Protein AF-0000000081052676 (afdb_homodimer)

Sequence (754 aa):
MADSGKRLADGNATREQKRRKWEAKQSRKREEEEREKVRQQWVDSHSDFASFVSEDDIKKVKSSQSERESDLSLCLLPFVDIQETGSKNAKFNDGQRYFIAESTETIRILIQQSTQTNANHYGLSPIQLKSIFLKPCSLFDEPVRLINDVEEAMRIRRERDSQNSNHPGFKVLIGSEFVLSMVAGFPIARGALACGIVPMGRDEAWLDSFLQNKRMSQKSEPLRMLALDGICDNANLGSMIRTASAFGVDVVVLSQDTCDCWYRRTIRVSMGHIFRIPIVRVNNLAATISKWSSPRFNVTSYAAVLETNCLLSDIKRGNLPKSWCCIMGNEGNGISLAVREAATHKLRIQIESEVDSLSVPVATGILLNGLREREARMADSGKRLADGNATREQKRRKWEAKQSRKREEEEREKVRQQWVDSHSDFASFVSEDDIKKVKSSQSERESDLSLCLLPFVDIQETGSKNAKFNDGQRYFIAESTETIRILIQQSTQTNANHYGLSPIQLKSIFLKPCSLFDEPVRLINDVEEAMRIRRERDSQNSNHPGFKVLIGSEFVLSMVAGFPIARGALACGIVPMGRDEAWLDSFLQNKRMSQKSEPLRMLALDGICDNANLGSMIRTASAFGVDVVVLSQDTCDCWYRRTIRVSMGHIFRIPIVRVNNLAATISKWSSPRFNVTSYAAVLETNCLLSDIKRGNLPKSWCCIMGNEGNGISLAVREAATHKLRIQIESEVDSLSVPVATGILLNGLREREAR

Organism: NCBI:txid2856

Nearest PDB structures (foldseek):
  2i6d-assembly1_A  TM=7.658E-01  e=3.076E-17  Porphyromonas gingivalis W83
  1x7p-assembly1_A  TM=8.026E-01  e=9.662E-15  Streptomyces viridochromogenes
  1x7o-assembly1_B  TM=8.090E-01  e=1.369E-14  Streptomyces viridochromogenes
  5l0z-assembly1_B  TM=7.599E-01  e=8.427E-16  Sinorhizobium meliloti 1021
  1x7p-assembly1_B  TM=7.454E-01  e=2.056E-14  Streptomyces viridochromogenes

InterPro domains:
  IPR001537 tRNA/rRNA methyltransferase, SpoU type [PF00588] (226-368)
  IPR029026 tRNA (guanine-N1-)-methyltransferase, N-terminal [G3DSA:3.40.1280.10] (210-374)
  IPR029028 Alpha/beta knot methyltransferases [SSF75217] (219-369)
  IPR051259 Ribosomal RNA Methyltransferase [PTHR43191] (83-372)

Solvent-accessible surface area (backbone atoms only — not comparable to full-atom values): 39328 Å² total; per-residue (Å²): 119,72,70,60,51,54,53,49,50,50,48,50,49,50,50,48,51,49,48,50,52,49,50,52,49,51,49,52,50,50,52,50,51,53,50,49,49,53,53,49,51,53,34,63,76,36,53,90,41,27,44,78,52,52,64,65,56,46,52,46,54,72,70,42,83,79,62,51,70,41,72,66,34,54,67,46,51,79,44,47,37,40,77,84,46,47,82,57,77,57,54,43,98,82,72,46,46,64,30,48,41,44,36,57,66,24,48,52,45,47,53,54,37,40,59,40,73,64,61,38,101,62,64,45,74,50,46,51,48,51,33,36,42,26,28,62,58,49,33,71,27,84,88,64,27,44,48,60,57,46,52,49,30,14,51,53,42,23,67,69,64,72,37,95,50,89,47,54,72,43,34,41,37,32,27,50,56,66,42,50,13,61,36,26,65,46,87,45,80,80,43,25,37,33,34,30,46,59,86,75,79,52,36,62,70,44,50,54,52,52,53,50,48,48,50,66,75,34,69,86,52,67,44,34,34,38,37,38,37,40,36,67,52,40,55,47,52,9,39,37,44,30,45,36,52,25,68,58,37,54,38,39,36,30,22,62,72,28,51,61,71,62,30,40,60,9,34,38,52,13,56,32,36,65,76,71,37,47,67,31,54,30,86,53,50,34,62,54,50,43,53,31,55,35,84,87,62,54,32,48,29,35,28,56,41,87,87,55,90,41,43,57,86,72,55,52,72,41,71,33,68,48,29,33,30,45,34,44,34,15,87,86,76,36,50,50,68,66,43,53,67,36,32,75,39,64,31,18,78,87,56,35,86,91,42,90,74,71,59,60,39,29,47,48,35,33,48,54,53,51,52,60,65,14,27,43,128,119,71,68,62,51,52,54,50,49,52,48,49,50,50,50,49,50,50,48,50,52,48,50,52,49,51,49,54,49,52,52,49,52,52,50,50,51,52,54,51,51,53,34,64,76,35,54,90,41,28,45,78,51,49,63,66,58,46,52,50,54,71,68,44,86,77,69,64,69,45,72,65,38,55,68,46,51,80,44,48,36,40,76,83,46,48,82,58,74,54,55,42,98,82,73,45,45,64,29,48,40,44,36,55,66,24,48,51,46,47,54,55,38,40,60,43,72,64,59,40,98,65,63,47,74,50,47,48,48,52,33,36,42,28,28,60,58,48,34,70,28,84,89,66,27,45,47,59,58,46,52,47,30,15,52,54,42,23,67,68,64,73,38,95,49,88,47,55,73,43,35,40,37,32,26,50,56,65,41,53,14,61,36,26,65,46,87,46,80,80,44,26,38,32,35,30,47,57,87,76,81,52,36,61,68,46,50,52,52,50,52,51,48,48,50,67,75,35,67,85,53,65,44,34,34,38,35,36,37,40,37,68,52,42,55,47,51,9,39,38,44,29,45,35,52,25,66,58,36,55,36,37,37,31,22,63,72,27,52,62,70,62,28,40,60,10,33,38,52,13,56,31,36,66,75,72,38,50,67,29,54,30,84,50,50,30,62,54,49,42,53,31,54,35,84,89,61,53,31,48,28,36,27,56,41,87,87,58,88,39,42,56,87,71,56,54,70,42,71,34,70,49,31,32,31,44,34,43,33,15,85,85,74,35,50,50,68,64,42,52,67,36,31,77,38,63,30,19,78,88,57,36,85,90,43,91,73,71,59,63,38,29,47,49,35,33,48,52,52,51,51,61,64,14,27,43,130

Foldseek 3Di:
DVVVVVVVVVVVVVVVVVVVVVVVVVVVVVVVVVLVVVLVVVCVVVVVFEDEDDPVNLVVLPPDPPPCPDPVSVQLNCQAQCVVCFQDQPCDPVSFGKFKADALLLVLLLLVQQLDPPCPVQNDDRWQWAEKEKEPCCCCHPPNNCVVSQQVLQVSCCVVVVDPDSGSNYHYYYYDQVSSCNRNVHRDPDIMMTMTTDDDDQEPVVVLVSLLCCCVPCVPAFAEEEEEAQAEDLLLLLLLLLLCVVLPHSEYEYEPNHGDCRGHNSSHNVSNSPSVHHYYYYDDLLVSLLVCCDPSNVEAEEFEDADDPAELVPQAAQRAERHYYYYWYYQPPIHDPSNVVSHNYYYYYDDDPVDDDDGRSVVSNVNSVSNSRRHHD/DVVVVVVVVVVVVVVVVVVVVVVVVVVVVVVVVVLVVVLVVVCVVVVVFEDEDDPVNLVCLVPDPPCCPDPVSVLLNCQAQCVVCFPPQPCDPVSFGKFKADALLLVLLLLVQQLDPPCPVQRDDRWQWAEKEKEPCCCCHPPNNCVVSQQVLQVSCCVVVVDPDSGSNYHYYYYDQVSSCNRNVHRRPDIMMTMTTDDDDQEPVVVLVSLLCCCVPCVPAFAEEEEEAQAEDLLLLLLLLLLCVVLPHSEYEYEPNHDDCRGHNSSHNVSNSPSVHHYYYYDDLLVSLLVCCDPSNVEAEEFEDADDPAELVPQAAQRAERHYYYYWYYQPPIHDPSNVVSHNYYYYYDDDPVDDDDGRSVVSNVNSVSNSRRHHD

pLDDT: mean 87.0, std 13.1, range [36.59, 98.88]

Structure (mmCIF, N/CA/C/O backbone):
data_AF-0000000081052676-model_v1
#
loop_
_entity.id
_entity.type
_entity.pdbx_description
1 polymer 'tRNA/rRNA methyltransferase SpoU type domain-containing protein'
#
loop_
_atom_site.group_PDB
_atom_site.id
_atom_site.type_symbol
_atom_site.label_atom_id
_atom_site.label_alt_id
_atom_site.label_comp_id
_atom_site.label_asym_id
_atom_site.label_entity_id
_atom_site.label_seq_id
_atom_site.pdbx_PDB_ins_code
_atom_site.Cartn_x
_atom_site.Cartn_y
_atom_site.Cartn_z
_atom_site.occupancy
_atom_site.B_iso_or_equiv
_atom_site.auth_seq_id
_atom_site.auth_comp_id
_atom_site.auth_asym_id
_atom_site.auth_atom_id
_atom_site.pdbx_PDB_model_num
ATOM 1 N N . MET A 1 1 ? 40.312 -2.135 60.094 1 37.03 1 MET A N 1
ATOM 2 C CA . MET A 1 1 ? 40.281 -3.498 59.562 1 37.03 1 MET A CA 1
ATOM 3 C C . MET A 1 1 ? 38.938 -3.791 58.906 1 37.03 1 MET A C 1
ATOM 5 O O . MET A 1 1 ? 38.812 -4.77 58.156 1 37.03 1 MET A O 1
ATOM 9 N N . ALA A 1 2 ? 37.875 -3.111 59.344 1 60.62 2 ALA A N 1
ATOM 10 C CA . ALA A 1 2 ? 36.562 -3.367 58.781 1 60.62 2 ALA A CA 1
ATOM 11 C C . ALA A 1 2 ? 36.406 -2.795 57.375 1 60.62 2 ALA A C 1
ATOM 13 O O . ALA A 1 2 ? 35.75 -3.381 56.531 1 60.62 2 ALA A O 1
ATOM 14 N N . ASP A 1 3 ? 37.188 -1.719 57 1 58.66 3 ASP A N 1
ATOM 15 C CA . ASP A 1 3 ? 37.062 -1.083 55.719 1 58.66 3 ASP A CA 1
ATOM 16 C C . ASP A 1 3 ? 37.75 -1.904 54.625 1 58.66 3 ASP A C 1
ATOM 18 O O . ASP A 1 3 ? 37.312 -1.934 53.469 1 58.66 3 ASP A O 1
ATOM 22 N N . SER A 1 4 ? 38.75 -2.703 55.062 1 58.44 4 SER A N 1
ATOM 23 C CA . SER A 1 4 ? 39.469 -3.512 54.094 1 58.44 4 SER A CA 1
ATOM 24 C C . SER A 1 4 ? 38.625 -4.691 53.625 1 58.44 4 SER A C 1
ATOM 26 O O . SER A 1 4 ? 38.781 -5.152 52.469 1 58.44 4 SER A O 1
ATOM 28 N N . GLY A 1 5 ? 37.719 -5.129 54.406 1 50.47 5 GLY A N 1
ATOM 29 C CA . GLY A 1 5 ? 36.906 -6.277 54.062 1 50.47 5 GLY A CA 1
ATOM 30 C C . GLY A 1 5 ? 35.812 -5.953 53.062 1 50.47 5 GLY A C 1
ATOM 31 O O . GLY A 1 5 ? 35.5 -6.777 52.188 1 50.47 5 GLY A O 1
ATOM 32 N N . LYS A 1 6 ? 35.281 -4.793 53.219 1 57.47 6 LYS A N 1
ATOM 33 C CA . LYS A 1 6 ? 34.25 -4.406 52.281 1 57.47 6 LYS A CA 1
ATOM 34 C C . LYS A 1 6 ? 34.812 -4.184 50.875 1 57.47 6 LYS A C 1
ATOM 36 O O . LYS A 1 6 ? 34.219 -4.582 49.875 1 57.47 6 LYS A O 1
ATOM 41 N N . ARG A 1 7 ? 36 -3.686 50.844 1 58.66 7 ARG A N 1
ATOM 42 C CA . ARG A 1 7 ? 36.594 -3.459 49.531 1 58.66 7 ARG A CA 1
ATOM 43 C C . ARG A 1 7 ? 36.969 -4.781 48.875 1 58.66 7 ARG A C 1
ATOM 45 O O . ARG A 1 7 ? 36.812 -4.934 47.656 1 58.66 7 ARG A O 1
ATOM 52 N N . LEU A 1 8 ? 37.375 -5.676 49.719 1 57.59 8 LEU A N 1
ATOM 53 C CA . LEU A 1 8 ? 37.688 -6.992 49.188 1 57.59 8 LEU A CA 1
ATOM 54 C C . LEU A 1 8 ? 36.438 -7.719 48.719 1 57.59 8 LEU A C 1
ATOM 56 O O . LEU A 1 8 ? 36.438 -8.406 47.688 1 57.59 8 LEU A O 1
ATOM 60 N N . ALA A 1 9 ? 35.406 -7.457 49.375 1 66.5 9 ALA A N 1
ATOM 61 C CA . ALA A 1 9 ? 34.125 -8.07 49 1 66.5 9 ALA A CA 1
ATOM 62 C C . ALA A 1 9 ? 33.562 -7.492 47.719 1 66.5 9 ALA A C 1
ATOM 64 O O . ALA A 1 9 ? 33.062 -8.227 46.875 1 66.5 9 ALA A O 1
ATOM 65 N N . ASP A 1 10 ? 33.875 -6.207 47.562 1 71.31 10 ASP A N 1
ATOM 66 C CA . ASP A 1 10 ? 33.438 -5.547 46.344 1 71.31 10 ASP A CA 1
ATOM 67 C C . ASP A 1 10 ? 34.281 -5.98 45.156 1 71.31 10 ASP A C 1
ATOM 69 O O . ASP A 1 10 ? 33.75 -6.195 44.062 1 71.31 10 ASP A O 1
ATOM 73 N N . GLY A 1 11 ? 35.5 -6.25 45.469 1 69.25 11 GLY A N 1
ATOM 74 C CA . GLY A 1 11 ? 36.406 -6.73 44.438 1 69.25 11 GLY A CA 1
ATOM 75 C C . GLY A 1 11 ? 36.094 -8.148 43.969 1 69.25 11 GLY A C 1
ATOM 76 O O . GLY A 1 11 ? 36.156 -8.445 42.781 1 69.25 11 GLY A O 1
ATOM 77 N N . ASN A 1 12 ? 35.781 -8.883 45 1 70.5 12 ASN A N 1
ATOM 78 C CA . ASN A 1 12 ? 35.438 -10.273 44.719 1 70.5 12 ASN A CA 1
ATOM 79 C C . ASN A 1 12 ? 34.125 -10.367 43.938 1 70.5 12 ASN A C 1
ATOM 81 O O . ASN A 1 12 ? 33.969 -11.203 43.062 1 70.5 12 ASN A O 1
ATOM 85 N N . ALA A 1 13 ? 33.25 -9.484 44.25 1 78.31 13 ALA A N 1
ATOM 86 C CA . ALA A 1 13 ? 31.953 -9.461 43.562 1 78.31 13 ALA A CA 1
ATOM 87 C C . ALA A 1 13 ? 32.125 -9.008 42.094 1 78.31 13 ALA A C 1
ATOM 89 O O . ALA A 1 13 ? 31.5 -9.586 41.188 1 78.31 13 ALA A O 1
ATOM 90 N N . THR A 1 14 ? 32.969 -8.07 42 1 80.69 14 THR A N 1
ATOM 91 C CA . THR A 1 14 ? 33.25 -7.586 40.656 1 80.69 14 THR A CA 1
ATOM 92 C C . THR A 1 14 ? 33.938 -8.648 39.812 1 80.69 14 THR A C 1
ATOM 94 O O . THR A 1 14 ? 33.625 -8.844 38.656 1 80.69 14 THR A O 1
ATOM 97 N N . ARG A 1 15 ? 34.875 -9.305 40.469 1 76.75 15 ARG A N 1
ATOM 98 C CA . ARG A 1 15 ? 35.594 -10.383 39.781 1 76.75 15 ARG A CA 1
ATOM 99 C C . ARG A 1 15 ? 34.656 -11.531 39.438 1 76.75 15 ARG A C 1
ATOM 101 O O . ARG A 1 15 ? 34.75 -12.125 38.344 1 76.75 15 ARG A O 1
ATOM 108 N N . GLU A 1 16 ? 33.781 -11.75 40.375 1 81.19 16 GLU A N 1
ATOM 109 C CA . GLU A 1 16 ? 32.812 -12.812 40.156 1 81.19 16 GLU A CA 1
ATOM 110 C C . GLU A 1 16 ? 31.859 -12.453 39.031 1 81.19 16 GLU A C 1
ATOM 112 O O . GLU A 1 16 ? 31.5 -13.312 38.219 1 81.19 16 GLU A O 1
ATOM 117 N N . GLN A 1 17 ? 31.469 -11.219 38.938 1 82.88 17 GLN A N 1
ATOM 118 C CA . GLN A 1 17 ? 30.594 -10.758 37.875 1 82.88 17 GLN A CA 1
ATOM 119 C C . GLN A 1 17 ? 31.281 -10.852 36.5 1 82.88 17 GLN A C 1
ATOM 121 O O . GLN A 1 17 ? 30.656 -11.25 35.531 1 82.88 17 GLN A O 1
ATOM 126 N N . LYS A 1 18 ? 32.469 -10.531 36.5 1 81 18 LYS A N 1
ATOM 127 C CA . LYS A 1 18 ? 33.25 -10.641 35.281 1 81 18 LYS A CA 1
ATOM 128 C C . LYS A 1 18 ? 33.406 -12.094 34.844 1 81 18 LYS A C 1
ATOM 130 O O . LYS A 1 18 ? 33.344 -12.406 33.656 1 81 18 LYS A O 1
ATOM 135 N N . ARG A 1 19 ? 33.75 -12.812 35.875 1 77.69 19 ARG A N 1
ATOM 136 C CA . ARG A 1 19 ? 33.875 -14.242 35.594 1 77.69 19 ARG A CA 1
ATOM 137 C C . ARG A 1 19 ? 32.562 -14.812 35.062 1 77.69 19 ARG A C 1
ATOM 139 O O . ARG A 1 19 ? 32.594 -15.57 34.094 1 77.69 19 ARG A O 1
ATOM 146 N N . ARG A 1 20 ? 31.438 -14.461 35.562 1 81.38 20 ARG A N 1
ATOM 147 C CA . ARG A 1 20 ? 30.141 -14.938 35.094 1 81.38 20 ARG A CA 1
ATOM 148 C C . ARG A 1 20 ? 29.844 -14.461 33.688 1 81.38 20 ARG A C 1
ATOM 150 O O . ARG A 1 20 ? 29.344 -15.227 32.875 1 81.38 20 ARG A O 1
ATOM 157 N N . LYS A 1 21 ? 30.156 -13.273 33.438 1 83 21 LYS A N 1
ATOM 158 C CA . LYS A 1 21 ? 29.969 -12.734 32.094 1 83 21 LYS A CA 1
ATOM 159 C C . LYS A 1 21 ? 30.859 -13.469 31.078 1 83 21 LYS A C 1
ATOM 161 O O . LYS A 1 21 ? 30.422 -13.758 29.953 1 83 21 LYS A O 1
ATOM 166 N N . TRP A 1 22 ? 32.062 -13.656 31.625 1 80.19 22 TRP A N 1
ATOM 167 C CA . TRP A 1 22 ? 33 -14.391 30.766 1 80.19 22 TRP A CA 1
ATOM 168 C C . TRP A 1 22 ? 32.531 -15.805 30.516 1 80.19 22 TRP A C 1
ATOM 170 O O . TRP A 1 22 ? 32.531 -16.281 29.375 1 80.19 22 TRP A O 1
ATOM 180 N N . GLU A 1 23 ? 32.094 -16.438 31.5 1 78.88 23 GLU A N 1
ATOM 181 C CA . GLU A 1 23 ? 31.562 -17.797 31.375 1 78.88 23 GLU A CA 1
ATOM 182 C C . GLU A 1 23 ? 30.312 -17.812 30.484 1 78.88 23 GLU A C 1
ATOM 184 O O . GLU A 1 23 ? 30.141 -18.719 29.672 1 78.88 23 GLU A O 1
ATOM 189 N N . ALA A 1 24 ? 29.422 -16.891 30.641 1 80.06 24 ALA A N 1
ATOM 190 C CA . ALA A 1 24 ? 28.234 -16.766 29.797 1 80.06 24 ALA A CA 1
ATOM 191 C C . ALA A 1 24 ? 28.625 -16.562 28.328 1 80.06 24 ALA A C 1
ATOM 193 O O . ALA A 1 24 ? 28 -17.141 27.438 1 80.06 24 ALA A O 1
ATOM 194 N N . LYS A 1 25 ? 29.562 -15.812 28.141 1 79.5 25 LYS A N 1
ATOM 195 C CA . LYS A 1 25 ? 30.047 -15.57 26.797 1 79.5 25 LYS A CA 1
ATOM 196 C C . LYS A 1 25 ? 30.641 -16.844 26.188 1 79.5 25 LYS A C 1
ATOM 198 O O . LYS A 1 25 ? 30.391 -17.156 25.016 1 79.5 25 LYS A O 1
ATOM 203 N N . GLN A 1 26 ? 31.484 -17.484 27.031 1 75.94 26 GLN A N 1
ATOM 204 C CA . GLN A 1 26 ? 32.062 -18.734 26.562 1 75.94 26 GLN A CA 1
ATOM 205 C C . GLN A 1 26 ? 30.984 -19.766 26.25 1 75.94 26 GLN A C 1
ATOM 207 O O . GLN A 1 26 ? 31.094 -20.516 25.281 1 75.94 26 GLN A O 1
ATOM 212 N N . SER A 1 27 ? 30.016 -19.828 27.047 1 78.19 27 SER A N 1
ATOM 213 C CA . SER A 1 27 ? 28.906 -20.75 26.828 1 78.19 27 SER A CA 1
ATOM 214 C C . SER A 1 27 ? 28.156 -20.422 25.547 1 78.19 27 SER A C 1
ATOM 216 O O . SER A 1 27 ? 27.828 -21.312 24.766 1 78.19 27 SER A O 1
ATOM 218 N N . ARG A 1 28 ? 27.891 -19.203 25.344 1 78.12 28 ARG A N 1
ATOM 219 C CA . ARG A 1 28 ? 27.234 -18.781 24.109 1 78.12 28 ARG A CA 1
ATOM 220 C C . ARG A 1 28 ? 28.078 -19.156 22.891 1 78.12 28 ARG A C 1
ATOM 222 O O . ARG A 1 28 ? 27.531 -19.578 21.859 1 78.12 28 ARG A O 1
ATOM 229 N N . LYS A 1 29 ? 29.359 -19 23.047 1 77.94 29 LYS A N 1
ATOM 230 C CA . LYS A 1 29 ? 30.266 -19.359 21.969 1 77.94 29 LYS A CA 1
ATOM 231 C C . LYS A 1 29 ? 30.234 -20.859 21.688 1 77.94 29 LYS A C 1
ATOM 233 O O . LYS A 1 29 ? 30.234 -21.281 20.531 1 77.94 29 LYS A O 1
ATOM 238 N N . ARG A 1 30 ? 30.312 -21.594 22.719 1 77.25 30 ARG A N 1
ATOM 239 C CA . ARG A 1 30 ? 30.25 -23.047 22.562 1 77.25 30 ARG A CA 1
ATOM 240 C C . ARG A 1 30 ? 28.938 -23.469 21.922 1 77.25 30 ARG A C 1
ATOM 242 O O . ARG A 1 30 ? 28.922 -24.359 21.062 1 77.25 30 ARG A O 1
ATOM 249 N N . GLU A 1 31 ? 27.891 -22.922 22.375 1 81.5 31 GLU A N 1
ATOM 250 C CA . GLU A 1 31 ? 26.594 -23.203 21.797 1 81.5 31 GLU A CA 1
ATOM 251 C C . GLU A 1 31 ? 26.547 -22.844 20.312 1 81.5 31 GLU A C 1
ATOM 253 O O . GLU A 1 31 ? 25.969 -23.578 19.516 1 81.5 31 GLU A O 1
ATOM 258 N N . GLU A 1 32 ? 27.125 -21.797 19.953 1 83.06 32 GLU A N 1
ATOM 259 C CA . GLU A 1 32 ? 27.188 -21.375 18.562 1 83.06 32 GLU A CA 1
ATOM 260 C C . GLU A 1 32 ? 28.016 -22.344 17.719 1 83.06 32 GLU A C 1
ATOM 262 O O . GLU A 1 32 ? 27.656 -22.641 16.578 1 83.06 32 GLU A O 1
ATOM 267 N N . GLU A 1 33 ? 29.109 -22.75 18.312 1 84.62 33 GLU A N 1
ATOM 268 C CA . GLU A 1 33 ? 29.953 -23.719 17.609 1 84.62 33 GLU A CA 1
ATOM 269 C C . GLU A 1 33 ? 29.219 -25.031 17.375 1 84.62 33 GLU A C 1
ATOM 271 O O . GLU A 1 33 ? 29.344 -25.641 16.312 1 84.62 33 GLU A O 1
ATOM 276 N N . GLU A 1 34 ? 28.578 -25.469 18.359 1 86.12 34 GLU A N 1
ATOM 277 C CA . GLU A 1 34 ? 27.797 -26.688 18.234 1 86.12 34 GLU A CA 1
ATOM 278 C C . GLU A 1 34 ? 26.703 -26.531 17.172 1 86.12 34 GLU A C 1
ATOM 280 O O . GLU A 1 34 ? 26.453 -27.453 16.391 1 86.12 34 GLU A O 1
ATOM 285 N N . ARG A 1 35 ? 26.062 -25.469 17.141 1 86.94 35 ARG A N 1
ATOM 286 C CA . ARG A 1 35 ? 25.047 -25.203 16.141 1 86.94 35 ARG A CA 1
ATOM 287 C C . ARG A 1 35 ? 25.641 -25.25 14.734 1 86.94 35 ARG A C 1
ATOM 289 O O . ARG A 1 35 ? 25.031 -25.812 13.812 1 86.94 35 ARG A O 1
ATOM 296 N N . GLU A 1 36 ? 26.734 -24.719 14.625 1 88.56 36 GLU A N 1
ATOM 297 C CA . GLU A 1 36 ? 27.391 -24.688 13.328 1 88.56 36 GLU A CA 1
ATOM 298 C C . GLU A 1 36 ? 27.766 -26.094 12.867 1 88.56 36 GLU A C 1
ATOM 300 O O . GLU A 1 36 ? 27.688 -26.406 11.672 1 88.56 36 GLU A O 1
ATOM 305 N N . LYS A 1 37 ? 28.172 -26.844 13.773 1 90.44 37 LYS A N 1
ATOM 306 C CA . LYS A 1 37 ? 28.516 -28.234 13.445 1 90.44 37 LYS A CA 1
ATOM 307 C C . LYS A 1 37 ? 27.281 -28.984 12.953 1 90.44 37 LYS A C 1
ATOM 309 O O . LYS A 1 37 ? 27.359 -29.734 11.969 1 90.44 37 LYS A O 1
ATOM 314 N N . VAL A 1 38 ? 26.266 -28.797 13.602 1 90.94 38 VAL A N 1
ATOM 315 C CA . VAL A 1 38 ? 25.016 -29.469 13.227 1 90.94 38 VAL A CA 1
ATOM 316 C C . VAL A 1 38 ? 24.578 -29 11.844 1 90.94 38 VAL A C 1
ATOM 318 O O . VAL A 1 38 ? 24.141 -29.797 11.016 1 90.94 38 VAL A O 1
ATOM 321 N N . ARG A 1 39 ? 24.641 -27.766 11.609 1 93.12 39 ARG A N 1
ATOM 322 C CA . ARG A 1 39 ? 24.281 -27.203 10.312 1 93.12 39 ARG A CA 1
ATOM 323 C C . ARG A 1 39 ? 25.141 -27.781 9.195 1 93.12 39 ARG A C 1
ATOM 325 O O . ARG A 1 39 ? 24.641 -28.156 8.141 1 93.12 39 ARG A O 1
ATOM 332 N N . GLN A 1 40 ? 26.422 -27.859 9.5 1 93.38 40 GLN A N 1
ATOM 333 C CA . GLN A 1 40 ? 27.344 -28.406 8.516 1 93.38 40 GLN A CA 1
ATOM 334 C C . GLN A 1 40 ? 27.047 -29.875 8.234 1 93.38 40 GLN A C 1
ATOM 336 O O . GLN A 1 40 ? 27.094 -30.312 7.082 1 93.38 40 GLN A O 1
ATOM 341 N N . GLN A 1 41 ? 26.781 -30.562 9.203 1 94.5 41 GLN A N 1
ATOM 342 C CA . GLN A 1 41 ? 26.453 -31.969 9.047 1 94.5 41 GLN A CA 1
ATOM 343 C C . GLN A 1 41 ? 25.219 -32.156 8.172 1 94.5 41 GLN A C 1
ATOM 345 O O . GLN A 1 41 ? 25.172 -33.062 7.336 1 94.5 41 GLN A O 1
ATOM 350 N N . TRP A 1 42 ? 24.219 -31.328 8.445 1 94.94 42 TRP A N 1
ATOM 351 C CA . TRP A 1 42 ? 23 -31.422 7.633 1 94.94 42 TRP A CA 1
ATOM 352 C C . TRP A 1 42 ? 23.312 -31.156 6.164 1 94.94 42 TRP A C 1
ATOM 354 O O . TRP A 1 42 ? 22.859 -31.875 5.281 1 94.94 42 TRP A O 1
ATOM 364 N N . VAL A 1 43 ? 24.062 -30.203 5.859 1 95.44 43 VAL A N 1
ATOM 365 C CA . VAL A 1 43 ? 24.406 -29.828 4.488 1 95.44 43 VAL A CA 1
ATOM 366 C C . VAL A 1 43 ? 25.219 -30.938 3.836 1 95.44 43 VAL A C 1
ATOM 368 O O . VAL A 1 43 ? 25 -31.281 2.672 1 95.44 43 VAL A O 1
ATOM 371 N N . ASP A 1 44 ? 26.125 -31.516 4.633 1 94.88 44 ASP A N 1
ATOM 372 C CA . ASP A 1 44 ? 26.938 -32.625 4.117 1 94.88 44 ASP A CA 1
ATOM 373 C C . ASP A 1 44 ? 26.078 -33.812 3.742 1 94.88 44 ASP A C 1
ATOM 375 O O . ASP A 1 44 ? 26.312 -34.469 2.723 1 94.88 44 ASP A O 1
ATOM 379 N N . SER A 1 45 ? 25.125 -34.031 4.539 1 94.5 45 SER A N 1
ATOM 380 C CA . SER A 1 45 ? 24.234 -35.156 4.301 1 94.5 45 SER A CA 1
ATOM 381 C C . SER A 1 45 ? 23.312 -34.875 3.123 1 94.5 45 SER A C 1
ATOM 383 O O . SER A 1 45 ? 22.688 -35.812 2.59 1 94.5 45 SER A O 1
ATOM 385 N N . HIS A 1 46 ? 23.188 -33.656 2.752 1 95.19 46 HIS A N 1
ATOM 386 C CA . HIS A 1 46 ? 22.297 -33.25 1.66 1 95.19 46 HIS A CA 1
ATOM 387 C C . HIS A 1 46 ? 23.062 -32.469 0.586 1 95.19 46 HIS A C 1
ATOM 389 O O . HIS A 1 46 ? 22.531 -31.531 0.002 1 95.19 46 HIS A O 1
ATOM 395 N N . SER A 1 47 ? 24.219 -32.875 0.292 1 92.88 47 SER A N 1
ATOM 396 C CA . SER A 1 47 ? 25.125 -32.156 -0.584 1 92.88 47 SER A CA 1
ATOM 397 C C . SER A 1 47 ? 24.641 -32.156 -2.029 1 92.88 47 SER A C 1
ATOM 399 O O . SER A 1 47 ? 25.109 -31.375 -2.855 1 92.88 47 SER A O 1
ATOM 401 N N . ASP A 1 48 ? 23.766 -33.062 -2.307 1 91.75 48 ASP A N 1
ATOM 402 C CA . ASP A 1 48 ? 23.234 -33.125 -3.668 1 91.75 48 ASP A CA 1
ATOM 403 C C . ASP A 1 48 ? 22.375 -31.922 -4 1 91.75 48 ASP A C 1
ATOM 405 O O . ASP A 1 48 ? 22.219 -31.562 -5.168 1 91.75 48 ASP A O 1
ATOM 409 N N . PHE A 1 49 ? 21.781 -31.297 -2.938 1 95.06 49 PHE A N 1
ATOM 410 C CA . PHE A 1 49 ? 20.922 -30.172 -3.26 1 95.06 49 PHE A CA 1
ATOM 411 C C . PHE A 1 49 ? 21.203 -29 -2.336 1 95.06 49 PHE A C 1
ATOM 413 O O . PHE A 1 49 ? 20.703 -27.891 -2.562 1 95.06 49 PHE A O 1
ATOM 420 N N . ALA A 1 50 ? 21.953 -29.172 -1.349 1 96.5 50 ALA A N 1
ATOM 421 C CA . ALA A 1 50 ? 22.234 -28.109 -0.396 1 96.5 50 ALA A CA 1
ATOM 422 C C . ALA A 1 50 ? 23.719 -27.75 -0.407 1 96.5 50 ALA A C 1
ATOM 424 O O . ALA A 1 50 ? 24.578 -28.625 -0.484 1 96.5 50 ALA A O 1
ATOM 425 N N . SER A 1 51 ? 24 -26.438 -0.378 1 96.19 51 SER A N 1
ATOM 426 C CA . SER A 1 51 ? 25.391 -26 -0.366 1 96.19 51 SER A CA 1
ATOM 427 C C . SER A 1 51 ? 25.547 -24.672 0.373 1 96.19 51 SER A C 1
ATOM 429 O O . SER A 1 51 ? 24.656 -23.812 0.311 1 96.19 51 SER A O 1
ATOM 431 N N . PHE A 1 52 ? 26.641 -24.516 1.026 1 96.12 52 PHE A N 1
ATOM 432 C CA . PHE A 1 52 ? 27.031 -23.219 1.55 1 96.12 52 PHE A CA 1
ATOM 433 C C . PHE A 1 52 ? 27.641 -22.344 0.453 1 96.12 52 PHE A C 1
ATOM 435 O O . PHE A 1 52 ? 28.344 -22.859 -0.422 1 96.12 52 PHE A O 1
ATOM 442 N N . VAL A 1 53 ? 27.344 -21.125 0.475 1 95.94 53 VAL A N 1
ATOM 443 C CA . VAL A 1 53 ? 27.859 -20.188 -0.508 1 95.94 53 VAL A CA 1
ATOM 444 C C . VAL A 1 53 ? 28.797 -19.188 0.175 1 95.94 53 VAL A C 1
ATOM 446 O O . VAL A 1 53 ? 28.422 -18.578 1.185 1 95.94 53 VAL A O 1
ATOM 449 N N . SER A 1 54 ? 29.938 -19.016 -0.366 1 94.56 54 SER A N 1
ATOM 450 C CA . SER A 1 54 ? 30.922 -18.109 0.194 1 94.56 54 SER A CA 1
ATOM 451 C C . SER A 1 54 ? 31.047 -16.828 -0.635 1 94.56 54 SER A C 1
ATOM 453 O O . SER A 1 54 ? 30.438 -16.719 -1.706 1 94.56 54 SER A O 1
ATOM 455 N N . GLU A 1 55 ? 31.812 -15.891 -0.075 1 94.12 55 GLU A N 1
ATOM 456 C CA . GLU A 1 55 ? 32.094 -14.648 -0.792 1 94.12 55 GLU A CA 1
ATOM 457 C C . GLU A 1 55 ? 32.812 -14.914 -2.109 1 94.12 55 GLU A C 1
ATOM 459 O O . GLU A 1 55 ? 32.531 -14.258 -3.117 1 94.12 55 GLU A O 1
ATOM 464 N N . ASP A 1 56 ? 33.656 -15.844 -2.064 1 91.75 56 ASP A N 1
ATOM 465 C CA . ASP A 1 56 ? 34.438 -16.188 -3.252 1 91.75 56 ASP A CA 1
ATOM 466 C C . ASP A 1 56 ? 33.531 -16.75 -4.352 1 91.75 56 ASP A C 1
ATOM 468 O O . ASP A 1 56 ? 33.781 -16.5 -5.539 1 91.75 56 ASP A O 1
ATOM 472 N N . ASP A 1 57 ? 32.625 -17.5 -3.934 1 92.69 57 ASP A N 1
ATOM 473 C CA . ASP A 1 57 ? 31.656 -18.031 -4.906 1 92.69 57 ASP A CA 1
ATOM 474 C C . ASP A 1 57 ? 30.938 -16.891 -5.629 1 92.69 57 ASP A C 1
ATOM 476 O O . ASP A 1 57 ? 30.703 -16.969 -6.84 1 92.69 57 ASP A O 1
ATOM 480 N N . ILE A 1 58 ? 30.562 -15.82 -4.941 1 91.94 58 ILE A N 1
ATOM 481 C CA . ILE A 1 58 ? 29.844 -14.688 -5.516 1 91.94 58 ILE A CA 1
ATOM 482 C C . ILE A 1 58 ? 30.766 -13.922 -6.465 1 91.94 58 ILE A C 1
ATOM 484 O O . ILE A 1 58 ? 30.344 -13.516 -7.551 1 91.94 58 ILE A O 1
ATOM 488 N N . LYS A 1 59 ? 32 -13.727 -6.059 1 89.94 59 LYS A N 1
ATOM 489 C CA . LYS A 1 59 ? 32.969 -13.031 -6.914 1 89.94 59 LYS A CA 1
ATOM 490 C C . LYS A 1 59 ? 33.125 -13.766 -8.242 1 89.94 59 LYS A C 1
ATOM 492 O O . LYS A 1 59 ? 33.219 -13.133 -9.297 1 89.94 59 LYS A O 1
ATOM 497 N N . LYS A 1 60 ? 33.125 -15.062 -8.133 1 87.94 60 LYS A N 1
ATOM 498 C CA . LYS A 1 60 ? 33.281 -15.867 -9.336 1 87.94 60 LYS A CA 1
ATOM 499 C C . LYS A 1 60 ? 32.094 -15.695 -10.273 1 87.94 60 LYS A C 1
ATOM 501 O O . LYS A 1 60 ? 32.25 -15.578 -11.492 1 87.94 60 LYS A O 1
ATOM 506 N N . VAL A 1 61 ? 30.969 -15.688 -9.734 1 87.44 61 VAL A N 1
ATOM 507 C CA . VAL A 1 61 ? 29.766 -15.602 -10.547 1 87.44 61 VAL A CA 1
ATOM 508 C C . VAL A 1 61 ? 29.641 -14.203 -11.148 1 87.44 61 VAL A C 1
ATOM 510 O O . VAL A 1 61 ? 29.203 -14.047 -12.289 1 87.44 61 VAL A O 1
ATOM 513 N N . LYS A 1 62 ? 30.031 -13.125 -10.477 1 85.81 62 LYS A N 1
ATOM 514 C CA . LYS A 1 62 ? 29.906 -11.75 -10.945 1 85.81 62 LYS A CA 1
ATOM 515 C C . LYS A 1 62 ? 31.016 -11.414 -11.953 1 85.81 62 LYS A C 1
ATOM 517 O O . LYS A 1 62 ? 30.828 -10.539 -12.805 1 85.81 62 LYS A O 1
ATOM 522 N N . SER A 1 63 ? 32.219 -11.719 -11.711 1 76.75 63 SER A N 1
ATOM 523 C CA . SER A 1 63 ? 33.344 -11.406 -12.625 1 76.75 63 SER A CA 1
ATOM 524 C C . SER A 1 63 ? 33.156 -12.125 -13.961 1 76.75 63 SER A C 1
ATOM 526 O O . SER A 1 63 ? 33.469 -11.57 -15.016 1 76.75 63 SER A O 1
ATOM 528 N N . SER A 1 64 ? 33.375 -13.508 -14.047 1 58.72 64 SER A N 1
ATOM 529 C CA . SER A 1 64 ? 33.844 -14.203 -15.242 1 58.72 64 SER A CA 1
ATOM 530 C C . SER A 1 64 ? 32.688 -14.859 -15.992 1 58.72 64 SER A C 1
ATOM 532 O O . SER A 1 64 ? 31.844 -15.508 -15.383 1 58.72 64 SER A O 1
ATOM 534 N N . GLN A 1 65 ? 32.344 -14.43 -17.234 1 53.06 65 GLN A N 1
ATOM 535 C CA . GLN A 1 65 ? 31.547 -15.078 -18.266 1 53.06 65 GLN A CA 1
ATOM 536 C C . GLN A 1 65 ? 31.766 -16.594 -18.25 1 53.06 65 GLN A C 1
ATOM 538 O O . GLN A 1 65 ? 30.812 -17.359 -18.422 1 53.06 65 GLN A O 1
ATOM 543 N N . SER A 1 66 ? 33.031 -16.969 -18.266 1 50.75 66 SER A N 1
ATOM 544 C CA . SER A 1 66 ? 33.469 -18.312 -18.641 1 50.75 66 SER A CA 1
ATOM 545 C C . SER A 1 66 ? 33.125 -19.312 -17.547 1 50.75 66 SER A C 1
ATOM 547 O O . SER A 1 66 ? 32.781 -20.469 -17.828 1 50.75 66 SER A O 1
ATOM 549 N N . GLU A 1 67 ? 33.188 -18.969 -16.234 1 52.94 67 GLU A N 1
ATOM 550 C CA . GLU A 1 67 ? 33.125 -19.969 -15.164 1 52.94 67 GLU A CA 1
ATOM 551 C C . GLU A 1 67 ? 31.672 -20.172 -14.688 1 52.94 67 GLU A C 1
ATOM 553 O O . GLU A 1 67 ? 31.438 -20.922 -13.742 1 52.94 67 GLU A O 1
ATOM 558 N N . ARG A 1 68 ? 30.797 -19.688 -15.344 1 58.62 68 ARG A N 1
ATOM 559 C CA . ARG A 1 68 ? 29.359 -19.859 -15.148 1 58.62 68 ARG A CA 1
ATOM 560 C C . ARG A 1 68 ? 28.922 -21.281 -15.484 1 58.62 68 ARG A C 1
ATOM 562 O O . ARG A 1 68 ? 27.734 -21.516 -15.766 1 58.62 68 ARG A O 1
ATOM 569 N N . GLU A 1 69 ? 29.969 -22.062 -15.391 1 64.75 69 GLU A N 1
ATOM 570 C CA . GLU A 1 69 ? 29.656 -23.406 -15.852 1 64.75 69 GLU A CA 1
ATOM 571 C C . GLU A 1 69 ? 29.391 -24.344 -14.68 1 64.75 69 GLU A C 1
ATOM 573 O O . GLU A 1 69 ? 28.859 -25.453 -14.859 1 64.75 69 GLU A O 1
ATOM 578 N N . SER A 1 70 ? 29.75 -23.891 -13.375 1 78.19 70 SER A N 1
ATOM 579 C CA . SER A 1 70 ? 29.469 -24.812 -12.281 1 78.19 70 SER A CA 1
ATOM 580 C C . SER A 1 70 ? 27.984 -24.812 -11.914 1 78.19 70 SER A C 1
ATOM 582 O O . SER A 1 70 ? 27.281 -23.828 -12.18 1 78.19 70 SER A O 1
ATOM 584 N N . ASP A 1 71 ? 27.625 -25.891 -11.406 1 83.5 71 ASP A N 1
ATOM 585 C CA . ASP A 1 71 ? 26.25 -26.047 -10.977 1 83.5 71 ASP A CA 1
ATOM 586 C C . ASP A 1 71 ? 25.859 -24.938 -9.984 1 83.5 71 ASP A C 1
ATOM 588 O O . ASP A 1 71 ? 24.766 -24.359 -10.094 1 83.5 71 ASP A O 1
ATOM 592 N N . LEU A 1 72 ? 26.797 -24.625 -9.148 1 87.75 72 LEU A N 1
ATOM 593 C CA . LEU A 1 72 ? 26.516 -23.594 -8.141 1 87.75 72 LEU A CA 1
ATOM 594 C C . LEU A 1 72 ? 26.391 -22.219 -8.789 1 87.75 72 LEU A C 1
ATOM 596 O O . LEU A 1 72 ? 25.5 -21.453 -8.445 1 87.75 72 LEU A O 1
ATOM 600 N N . SER A 1 73 ? 27.25 -21.984 -9.688 1 85.88 73 SER A N 1
ATOM 601 C CA . SER A 1 73 ? 27.203 -20.703 -10.375 1 85.88 73 SER A CA 1
ATOM 602 C C . SER A 1 73 ? 25.891 -20.516 -11.125 1 85.88 73 SER A C 1
ATOM 604 O O . SER A 1 73 ? 25.328 -19.406 -11.133 1 85.88 73 SER A O 1
ATOM 606 N N . LEU A 1 74 ? 25.5 -21.625 -11.688 1 85.12 74 LEU A N 1
ATOM 607 C CA . LEU A 1 74 ? 24.234 -21.562 -12.43 1 85.12 74 LEU A CA 1
ATOM 608 C C . LEU A 1 74 ? 23.062 -21.266 -11.5 1 85.12 74 LEU A C 1
ATOM 610 O O . LEU A 1 74 ? 22.125 -20.562 -11.883 1 85.12 74 LEU A O 1
ATOM 614 N N . CYS A 1 75 ? 23.172 -21.734 -10.289 1 89.62 75 CYS A N 1
ATOM 615 C CA . CYS A 1 75 ? 22.109 -21.531 -9.312 1 89.62 75 CYS A CA 1
ATOM 616 C C . CYS A 1 75 ? 22.141 -20.094 -8.781 1 89.62 75 CYS A C 1
ATOM 618 O O . CYS A 1 75 ? 21.109 -19.562 -8.359 1 89.62 75 CYS A O 1
ATOM 620 N N . LEU A 1 76 ? 23.266 -19.5 -8.844 1 90.88 76 LEU A N 1
ATOM 621 C CA . LEU A 1 76 ? 23.438 -18.188 -8.234 1 90.88 76 LEU A CA 1
ATOM 622 C C . LEU A 1 76 ? 23.141 -17.078 -9.234 1 90.88 76 LEU A C 1
ATOM 624 O O . LEU A 1 76 ? 22.781 -15.969 -8.844 1 90.88 76 LEU A O 1
ATOM 628 N N . LEU A 1 77 ? 23.188 -17.406 -10.453 1 87.94 77 LEU A N 1
ATOM 629 C CA . LEU A 1 77 ? 23.109 -16.422 -11.531 1 87.94 77 LEU A CA 1
ATOM 630 C C . LEU A 1 77 ? 21.812 -15.625 -11.453 1 87.94 77 LEU A C 1
ATOM 632 O O . LEU A 1 77 ? 21.828 -14.398 -11.578 1 87.94 77 LEU A O 1
ATOM 636 N N . PRO A 1 78 ? 20.734 -16.297 -11.195 1 89 78 PRO A N 1
ATOM 637 C CA . PRO A 1 78 ? 19.469 -15.539 -11.18 1 89 78 PRO A CA 1
ATOM 638 C C . PRO A 1 78 ? 19.422 -14.5 -10.062 1 89 78 PRO A C 1
ATOM 640 O O . PRO A 1 78 ? 18.594 -13.586 -10.109 1 89 78 PRO A O 1
ATOM 643 N N . PHE A 1 79 ? 20.266 -14.586 -9.07 1 91 79 PHE A N 1
ATOM 644 C CA . PHE A 1 79 ? 20.203 -13.711 -7.906 1 91 79 PHE A CA 1
ATOM 645 C C . PHE A 1 79 ? 21.141 -12.523 -8.07 1 91 79 PHE A C 1
ATOM 647 O O . PHE A 1 79 ? 21.172 -11.625 -7.227 1 91 79 PHE A O 1
ATOM 654 N N . VAL A 1 80 ? 21.844 -12.492 -9.156 1 87.75 80 VAL A N 1
ATOM 655 C CA . VAL A 1 80 ? 22.875 -11.477 -9.305 1 87.75 80 VAL A CA 1
ATOM 656 C C . VAL A 1 80 ? 22.234 -10.148 -9.695 1 87.75 80 VAL A C 1
ATOM 658 O O . VAL A 1 80 ? 21.484 -10.07 -10.672 1 87.75 80 VAL A O 1
ATOM 661 N N . ASP A 1 81 ? 22.438 -9.148 -8.938 1 81.25 81 ASP A N 1
ATOM 662 C CA . ASP A 1 81 ? 22.047 -7.758 -9.172 1 81.25 81 ASP A CA 1
ATOM 663 C C . ASP A 1 81 ? 20.578 -7.645 -9.547 1 81.25 81 ASP A C 1
ATOM 665 O O . ASP A 1 81 ? 20.234 -7.059 -10.578 1 81.25 81 ASP A O 1
ATOM 669 N N . ILE A 1 82 ? 19.781 -8.125 -8.742 1 79.31 82 ILE A N 1
ATOM 670 C CA . ILE A 1 82 ? 18.344 -8.297 -9.016 1 79.31 82 ILE A CA 1
ATOM 671 C C . ILE A 1 82 ? 17.672 -6.93 -9.062 1 79.31 82 ILE A C 1
ATOM 673 O O . ILE A 1 82 ? 16.578 -6.797 -9.625 1 79.31 82 ILE A O 1
ATOM 677 N N . GLN A 1 83 ? 18.141 -5.832 -8.32 1 65.94 83 GLN A N 1
ATOM 678 C CA . GLN A 1 83 ? 17.516 -4.516 -8.422 1 65.94 83 GLN A CA 1
ATOM 679 C C . GLN A 1 83 ? 17.562 -3.998 -9.859 1 65.94 83 GLN A C 1
ATOM 681 O O . GLN A 1 83 ? 16.625 -3.326 -10.312 1 65.94 83 GLN A O 1
ATOM 686 N N . GLU A 1 84 ? 18.766 -4.102 -10.352 1 53.75 84 GLU A N 1
ATOM 687 C CA . GLU A 1 84 ? 19.016 -3.568 -11.688 1 53.75 84 GLU A CA 1
ATOM 688 C C . GLU A 1 84 ? 18.281 -4.387 -12.75 1 53.75 84 GLU A C 1
ATOM 690 O O . GLU A 1 84 ? 17.875 -3.85 -13.789 1 53.75 84 GLU A O 1
ATOM 695 N N . THR A 1 85 ? 18.188 -5.629 -12.508 1 48 85 THR A N 1
ATOM 696 C CA . THR A 1 85 ? 17.641 -6.566 -13.484 1 48 85 THR A CA 1
ATOM 697 C C . THR A 1 85 ? 16.141 -6.691 -13.328 1 48 85 THR A C 1
ATOM 699 O O . THR A 1 85 ? 15.523 -7.613 -13.875 1 48 85 THR A O 1
ATOM 702 N N . GLY A 1 86 ? 15.656 -5.945 -12.398 1 45.62 86 GLY A N 1
ATOM 703 C CA . GLY A 1 86 ? 14.25 -6.125 -12.062 1 45.62 86 GLY A CA 1
ATOM 704 C C . GLY A 1 86 ? 13.43 -6.672 -13.211 1 45.62 86 GLY A C 1
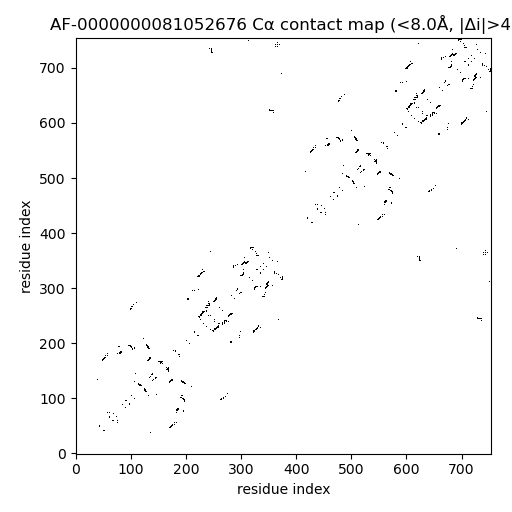ATOM 705 O O . GLY A 1 86 ? 12.648 -7.613 -13.031 1 45.62 86 GLY A O 1
ATOM 706 N N . SER A 1 87 ? 12.773 -5.66 -13.992 1 44.03 87 SER A N 1
ATOM 707 C CA . SER A 1 87 ? 11.742 -5.973 -14.977 1 44.03 87 SER A CA 1
ATOM 708 C C . SER A 1 87 ? 12.305 -6.836 -16.109 1 44.03 87 SER A C 1
ATOM 710 O O . SER A 1 87 ? 11.57 -7.254 -17 1 44.03 87 SER A O 1
ATOM 712 N N . LYS A 1 88 ? 13.656 -6.727 -16.312 1 41.19 88 LYS A N 1
ATOM 713 C CA . LYS A 1 88 ? 13.992 -7.188 -17.656 1 41.19 88 LYS A CA 1
ATOM 714 C C . LYS A 1 88 ? 13.859 -8.703 -17.766 1 41.19 88 LYS A C 1
ATOM 716 O O . LYS A 1 88 ? 14.156 -9.43 -16.828 1 41.19 88 LYS A O 1
ATOM 721 N N . ASN A 1 89 ? 12.93 -9.094 -18.578 1 45.34 89 ASN A N 1
ATOM 722 C CA . ASN A 1 89 ? 12.766 -10.391 -19.234 1 45.34 89 ASN A CA 1
ATOM 723 C C . ASN A 1 89 ? 14.078 -11.172 -19.266 1 45.34 89 ASN A C 1
ATOM 725 O O . ASN A 1 89 ? 14.789 -11.172 -20.266 1 45.34 89 ASN A O 1
ATOM 729 N N . ALA A 1 90 ? 14.75 -11.117 -18.156 1 48.22 90 ALA A N 1
ATOM 730 C CA . ALA A 1 90 ? 15.984 -11.875 -18.391 1 48.22 90 ALA A CA 1
ATOM 731 C C . ALA A 1 90 ? 15.672 -13.312 -18.797 1 48.22 90 ALA A C 1
ATOM 733 O O . ALA A 1 90 ? 15.305 -14.133 -17.953 1 48.22 90 ALA A O 1
ATOM 734 N N . LYS A 1 91 ? 15.141 -13.422 -19.953 1 50.88 91 LYS A N 1
ATOM 735 C CA . LYS A 1 91 ? 15.164 -14.789 -20.484 1 50.88 91 LYS A CA 1
ATOM 736 C C . LYS A 1 91 ? 16.547 -15.414 -20.328 1 50.88 91 LYS A C 1
ATOM 738 O O . LYS A 1 91 ? 17.562 -14.789 -20.672 1 50.88 91 LYS A O 1
ATOM 743 N N . PHE A 1 92 ? 16.516 -16.25 -19.375 1 59.28 92 PHE A N 1
ATOM 744 C CA . PHE A 1 92 ? 17.75 -17.016 -19.266 1 59.28 92 PHE A CA 1
ATOM 745 C C . PHE A 1 92 ? 17.969 -17.875 -20.5 1 59.28 92 PHE A C 1
ATOM 747 O O . PHE A 1 92 ? 17.094 -17.969 -21.359 1 59.28 92 PHE A O 1
ATOM 754 N N . ASN A 1 93 ? 19.141 -18.359 -20.734 1 54.62 93 ASN A N 1
ATOM 755 C CA . ASN A 1 93 ? 19.609 -19.125 -21.875 1 54.62 93 ASN A CA 1
ATOM 756 C C . ASN A 1 93 ? 18.641 -20.25 -22.234 1 54.62 93 ASN A C 1
ATOM 758 O O . ASN A 1 93 ? 18.547 -20.656 -23.391 1 54.62 93 ASN A O 1
ATOM 762 N N . ASP A 1 94 ? 17.719 -20.625 -21.25 1 62.88 94 ASP A N 1
ATOM 763 C CA . ASP A 1 94 ? 16.859 -21.766 -21.484 1 62.88 94 ASP A CA 1
ATOM 764 C C . ASP A 1 94 ? 15.492 -21.344 -22.016 1 62.88 94 ASP A C 1
ATOM 766 O O . ASP A 1 94 ? 14.609 -22.172 -22.219 1 62.88 94 ASP A O 1
ATOM 770 N N . GLY A 1 95 ? 15.328 -20.047 -22.281 1 71.62 95 GLY A N 1
ATOM 771 C CA . GLY A 1 95 ? 14.078 -19.531 -22.828 1 71.62 95 GLY A CA 1
ATOM 772 C C . GLY A 1 95 ? 12.992 -19.359 -21.781 1 71.62 95 GLY A C 1
ATOM 773 O O . GLY A 1 95 ? 11.898 -18.891 -22.094 1 71.62 95 GLY A O 1
ATOM 774 N N . GLN A 1 96 ? 13.375 -19.766 -20.562 1 82 96 GLN A N 1
ATOM 775 C CA . GLN A 1 96 ? 12.414 -19.641 -19.469 1 82 96 GLN A CA 1
ATOM 776 C C . GLN A 1 96 ? 12.547 -18.297 -18.766 1 82 96 GLN A C 1
ATOM 778 O O . GLN A 1 96 ? 13.633 -17.719 -18.719 1 82 96 GLN A O 1
ATOM 783 N N . ARG A 1 97 ? 11.375 -17.844 -18.359 1 87.44 97 ARG A N 1
ATOM 784 C CA . ARG A 1 97 ? 11.383 -16.625 -17.547 1 87.44 97 ARG A CA 1
ATOM 785 C C . ARG A 1 97 ? 11.367 -16.953 -16.062 1 87.44 97 ARG A C 1
ATOM 787 O O . ARG A 1 97 ? 10.57 -17.781 -15.617 1 87.44 97 ARG A O 1
ATOM 794 N N . TYR A 1 98 ? 12.312 -16.297 -15.383 1 91.44 98 TYR A N 1
ATOM 795 C CA . TYR A 1 98 ? 12.422 -16.562 -13.953 1 91.44 98 TYR A CA 1
ATOM 796 C C . TYR A 1 98 ? 11.82 -15.414 -13.141 1 91.44 98 TYR A C 1
ATOM 798 O O . TYR A 1 98 ? 11.734 -14.281 -13.625 1 91.44 98 TYR A O 1
ATOM 806 N N . PHE A 1 99 ? 11.336 -15.766 -11.984 1 93.19 99 PHE A N 1
ATOM 807 C CA . PHE A 1 99 ? 10.977 -14.75 -11 1 93.19 99 PHE A CA 1
ATOM 808 C C . PHE A 1 99 ? 11.805 -14.906 -9.727 1 93.19 99 PHE A C 1
ATOM 810 O O . PHE A 1 99 ? 12.328 -15.992 -9.453 1 93.19 99 PHE A O 1
ATOM 817 N N . ILE A 1 100 ? 11.961 -13.797 -9.016 1 93.62 100 ILE A N 1
ATOM 818 C CA . ILE A 1 100 ? 12.656 -13.789 -7.73 1 93.62 100 ILE A CA 1
ATOM 819 C C . ILE A 1 100 ? 11.672 -13.445 -6.617 1 93.62 100 ILE A C 1
ATOM 821 O O . ILE A 1 100 ? 10.922 -12.469 -6.719 1 93.62 100 ILE A O 1
ATOM 825 N N . ALA A 1 101 ? 11.633 -14.297 -5.656 1 93.94 101 ALA A N 1
ATOM 826 C CA . ALA A 1 101 ? 10.828 -14.047 -4.461 1 93.94 101 ALA A CA 1
ATOM 827 C C . ALA A 1 101 ? 11.711 -13.719 -3.264 1 93.94 101 ALA A C 1
ATOM 829 O O . ALA A 1 101 ? 12.828 -14.242 -3.139 1 93.94 101 ALA A O 1
ATOM 830 N N . GLU A 1 102 ? 11.156 -12.859 -2.473 1 91.69 102 GLU A N 1
ATOM 831 C CA . GLU A 1 102 ? 11.867 -12.445 -1.268 1 91.69 102 GLU A CA 1
ATOM 832 C C . GLU A 1 102 ? 11 -12.641 -0.023 1 91.69 102 GLU A C 1
ATOM 834 O O . GLU A 1 102 ? 9.773 -12.609 -0.104 1 91.69 102 GLU A O 1
ATOM 839 N N . SER A 1 103 ? 11.688 -12.812 1.128 1 89.62 103 SER A N 1
ATOM 840 C CA . SER A 1 103 ? 11.102 -12.945 2.457 1 89.62 103 SER A CA 1
ATOM 841 C C . SER A 1 103 ? 10.859 -14.414 2.803 1 89.62 103 SER A C 1
ATOM 843 O O . SER A 1 103 ? 10.508 -15.211 1.933 1 89.62 103 SER A O 1
ATOM 845 N N . THR A 1 104 ? 10.938 -14.75 4.047 1 91.69 104 THR A N 1
ATOM 846 C CA . THR A 1 104 ? 10.867 -16.125 4.508 1 91.69 104 THR A CA 1
ATOM 847 C C . THR A 1 104 ? 9.445 -16.672 4.363 1 91.69 104 THR A C 1
ATOM 849 O O . THR A 1 104 ? 9.258 -17.828 3.984 1 91.69 104 THR A O 1
ATOM 852 N N . GLU A 1 105 ? 8.453 -15.844 4.609 1 88.38 105 GLU A N 1
ATOM 853 C CA . GLU A 1 105 ? 7.07 -16.312 4.52 1 88.38 105 GLU A CA 1
ATOM 854 C C . GLU A 1 105 ? 6.676 -16.594 3.07 1 88.38 105 GLU A C 1
ATOM 856 O O . GLU A 1 105 ? 5.992 -17.578 2.783 1 88.38 105 GLU A O 1
ATOM 861 N N . THR A 1 106 ? 7.078 -15.727 2.215 1 92.56 106 THR A N 1
ATOM 862 C CA . THR A 1 106 ? 6.809 -15.922 0.794 1 92.56 106 THR A CA 1
ATOM 863 C C . THR A 1 106 ? 7.453 -17.203 0.29 1 92.56 106 THR A C 1
ATOM 865 O O . THR A 1 106 ? 6.84 -17.969 -0.469 1 92.56 106 THR A O 1
ATOM 868 N N . ILE A 1 107 ? 8.633 -17.453 0.734 1 94.88 107 ILE A N 1
ATOM 869 C CA . ILE A 1 107 ? 9.367 -18.625 0.298 1 94.88 107 ILE A CA 1
ATOM 870 C C . ILE A 1 107 ? 8.719 -19.891 0.874 1 94.88 107 ILE A C 1
ATOM 872 O O . ILE A 1 107 ? 8.656 -20.922 0.206 1 94.88 107 ILE A O 1
ATOM 876 N N . ARG A 1 108 ? 8.266 -19.766 2.07 1 93.19 108 ARG A N 1
ATOM 877 C CA . ARG A 1 108 ? 7.531 -20.891 2.66 1 93.19 108 ARG A CA 1
ATOM 878 C C . ARG A 1 108 ? 6.344 -21.281 1.791 1 93.19 108 ARG A C 1
ATOM 880 O O . ARG A 1 108 ? 6.164 -22.453 1.47 1 93.19 108 ARG A O 1
ATOM 887 N N . ILE A 1 109 ? 5.617 -20.312 1.397 1 90.88 109 ILE A N 1
ATOM 888 C CA . ILE A 1 109 ? 4.453 -20.547 0.552 1 90.88 109 ILE A CA 1
ATOM 889 C C . ILE A 1 109 ? 4.898 -21.109 -0.792 1 90.88 109 ILE A C 1
ATOM 891 O O . ILE A 1 109 ? 4.266 -22.031 -1.329 1 90.88 109 ILE A O 1
ATOM 895 N N . LEU A 1 110 ? 5.941 -20.594 -1.27 1 94.12 110 LEU A N 1
ATOM 896 C CA . LEU A 1 110 ? 6.473 -21.047 -2.551 1 94.12 110 LEU A CA 1
ATOM 897 C C . LEU A 1 110 ? 6.879 -22.516 -2.482 1 94.12 110 LEU A C 1
ATOM 899 O O . LEU A 1 110 ? 6.574 -23.281 -3.391 1 94.12 110 LEU A O 1
ATOM 903 N N . ILE A 1 111 ? 7.531 -22.906 -1.415 1 94.31 111 ILE A N 1
ATOM 904 C CA . ILE A 1 111 ? 7.918 -24.297 -1.233 1 94.31 111 ILE A CA 1
ATOM 905 C C . ILE A 1 111 ? 6.672 -25.172 -1.193 1 94.31 111 ILE A C 1
ATOM 907 O O . ILE A 1 111 ? 6.613 -26.203 -1.868 1 94.31 111 ILE A O 1
ATOM 911 N N . GLN A 1 112 ? 5.715 -24.719 -0.497 1 89.81 112 GLN A N 1
ATOM 912 C CA . GLN A 1 112 ? 4.473 -25.469 -0.379 1 89.81 112 GLN A CA 1
ATOM 913 C C . GLN A 1 112 ? 3.789 -25.625 -1.734 1 89.81 112 GLN A C 1
ATOM 915 O O . GLN A 1 112 ? 3.291 -26.703 -2.066 1 89.81 112 GLN A O 1
ATOM 920 N N . GLN A 1 113 ? 3.824 -24.594 -2.463 1 88.94 113 GLN A N 1
ATOM 921 C CA . GLN A 1 113 ? 3.139 -24.594 -3.752 1 88.94 113 GLN A CA 1
ATOM 922 C C . GLN A 1 113 ? 3.928 -25.375 -4.793 1 88.94 113 GLN A C 1
ATOM 924 O O . GLN A 1 113 ? 3.373 -25.797 -5.809 1 88.94 113 GLN A O 1
ATOM 929 N N . SER A 1 114 ? 5.172 -25.547 -4.555 1 90.56 114 SER A N 1
ATOM 930 C CA . SER A 1 114 ? 6.008 -26.297 -5.484 1 90.56 114 SER A CA 1
ATOM 931 C C . SER A 1 114 ? 5.75 -27.797 -5.363 1 90.56 114 SER A C 1
ATOM 933 O O . SER A 1 114 ? 6.113 -28.578 -6.254 1 90.56 114 SER A O 1
ATOM 935 N N . THR A 1 115 ? 5.16 -28.219 -4.281 1 87 115 THR A N 1
ATOM 936 C CA . THR A 1 115 ? 4.926 -29.641 -4.055 1 87 115 THR A CA 1
ATOM 937 C C . THR A 1 115 ? 3.463 -30 -4.301 1 87 115 THR A C 1
ATOM 939 O O . THR A 1 115 ? 3.072 -31.156 -4.184 1 87 115 THR A O 1
ATOM 942 N N . GLN A 1 116 ? 2.762 -28.984 -4.465 1 76.94 116 GLN A N 1
ATOM 943 C CA . GLN A 1 116 ? 1.333 -29.234 -4.617 1 76.94 116 GLN A CA 1
ATOM 944 C C . GLN A 1 116 ? 1.041 -29.984 -5.914 1 76.94 116 GLN A C 1
ATOM 946 O O . GLN A 1 116 ? 1.695 -29.75 -6.934 1 76.94 116 GLN A O 1
ATOM 951 N N . THR A 1 117 ? 0.883 -31.312 -5.906 1 59.66 117 THR A N 1
ATOM 952 C CA . THR A 1 117 ? 0.541 -32.094 -7.09 1 59.66 117 THR A CA 1
ATOM 953 C C . THR A 1 117 ? -0.842 -31.719 -7.609 1 59.66 117 THR A C 1
ATOM 955 O O . THR A 1 117 ? -1.078 -31.719 -8.82 1 59.66 117 THR A O 1
ATOM 958 N N . ASN A 1 118 ? -1.784 -32.062 -6.676 1 50.09 118 ASN A N 1
ATOM 959 C CA . ASN A 1 118 ? -3.152 -32.062 -7.184 1 50.09 118 ASN A CA 1
ATOM 960 C C . ASN A 1 118 ? -3.564 -30.672 -7.66 1 50.09 118 ASN A C 1
ATOM 962 O O . ASN A 1 118 ? -3.07 -29.656 -7.152 1 50.09 118 ASN A O 1
ATOM 966 N N . ALA A 1 119 ? -4.031 -30.578 -8.953 1 48.78 119 ALA A N 1
ATOM 967 C CA . ALA A 1 119 ? -4.809 -29.438 -9.469 1 48.78 119 ALA A CA 1
ATOM 968 C C . ALA A 1 119 ? -5.434 -28.641 -8.328 1 48.78 119 ALA A C 1
ATOM 970 O O . ALA A 1 119 ? -6.328 -29.141 -7.633 1 48.78 119 ALA A O 1
ATOM 971 N N . ASN A 1 120 ? -4.566 -28.078 -7.57 1 51.03 120 ASN A N 1
ATOM 972 C CA . ASN A 1 120 ? -5.238 -27.312 -6.523 1 51.03 120 ASN A CA 1
ATOM 973 C C . ASN A 1 120 ? -6.629 -26.859 -6.965 1 51.03 120 ASN A C 1
ATOM 975 O O . ASN A 1 120 ? -6.973 -26.969 -8.141 1 51.03 120 ASN A O 1
ATOM 979 N N . HIS A 1 121 ? -7.43 -26.656 -6.004 1 50.06 121 HIS A N 1
ATOM 980 C CA . HIS A 1 121 ? -8.797 -26.188 -6.203 1 50.06 121 HIS A CA 1
ATOM 981 C C . HIS A 1 121 ? -8.875 -25.188 -7.344 1 50.06 121 HIS A C 1
ATOM 983 O O . HIS A 1 121 ? -9.938 -25 -7.941 1 50.06 121 HIS A O 1
ATOM 989 N N . TYR A 1 122 ? -7.652 -24.719 -7.684 1 56.62 122 TYR A N 1
ATOM 990 C CA . TYR A 1 122 ? -7.785 -23.625 -8.648 1 56.62 122 TYR A CA 1
ATOM 991 C C . TYR A 1 122 ? -7.168 -24.016 -9.992 1 56.62 122 TYR A C 1
ATOM 993 O O . TYR A 1 122 ? -6.992 -23.156 -10.867 1 56.62 122 TYR A O 1
ATOM 1001 N N . GLY A 1 123 ? -6.863 -25.406 -10.117 1 57.94 123 GLY A N 1
ATOM 1002 C CA . GLY A 1 123 ? -6.305 -25.844 -11.383 1 57.94 123 GLY A CA 1
ATOM 1003 C C . GLY A 1 123 ? -4.902 -25.328 -11.633 1 57.94 123 GLY A C 1
ATOM 1004 O O . GLY A 1 123 ? -4.488 -25.172 -12.781 1 57.94 123 GLY A O 1
ATOM 1005 N N . LEU A 1 124 ? -4.223 -24.953 -10.523 1 66.38 124 LEU A N 1
ATOM 1006 C CA . LEU A 1 124 ? -2.895 -24.375 -10.727 1 66.38 124 LEU A CA 1
ATOM 1007 C C . LEU A 1 124 ? -1.833 -25.469 -10.773 1 66.38 124 LEU A C 1
ATOM 1009 O O . LEU A 1 124 ? -1.879 -26.422 -9.984 1 66.38 124 LEU A O 1
ATOM 1013 N N . SER A 1 125 ? -1.121 -25.469 -11.867 1 70.12 125 SER A N 1
ATOM 1014 C CA . SER A 1 125 ? 0.068 -26.312 -11.906 1 70.12 125 SER A CA 1
ATOM 1015 C C . SER A 1 125 ? 1.088 -25.875 -10.859 1 70.12 125 SER A C 1
ATOM 1017 O O . SER A 1 125 ? 1.14 -24.703 -10.484 1 70.12 125 SER A O 1
ATOM 1019 N N . PRO A 1 126 ? 1.734 -26.891 -10.344 1 79.25 126 PRO A N 1
ATOM 1020 C CA . PRO A 1 126 ? 2.773 -26.547 -9.375 1 79.25 126 PRO A CA 1
ATOM 1021 C C . PRO A 1 126 ? 3.764 -25.516 -9.906 1 79.25 126 PRO A C 1
ATOM 1023 O O . PRO A 1 126 ? 4.117 -25.547 -11.094 1 79.25 126 PRO A O 1
ATOM 1026 N N . ILE A 1 127 ? 4.09 -24.641 -9.023 1 88.62 127 ILE A N 1
ATOM 1027 C CA . ILE A 1 127 ? 5.121 -23.672 -9.375 1 88.62 127 ILE A CA 1
ATOM 1028 C C . ILE A 1 127 ? 6.488 -24.344 -9.375 1 88.62 127 ILE A C 1
ATOM 1030 O O . ILE A 1 127 ? 6.82 -25.109 -8.461 1 88.62 127 ILE A O 1
ATOM 1034 N N . GLN A 1 128 ? 7.211 -24.156 -10.383 1 90.88 128 GLN A N 1
ATOM 1035 C CA . GLN A 1 128 ? 8.547 -24.734 -10.453 1 90.88 128 GLN A CA 1
ATOM 1036 C C . GLN A 1 128 ? 9.555 -23.891 -9.688 1 90.88 128 GLN A C 1
ATOM 1038 O O . GLN A 1 128 ? 9.891 -22.781 -10.109 1 90.88 128 GLN A O 1
ATOM 1043 N N . LEU A 1 129 ? 9.969 -24.391 -8.602 1 94.69 129 LEU A N 1
ATOM 1044 C CA . LEU A 1 129 ? 10.984 -23.766 -7.758 1 94.69 129 LEU A CA 1
ATOM 1045 C C . LEU A 1 129 ? 12.375 -24.281 -8.102 1 94.69 129 LEU A C 1
ATOM 1047 O O . LEU A 1 129 ? 12.602 -25.484 -8.148 1 94.69 129 LEU A O 1
ATOM 1051 N N . LYS A 1 130 ? 13.266 -23.359 -8.43 1 94.44 130 LYS A N 1
ATOM 1052 C CA . LYS A 1 130 ? 14.609 -23.766 -8.844 1 94.44 130 LYS A CA 1
ATOM 1053 C C . LYS A 1 130 ? 15.57 -23.781 -7.656 1 94.44 130 LYS A C 1
ATOM 1055 O O . LYS A 1 130 ? 16.328 -24.734 -7.473 1 94.44 130 LYS A O 1
ATOM 1060 N N . SER A 1 131 ? 15.547 -22.719 -6.898 1 96.38 131 SER A N 1
ATOM 1061 C CA . SER A 1 131 ? 16.484 -22.641 -5.785 1 96.38 131 SER A CA 1
ATOM 1062 C C . SER A 1 131 ? 16 -21.656 -4.73 1 96.38 131 SER A C 1
ATOM 1064 O O . SER A 1 131 ? 15.211 -20.75 -5.027 1 96.38 131 SER A O 1
ATOM 1066 N N . ILE A 1 132 ? 16.375 -21.906 -3.512 1 96.62 132 ILE A N 1
ATOM 1067 C CA . ILE A 1 132 ? 16.219 -20.953 -2.422 1 96.62 132 ILE A CA 1
ATOM 1068 C C . ILE A 1 132 ? 17.594 -20.562 -1.879 1 96.62 132 ILE A C 1
ATOM 1070 O O . ILE A 1 132 ? 18.531 -21.359 -1.906 1 96.62 132 ILE A O 1
ATOM 1074 N N . PHE A 1 133 ? 17.781 -19.328 -1.551 1 96.62 133 PHE A N 1
ATOM 1075 C CA . PHE A 1 133 ? 19.016 -18.766 -1.013 1 96.62 133 PHE A CA 1
ATOM 1076 C C . PHE A 1 133 ? 18.75 -18.031 0.295 1 96.62 133 PHE A C 1
ATOM 1078 O O . PHE A 1 133 ? 18.141 -16.953 0.298 1 96.62 133 PHE A O 1
ATOM 1085 N N . LEU A 1 134 ? 19.219 -18.625 1.402 1 96 134 LEU A N 1
ATOM 1086 C CA . LEU A 1 134 ? 18.797 -18.047 2.678 1 96 134 LEU A CA 1
ATOM 1087 C C . LEU A 1 134 ? 19.938 -18.109 3.699 1 96 134 LEU A C 1
ATOM 1089 O O . LEU A 1 134 ? 20.922 -18.812 3.5 1 96 134 LEU A O 1
ATOM 1093 N N . LYS A 1 135 ? 19.734 -17.344 4.738 1 94.75 135 LYS A N 1
ATOM 1094 C CA . LYS A 1 135 ? 20.641 -17.359 5.891 1 94.75 135 LYS A CA 1
ATOM 1095 C C . LYS A 1 135 ? 20.484 -18.656 6.695 1 94.75 135 LYS A C 1
ATOM 1097 O O . LYS A 1 135 ? 19.391 -19.234 6.727 1 94.75 135 LYS A O 1
ATOM 1102 N N . PRO A 1 136 ? 21.578 -18.984 7.367 1 93.69 136 PRO A N 1
ATOM 1103 C CA . PRO A 1 136 ? 21.469 -20.188 8.203 1 93.69 136 PRO A CA 1
ATOM 1104 C C . PRO A 1 136 ? 20.344 -20.094 9.234 1 93.69 136 PRO A C 1
ATOM 1106 O O . PRO A 1 136 ? 19.609 -21.047 9.445 1 93.69 136 PRO A O 1
ATOM 1109 N N . CYS A 1 137 ? 20.141 -18.953 9.836 1 91.5 137 CYS A N 1
ATOM 1110 C CA . CYS A 1 137 ? 19.141 -18.812 10.883 1 91.5 137 CYS A CA 1
ATOM 1111 C C . CYS A 1 137 ? 17.734 -18.984 10.312 1 91.5 137 CYS A C 1
ATOM 1113 O O . CYS A 1 137 ? 16.844 -19.484 10.992 1 91.5 137 CYS A O 1
ATOM 1115 N N . SER A 1 138 ? 17.5 -18.562 9.078 1 93.94 138 SER A N 1
ATOM 1116 C CA . SER A 1 138 ? 16.203 -18.672 8.445 1 93.94 138 SER A CA 1
ATOM 1117 C C . SER A 1 138 ? 15.867 -20.141 8.148 1 93.94 138 SER A C 1
ATOM 1119 O O . SER A 1 138 ? 14.695 -20.531 8.18 1 93.94 138 SER A O 1
ATOM 1121 N N . LEU A 1 139 ? 16.891 -20.828 7.863 1 95.44 139 LEU A N 1
ATOM 1122 C CA . LEU A 1 139 ? 16.672 -22.234 7.527 1 95.44 139 LEU A CA 1
ATOM 1123 C C . LEU A 1 139 ? 16.531 -23.078 8.789 1 95.44 139 LEU A C 1
ATOM 1125 O O . LEU A 1 139 ? 15.602 -23.891 8.898 1 95.44 139 LEU A O 1
ATOM 1129 N N . PHE A 1 140 ? 17.391 -22.812 9.797 1 94.88 140 PHE A N 1
ATOM 1130 C CA . PHE A 1 140 ? 17.562 -23.812 10.844 1 94.88 140 PHE A CA 1
ATOM 1131 C C . PHE A 1 140 ? 16.906 -23.359 12.141 1 94.88 140 PHE A C 1
ATOM 1133 O O . PHE A 1 140 ? 16.578 -24.188 13 1 94.88 140 PHE A O 1
ATOM 1140 N N . ASP A 1 141 ? 16.766 -22.078 12.266 1 92.19 141 ASP A N 1
ATOM 1141 C CA . ASP A 1 141 ? 16.438 -21.609 13.602 1 92.19 141 ASP A CA 1
ATOM 1142 C C . ASP A 1 141 ? 14.961 -21.188 13.68 1 92.19 141 ASP A C 1
ATOM 1144 O O . ASP A 1 141 ? 14.383 -20.75 12.68 1 92.19 141 ASP A O 1
ATOM 1148 N N . GLU A 1 142 ? 14.5 -21.328 14.93 1 89.94 142 GLU A N 1
ATOM 1149 C CA . GLU A 1 142 ? 13.195 -20.75 15.242 1 89.94 142 GLU A CA 1
ATOM 1150 C C . GLU A 1 142 ? 13.281 -19.234 15.352 1 89.94 142 GLU A C 1
ATOM 1152 O O . GLU A 1 142 ? 14.312 -18.688 15.734 1 89.94 142 GLU A O 1
ATOM 1157 N N . PRO A 1 143 ? 12.234 -18.547 14.898 1 88.88 143 PRO A N 1
ATOM 1158 C CA . PRO A 1 143 ? 10.898 -19.062 14.625 1 88.88 143 PRO A CA 1
ATOM 1159 C C . PRO A 1 143 ? 10.672 -19.375 13.148 1 88.88 143 PRO A C 1
ATOM 1161 O O . PRO A 1 143 ? 9.641 -19.938 12.773 1 88.88 143 PRO A O 1
ATOM 1164 N N . VAL A 1 144 ? 11.484 -19.094 12.273 1 90.12 144 VAL A N 1
ATOM 1165 C CA . VAL A 1 144 ? 11.289 -19.25 10.836 1 90.12 144 VAL A CA 1
ATOM 1166 C C . VAL A 1 144 ? 11.453 -20.719 10.445 1 90.12 144 VAL A C 1
ATOM 1168 O O . VAL A 1 144 ? 10.469 -21.391 10.102 1 90.12 144 VAL A O 1
ATOM 1171 N N . ARG A 1 145 ? 12.609 -21.312 10.609 1 94.12 145 ARG A N 1
ATOM 1172 C CA . ARG A 1 145 ? 12.969 -22.719 10.461 1 94.12 145 ARG A CA 1
ATOM 1173 C C . ARG A 1 145 ? 12.383 -23.297 9.18 1 94.12 145 ARG A C 1
ATOM 1175 O O . ARG A 1 145 ? 11.562 -24.219 9.227 1 94.12 145 ARG A O 1
ATOM 1182 N N . LEU A 1 146 ? 12.797 -22.875 8.047 1 96 146 LEU A N 1
ATOM 1183 C CA . LEU A 1 146 ? 12.289 -23.297 6.742 1 96 146 LEU A CA 1
ATOM 1184 C C . LEU A 1 146 ? 12.695 -24.719 6.426 1 96 146 LEU A C 1
ATOM 1186 O O . LEU A 1 146 ? 12.188 -25.328 5.477 1 96 146 LEU A O 1
ATOM 1190 N N . ILE A 1 147 ? 13.586 -25.25 7.234 1 96.06 147 ILE A N 1
ATOM 1191 C CA . ILE A 1 147 ? 14.039 -26.625 7.039 1 96.06 147 ILE A CA 1
ATOM 1192 C C . ILE A 1 147 ? 12.852 -27.578 7.141 1 96.06 147 ILE A C 1
ATOM 1194 O O . ILE A 1 147 ? 12.812 -28.609 6.465 1 96.06 147 ILE A O 1
ATOM 1198 N N . ASN A 1 148 ? 11.93 -27.25 7.957 1 96.25 148 ASN A N 1
ATOM 1199 C CA . ASN A 1 148 ? 10.727 -28.062 8.062 1 96.25 148 ASN A CA 1
ATOM 1200 C C . ASN A 1 148 ? 9.977 -28.141 6.738 1 96.25 148 ASN A C 1
ATOM 1202 O O . ASN A 1 148 ? 9.484 -29.203 6.355 1 96.25 148 ASN A O 1
ATOM 1206 N N . ASP A 1 149 ? 9.883 -27.016 6.07 1 95.56 149 ASP A N 1
ATOM 1207 C CA . ASP A 1 149 ? 9.219 -26.969 4.77 1 95.56 149 ASP A CA 1
ATOM 1208 C C . ASP A 1 149 ? 10.016 -27.734 3.715 1 95.56 149 ASP A C 1
ATOM 1210 O O . ASP A 1 149 ? 9.43 -28.406 2.867 1 95.56 149 ASP A O 1
ATOM 1214 N N . VAL A 1 150 ? 11.289 -27.656 3.773 1 96.44 150 VAL A N 1
ATOM 1215 C CA . VAL A 1 150 ? 12.164 -28.375 2.846 1 96.44 150 VAL A CA 1
ATOM 1216 C C . VAL A 1 150 ? 12.008 -29.875 3.043 1 96.44 150 VAL A C 1
ATOM 1218 O O . VAL A 1 150 ? 11.828 -30.625 2.074 1 96.44 150 VAL A O 1
ATOM 1221 N N . GLU A 1 151 ? 12.07 -30.25 4.242 1 94.88 151 GLU A N 1
ATOM 1222 C CA . GLU A 1 151 ? 11.961 -31.688 4.551 1 94.88 151 GLU A CA 1
ATOM 1223 C C . GLU A 1 151 ? 10.578 -32.219 4.188 1 94.88 151 GLU A C 1
ATOM 1225 O O . GLU A 1 151 ? 10.445 -33.344 3.748 1 94.88 151 GLU A O 1
ATOM 1230 N N . GLU A 1 152 ? 9.633 -31.391 4.414 1 94.06 152 GLU A N 1
ATOM 1231 C CA . GLU A 1 152 ? 8.281 -31.797 4.004 1 94.06 152 GLU A CA 1
ATOM 1232 C C . GLU A 1 152 ? 8.195 -31.953 2.486 1 94.06 152 GLU A C 1
ATOM 1234 O O . GLU A 1 152 ? 7.551 -32.875 1.99 1 94.06 152 GLU A O 1
ATOM 1239 N N . ALA A 1 153 ? 8.812 -31.078 1.818 1 93.44 153 ALA A N 1
ATOM 1240 C CA . ALA A 1 153 ? 8.859 -31.172 0.362 1 93.44 153 ALA A CA 1
ATOM 1241 C C . ALA A 1 153 ? 9.547 -32.469 -0.079 1 93.44 153 ALA A C 1
ATOM 1243 O O . ALA A 1 153 ? 9.102 -33.125 -1.024 1 93.44 153 ALA A O 1
ATOM 1244 N N . MET A 1 154 ? 10.562 -32.812 0.595 1 93.12 154 MET A N 1
ATOM 1245 C CA . MET A 1 154 ? 11.266 -34.062 0.312 1 93.12 154 MET A CA 1
ATOM 1246 C C . MET A 1 154 ? 10.352 -35.25 0.517 1 93.12 154 MET A C 1
ATOM 1248 O O . MET A 1 154 ? 10.312 -36.156 -0.319 1 93.12 154 MET A O 1
ATOM 1252 N N . ARG A 1 155 ? 9.688 -35.25 1.576 1 91.75 155 ARG A N 1
ATOM 1253 C CA . ARG A 1 155 ? 8.781 -36.344 1.904 1 91.75 155 ARG A CA 1
ATOM 1254 C C . ARG A 1 155 ? 7.703 -36.5 0.838 1 91.75 155 ARG A C 1
ATOM 1256 O O . ARG A 1 155 ? 7.449 -37.594 0.364 1 91.75 155 ARG A O 1
ATOM 1263 N N . ILE A 1 156 ? 7.09 -35.406 0.467 1 90 156 ILE A N 1
ATOM 1264 C CA . ILE A 1 156 ? 6.008 -35.438 -0.511 1 90 156 ILE A CA 1
ATOM 1265 C C . ILE A 1 156 ? 6.523 -35.969 -1.846 1 90 156 ILE A C 1
ATOM 1267 O O . ILE A 1 156 ? 5.867 -36.781 -2.494 1 90 156 ILE A O 1
ATOM 1271 N N . ARG A 1 157 ? 7.668 -35.531 -2.209 1 87.69 157 ARG A N 1
ATOM 1272 C CA . ARG A 1 157 ? 8.25 -35.969 -3.479 1 87.69 157 ARG A CA 1
ATOM 1273 C C . ARG A 1 157 ? 8.609 -37.438 -3.445 1 87.69 157 ARG A C 1
ATOM 1275 O O . ARG A 1 157 ? 8.438 -38.156 -4.441 1 87.69 157 ARG A O 1
ATOM 1282 N N . ARG A 1 158 ? 9.086 -37.844 -2.365 1 88 158 ARG A N 1
ATOM 1283 C CA . ARG A 1 158 ? 9.414 -39.25 -2.213 1 88 158 ARG A CA 1
ATOM 1284 C C . ARG A 1 158 ? 8.172 -40.125 -2.361 1 88 158 ARG A C 1
ATOM 1286 O O . ARG A 1 158 ? 8.219 -41.188 -2.984 1 88 158 ARG A O 1
ATOM 1293 N N . GLU A 1 159 ? 7.18 -39.688 -1.786 1 86.19 159 GLU A N 1
ATOM 1294 C CA . GLU A 1 159 ? 5.926 -40.438 -1.849 1 86.19 159 GLU A CA 1
ATOM 1295 C C . GLU A 1 159 ? 5.352 -40.438 -3.262 1 86.19 159 GLU A C 1
ATOM 1297 O O . GLU A 1 159 ? 4.77 -41.406 -3.703 1 86.19 159 GLU A O 1
ATOM 1302 N N . ARG A 1 160 ? 5.547 -39.406 -3.908 1 81.94 160 ARG A N 1
ATOM 1303 C CA . ARG A 1 160 ? 4.996 -39.25 -5.25 1 81.94 160 ARG A CA 1
ATOM 1304 C C . ARG A 1 160 ? 5.816 -40.031 -6.273 1 81.94 160 ARG A C 1
ATOM 1306 O O . ARG A 1 160 ? 5.258 -40.688 -7.145 1 81.94 160 ARG A O 1
ATOM 1313 N N . ASP A 1 161 ? 7.105 -39.75 -6.285 1 75.06 161 ASP A N 1
ATOM 1314 C CA . ASP A 1 161 ? 7.969 -40.281 -7.328 1 75.06 161 ASP A CA 1
ATOM 1315 C C . ASP A 1 161 ? 8.383 -41.719 -7.004 1 75.06 161 ASP A C 1
ATOM 1317 O O . ASP A 1 161 ? 9.047 -42.375 -7.809 1 75.06 161 ASP A O 1
ATOM 1321 N N . SER A 1 162 ? 7.734 -42.344 -6.039 1 66.75 162 SER A N 1
ATOM 1322 C CA . SER A 1 162 ? 8.109 -43.719 -5.633 1 66.75 162 SER A CA 1
ATOM 1323 C C . SER A 1 162 ? 9.617 -43.875 -5.637 1 66.75 162 SER A C 1
ATOM 1325 O O . SER A 1 162 ? 10.117 -45 -5.754 1 66.75 162 SER A O 1
ATOM 1327 N N . GLN A 1 163 ? 10.25 -42.844 -5.93 1 61.69 163 GLN A N 1
ATOM 1328 C CA . GLN A 1 163 ? 11.703 -42.969 -5.988 1 61.69 163 GLN A CA 1
ATOM 1329 C C . GLN A 1 163 ? 12.344 -42.594 -4.66 1 61.69 163 GLN A C 1
ATOM 1331 O O . GLN A 1 163 ? 11.773 -41.812 -3.893 1 61.69 163 GLN A O 1
ATOM 1336 N N . ASN A 1 164 ? 13.336 -43.375 -4.238 1 61.25 164 ASN A N 1
ATOM 1337 C CA . ASN A 1 164 ? 14.164 -43.188 -3.059 1 61.25 164 ASN A CA 1
ATOM 1338 C C . ASN A 1 164 ? 14.914 -41.844 -3.107 1 61.25 164 ASN A C 1
ATOM 1340 O O . ASN A 1 164 ? 15.992 -41.719 -2.535 1 61.25 164 ASN A O 1
ATOM 1344 N N . SER A 1 165 ? 14.312 -40.812 -3.881 1 66.94 165 SER A N 1
ATOM 1345 C CA . SER A 1 165 ? 15.109 -39.594 -3.939 1 66.94 165 SER A CA 1
ATOM 1346 C C . SER A 1 165 ? 14.805 -38.688 -2.758 1 66.94 165 SER A C 1
ATOM 1348 O O . SER A 1 165 ? 13.641 -38.438 -2.426 1 66.94 165 SER A O 1
ATOM 1350 N N . ASN A 1 166 ? 15.75 -38.469 -1.917 1 83.75 166 ASN A N 1
ATOM 1351 C CA . ASN A 1 166 ? 15.727 -37.562 -0.769 1 83.75 166 ASN A CA 1
ATOM 1352 C C . ASN A 1 166 ? 16.047 -36.125 -1.174 1 83.75 166 ASN A C 1
ATOM 1354 O O . ASN A 1 166 ? 16.969 -35.531 -0.641 1 83.75 166 ASN A O 1
ATOM 1358 N N . HIS A 1 167 ? 15.266 -35.781 -2.268 1 91.56 167 HIS A N 1
ATOM 1359 C CA . HIS A 1 167 ? 15.492 -34.438 -2.818 1 91.56 167 HIS A CA 1
ATOM 1360 C C . HIS A 1 167 ? 14.203 -33.625 -2.857 1 91.56 167 HIS A C 1
ATOM 1362 O O . HIS A 1 167 ? 13.156 -34.125 -3.271 1 91.56 167 HIS A O 1
ATOM 1368 N N . PRO A 1 168 ? 14.219 -32.406 -2.453 1 94.12 168 PRO A N 1
ATOM 1369 C CA . PRO A 1 168 ? 12.992 -31.594 -2.412 1 94.12 168 PRO A CA 1
ATOM 1370 C C . PRO A 1 168 ? 12.578 -31.078 -3.787 1 94.12 168 PRO A C 1
ATOM 1372 O O . PRO A 1 168 ? 11.484 -30.531 -3.943 1 94.12 168 PRO A O 1
ATOM 1375 N N . GLY A 1 169 ? 13.438 -31.172 -4.797 1 92 169 GLY A N 1
ATOM 1376 C CA . GLY A 1 169 ? 13.117 -30.719 -6.148 1 92 169 GLY A CA 1
ATOM 1377 C C . GLY A 1 169 ? 13.703 -29.359 -6.48 1 92 169 GLY A C 1
ATOM 1378 O O . GLY A 1 169 ? 13.43 -28.812 -7.547 1 92 169 GLY A O 1
ATOM 1379 N N . PHE A 1 170 ? 14.383 -28.734 -5.566 1 94.88 170 PHE A N 1
ATOM 1380 C CA . PHE A 1 170 ? 15.055 -27.453 -5.762 1 94.88 170 PHE A CA 1
ATOM 1381 C C . PHE A 1 170 ? 16.359 -27.391 -4.988 1 94.88 170 PHE A C 1
ATOM 1383 O O . PHE A 1 170 ? 16.594 -28.219 -4.098 1 94.88 170 PHE A O 1
ATOM 1390 N N . LYS A 1 171 ? 17.234 -26.484 -5.348 1 96.56 171 LYS A N 1
ATOM 1391 C CA . LYS A 1 171 ? 18.516 -26.312 -4.668 1 96.56 171 LYS A CA 1
ATOM 1392 C C . LYS A 1 171 ? 18.375 -25.422 -3.439 1 96.56 171 LYS A C 1
ATOM 1394 O O . LYS A 1 171 ? 17.594 -24.469 -3.447 1 96.56 171 LYS A O 1
ATOM 1399 N N . VAL A 1 172 ? 19.109 -25.766 -2.396 1 97.5 172 VAL A N 1
ATOM 1400 C CA . VAL A 1 172 ? 19.125 -24.984 -1.167 1 97.5 172 VAL A CA 1
ATOM 1401 C C . VAL A 1 172 ? 20.516 -24.344 -0.979 1 97.5 172 VAL A C 1
ATOM 1403 O O . VAL A 1 172 ? 21.484 -25.047 -0.696 1 97.5 172 VAL A O 1
ATOM 1406 N N . LEU A 1 173 ? 20.562 -23.062 -1.144 1 97.38 173 LEU A N 1
ATOM 1407 C CA . LEU A 1 173 ? 21.797 -22.312 -0.963 1 97.38 173 LEU A CA 1
ATOM 1408 C C . LEU A 1 173 ? 21.797 -21.578 0.377 1 97.38 173 LEU A C 1
ATOM 1410 O O . LEU A 1 173 ? 20.812 -20.938 0.734 1 97.38 173 LEU A O 1
ATOM 1414 N N . ILE A 1 174 ? 22.891 -21.719 1.107 1 96.81 174 ILE A N 1
ATOM 1415 C CA . ILE A 1 174 ? 22.984 -21.141 2.443 1 96.81 174 ILE A CA 1
ATOM 1416 C C . ILE A 1 174 ? 24.172 -20.188 2.512 1 96.81 174 ILE A C 1
ATOM 1418 O O . ILE A 1 174 ? 25.297 -20.578 2.188 1 96.81 174 ILE A O 1
ATOM 1422 N N . GLY A 1 175 ? 23.906 -18.922 2.855 1 95.19 175 GLY A N 1
ATOM 1423 C CA . GLY A 1 175 ? 24.969 -17.922 2.965 1 95.19 175 GLY A CA 1
ATOM 1424 C C . GLY A 1 175 ? 24.688 -16.859 4.004 1 95.19 175 GLY A C 1
ATOM 1425 O O . GLY A 1 175 ? 23.547 -16.719 4.457 1 95.19 175 GLY A O 1
ATOM 1426 N N . SER A 1 176 ? 25.688 -16.141 4.344 1 92.69 176 SER A N 1
ATOM 1427 C CA . SER A 1 176 ? 25.547 -15.055 5.305 1 92.69 176 SER A CA 1
ATOM 1428 C C . SER A 1 176 ? 24.734 -13.906 4.715 1 92.69 176 SER A C 1
ATOM 1430 O O . SER A 1 176 ? 24.5 -13.867 3.506 1 92.69 176 SER A O 1
ATOM 1432 N N . GLU A 1 177 ? 24.312 -13.008 5.594 1 91.94 177 GLU A N 1
ATOM 1433 C CA . GLU A 1 177 ? 23.609 -11.805 5.152 1 91.94 177 GLU A CA 1
ATOM 1434 C C . GLU A 1 177 ? 24.453 -11.016 4.156 1 91.94 177 GLU A C 1
ATOM 1436 O O . GLU A 1 177 ? 23.938 -10.461 3.189 1 91.94 177 GLU A O 1
ATOM 1441 N N . PHE A 1 178 ? 25.75 -11 4.445 1 92.56 178 PHE A N 1
ATOM 1442 C CA . PHE A 1 178 ? 26.672 -10.289 3.574 1 92.56 178 PHE A CA 1
ATOM 1443 C C . PHE A 1 178 ? 26.703 -10.922 2.188 1 92.56 178 PHE A C 1
ATOM 1445 O O . PHE A 1 178 ? 26.609 -10.219 1.178 1 92.56 178 PHE A O 1
ATOM 1452 N N . VAL A 1 179 ? 26.766 -12.188 2.168 1 93.81 179 VAL A N 1
ATOM 1453 C CA . VAL A 1 179 ? 26.828 -12.922 0.91 1 93.81 179 VAL A CA 1
ATOM 1454 C C . VAL A 1 179 ? 25.547 -12.719 0.12 1 93.81 179 VAL A C 1
ATOM 1456 O O . VAL A 1 179 ? 25.578 -12.477 -1.088 1 93.81 179 VAL A O 1
ATOM 1459 N N . LEU A 1 180 ? 24.422 -12.82 0.752 1 93.31 180 LEU A N 1
ATOM 1460 C CA . LEU A 1 180 ? 23.125 -12.594 0.115 1 93.31 180 LEU A CA 1
ATOM 1461 C C . LEU A 1 180 ? 23.047 -11.18 -0.459 1 93.31 180 LEU A C 1
ATOM 1463 O O . LEU A 1 180 ? 22.609 -10.992 -1.597 1 93.31 180 LEU A O 1
ATOM 1467 N N . SER A 1 181 ? 23.484 -10.234 0.339 1 91.75 181 SER A N 1
ATOM 1468 C CA . SER A 1 181 ? 23.438 -8.836 -0.081 1 91.75 181 SER A CA 1
ATOM 1469 C C . SER A 1 181 ? 24.391 -8.578 -1.249 1 91.75 181 SER A C 1
ATOM 1471 O O . SER A 1 181 ? 24.047 -7.832 -2.172 1 91.75 181 SER A O 1
ATOM 1473 N N . MET A 1 182 ? 25.484 -9.227 -1.198 1 90.81 182 MET A N 1
ATOM 1474 C CA . MET A 1 182 ? 26.5 -9.078 -2.242 1 90.81 182 MET A CA 1
ATOM 1475 C C . MET A 1 182 ? 25.969 -9.578 -3.584 1 90.81 182 MET A C 1
ATOM 1477 O O . MET A 1 182 ? 26.156 -8.922 -4.609 1 90.81 182 MET A O 1
ATOM 1481 N N . VAL A 1 183 ? 25.344 -10.688 -3.562 1 90.56 183 VAL A N 1
ATOM 1482 C CA . VAL A 1 183 ? 24.859 -11.25 -4.82 1 90.56 183 VAL A CA 1
ATOM 1483 C C . VAL A 1 183 ? 23.703 -10.406 -5.348 1 90.56 183 VAL A C 1
ATOM 1485 O O . VAL A 1 183 ? 23.609 -10.133 -6.547 1 90.56 183 VAL A O 1
ATOM 1488 N N . ALA A 1 184 ? 22.812 -9.969 -4.512 1 88.81 184 ALA A N 1
ATOM 1489 C CA . ALA A 1 184 ? 21.625 -9.211 -4.891 1 88.81 184 ALA A CA 1
ATOM 1490 C C . ALA A 1 184 ? 22 -7.801 -5.348 1 88.81 184 ALA A C 1
ATOM 1492 O O . ALA A 1 184 ? 21.312 -7.219 -6.195 1 88.81 184 ALA A O 1
ATOM 1493 N N . GLY A 1 185 ? 22.984 -7.234 -4.711 1 85.75 185 GLY A N 1
ATOM 1494 C CA . GLY A 1 185 ? 23.406 -5.879 -5.02 1 85.75 185 GLY A CA 1
ATOM 1495 C C . GLY A 1 185 ? 22.75 -4.836 -4.125 1 85.75 185 GLY A C 1
ATOM 1496 O O . GLY A 1 185 ? 22.828 -3.639 -4.41 1 85.75 185 GLY A O 1
ATOM 1497 N N . PHE A 1 186 ? 22.016 -5.266 -3.17 1 82.94 186 PHE A N 1
ATOM 1498 C CA . PHE A 1 186 ? 21.438 -4.402 -2.15 1 82.94 186 PHE A CA 1
ATOM 1499 C C . PHE A 1 186 ? 21.234 -5.16 -0.844 1 82.94 186 PHE A C 1
ATOM 1501 O O . PHE A 1 186 ? 21.281 -6.395 -0.823 1 82.94 186 PHE A O 1
ATOM 1508 N N . PRO A 1 187 ? 21.078 -4.402 0.155 1 82.06 187 PRO A N 1
ATOM 1509 C CA . PRO A 1 187 ? 20.969 -5.074 1.452 1 82.06 187 PRO A CA 1
ATOM 1510 C C . PRO A 1 187 ? 19.734 -5.973 1.549 1 82.06 187 PRO A C 1
ATOM 1512 O O . PRO A 1 187 ? 18.625 -5.531 1.28 1 82.06 187 PRO A O 1
ATOM 1515 N N . ILE A 1 188 ? 20 -7.133 1.783 1 79.94 188 ILE A N 1
ATOM 1516 C CA . ILE A 1 188 ? 18.969 -8.117 2.064 1 79.94 188 ILE A CA 1
ATOM 1517 C C . ILE A 1 188 ? 18.953 -8.438 3.557 1 79.94 188 ILE A C 1
ATOM 1519 O O . ILE A 1 188 ? 19.812 -9.172 4.055 1 79.94 188 ILE A O 1
ATOM 1523 N N . ALA A 1 189 ? 18.188 -7.695 4.328 1 61.94 189 ALA A N 1
ATOM 1524 C CA . ALA A 1 189 ? 18.203 -7.816 5.781 1 61.94 189 ALA A CA 1
ATOM 1525 C C . ALA A 1 189 ? 17.547 -9.117 6.23 1 61.94 189 ALA A C 1
ATOM 1527 O O . ALA A 1 189 ? 18.141 -9.898 6.973 1 61.94 189 ALA A O 1
ATOM 1528 N N . ARG A 1 190 ? 16.297 -9 6.117 1 58.34 190 ARG A N 1
ATOM 1529 C CA . ARG A 1 190 ? 15.562 -10.07 6.781 1 58.34 190 ARG A CA 1
ATOM 1530 C C . ARG A 1 190 ? 15.461 -11.305 5.883 1 58.34 190 ARG A C 1
ATOM 1532 O O . ARG A 1 190 ? 14.656 -12.203 6.145 1 58.34 190 ARG A O 1
ATOM 1539 N N . GLY A 1 191 ? 16.391 -11.539 4.902 1 67.56 191 GLY A N 1
ATOM 1540 C CA . GLY A 1 191 ? 15.547 -12.727 4.863 1 67.56 191 GLY A CA 1
ATOM 1541 C C . GLY A 1 191 ? 15.93 -13.68 3.75 1 67.56 191 GLY A C 1
ATOM 1542 O O . GLY A 1 191 ? 16.844 -14.5 3.908 1 67.56 191 GLY A O 1
ATOM 1543 N N . ALA A 1 192 ? 15.594 -14.273 3.059 1 90.31 192 ALA A N 1
ATOM 1544 C CA . ALA A 1 192 ? 15.578 -15.43 2.162 1 90.31 192 ALA A CA 1
ATOM 1545 C C . ALA A 1 192 ? 15.148 -15.023 0.755 1 90.31 192 ALA A C 1
ATOM 1547 O O . ALA A 1 192 ? 14.297 -14.148 0.588 1 90.31 192 ALA A O 1
ATOM 1548 N N . LEU A 1 193 ? 15.836 -15.523 -0.228 1 94.19 193 LEU A N 1
ATOM 1549 C CA . LEU A 1 193 ? 15.5 -15.359 -1.637 1 94.19 193 LEU A CA 1
ATOM 1550 C C . LEU A 1 193 ? 15.156 -16.703 -2.271 1 94.19 193 LEU A C 1
ATOM 1552 O O . LEU A 1 193 ? 15.586 -17.75 -1.778 1 94.19 193 LEU A O 1
ATOM 1556 N N . ALA A 1 194 ? 14.422 -16.609 -3.314 1 95.75 194 ALA A N 1
ATOM 1557 C CA . ALA A 1 194 ? 14.125 -17.812 -4.09 1 95.75 194 ALA A CA 1
ATOM 1558 C C . ALA A 1 194 ? 13.977 -17.484 -5.574 1 95.75 194 ALA A C 1
ATOM 1560 O O . ALA A 1 194 ? 13.617 -16.359 -5.934 1 95.75 194 ALA A O 1
ATOM 1561 N N . CYS A 1 195 ? 14.305 -18.453 -6.324 1 94.94 195 CYS A N 1
ATOM 1562 C CA . CYS A 1 195 ? 14.164 -18.344 -7.77 1 94.94 195 CYS A CA 1
ATOM 1563 C C . CYS A 1 195 ? 13.242 -19.438 -8.305 1 94.94 195 CYS A C 1
ATOM 1565 O O . CYS A 1 195 ? 13.422 -20.625 -7.98 1 94.94 195 CYS A O 1
ATOM 1567 N N . GLY A 1 196 ? 12.266 -19.031 -9.07 1 94.44 196 GLY A N 1
ATOM 1568 C CA . GLY A 1 196 ? 11.367 -19.969 -9.719 1 94.44 196 GLY A CA 1
ATOM 1569 C C . GLY A 1 196 ? 11.086 -19.625 -11.172 1 94.44 196 GLY A C 1
ATOM 1570 O O . GLY A 1 196 ? 11.617 -18.641 -11.688 1 94.44 196 GLY A O 1
ATOM 1571 N N . ILE A 1 197 ? 10.32 -20.484 -11.82 1 91.88 197 ILE A N 1
ATOM 1572 C CA . ILE A 1 197 ? 9.984 -20.281 -13.227 1 91.88 197 ILE A CA 1
ATOM 1573 C C . ILE A 1 197 ? 8.57 -19.719 -13.344 1 91.88 197 ILE A C 1
ATOM 1575 O O . ILE A 1 197 ? 7.637 -20.234 -12.719 1 91.88 197 ILE A O 1
ATOM 1579 N N . VAL A 1 198 ? 8.414 -18.641 -14.117 1 91.5 198 VAL A N 1
ATOM 1580 C CA . VAL A 1 198 ? 7.105 -18.047 -14.359 1 91.5 198 VAL A CA 1
ATOM 1581 C C . VAL A 1 198 ? 6.211 -19.047 -15.094 1 91.5 198 VAL A C 1
ATOM 1583 O O . VAL A 1 198 ? 6.605 -19.594 -16.125 1 91.5 198 VAL A O 1
ATOM 1586 N N . PRO A 1 199 ? 5.055 -19.312 -14.508 1 87.56 199 PRO A N 1
ATOM 1587 C CA . PRO A 1 199 ? 4.152 -20.234 -15.203 1 87.56 199 PRO A CA 1
ATOM 1588 C C . PRO A 1 199 ? 3.771 -19.75 -16.594 1 87.56 199 PRO A C 1
ATOM 1590 O O . PRO A 1 199 ? 3.578 -18.547 -16.812 1 87.56 199 PRO A O 1
ATOM 1593 N N . MET A 1 200 ? 3.744 -20.719 -17.516 1 83.12 200 MET A N 1
ATOM 1594 C CA . MET A 1 200 ? 3.367 -20.438 -18.891 1 83.12 200 MET A CA 1
ATOM 1595 C C . MET A 1 200 ? 2.018 -21.062 -19.234 1 83.12 200 MET A C 1
ATOM 1597 O O . MET A 1 200 ? 1.507 -21.891 -18.484 1 83.12 200 MET A O 1
ATOM 1601 N N . GLY A 1 201 ? 1.352 -20.594 -20.25 1 78.56 201 GLY A N 1
ATOM 1602 C CA . GLY A 1 201 ? 0.167 -21.234 -20.781 1 78.56 201 GLY A CA 1
ATOM 1603 C C . GLY A 1 201 ? -1.126 -20.688 -20.203 1 78.56 201 GLY A C 1
ATOM 1604 O O . GLY A 1 201 ? -2.193 -21.281 -20.406 1 78.56 201 GLY A O 1
ATOM 1605 N N . ARG A 1 202 ? -1.043 -19.688 -19.391 1 84.69 202 ARG A N 1
ATOM 1606 C CA . ARG A 1 202 ? -2.262 -19.078 -18.875 1 84.69 202 ARG A CA 1
ATOM 1607 C C . ARG A 1 202 ? -2.705 -17.906 -19.75 1 84.69 202 ARG A C 1
ATOM 1609 O O . ARG A 1 202 ? -2.512 -16.75 -19.375 1 84.69 202 ARG A O 1
ATOM 1616 N N . ASP A 1 203 ? -3.287 -18.328 -20.812 1 89.81 203 ASP A N 1
ATOM 1617 C CA . ASP A 1 203 ? -3.787 -17.328 -21.766 1 89.81 203 ASP A CA 1
ATOM 1618 C C . ASP A 1 203 ? -5.312 -17.312 -21.797 1 89.81 203 ASP A C 1
ATOM 1620 O O . ASP A 1 203 ? -5.961 -17.875 -20.906 1 89.81 203 ASP A O 1
ATOM 1624 N N . GLU A 1 204 ? -5.848 -16.672 -22.75 1 93 204 GLU A N 1
ATOM 1625 C CA . GLU A 1 204 ? -7.297 -16.5 -22.828 1 93 204 GLU A CA 1
ATOM 1626 C C . GLU A 1 204 ? -8.008 -17.828 -23.016 1 93 204 GLU A C 1
ATOM 1628 O O . GLU A 1 204 ? -9.078 -18.062 -22.453 1 93 204 GLU A O 1
ATOM 1633 N N . ALA A 1 205 ? -7.422 -18.672 -23.797 1 91.81 205 ALA A N 1
ATOM 1634 C CA . ALA A 1 205 ? -8 -20 -24.031 1 91.81 205 ALA A CA 1
ATOM 1635 C C . ALA A 1 205 ? -8.062 -20.797 -22.719 1 91.81 205 ALA A C 1
ATOM 1637 O O . ALA A 1 205 ? -9.062 -21.453 -22.438 1 91.81 205 ALA A O 1
ATOM 1638 N N . TRP A 1 206 ? -7.012 -20.734 -22.016 1 92.19 206 TRP A N 1
ATOM 1639 C CA . TRP A 1 206 ? -6.992 -21.391 -20.703 1 92.19 206 TRP A CA 1
ATOM 1640 C C . TRP A 1 206 ? -8.094 -20.844 -19.797 1 92.19 206 TRP A C 1
ATOM 1642 O O . TRP A 1 206 ? -8.789 -21.609 -19.125 1 92.19 206 TRP A O 1
ATOM 1652 N N . LEU A 1 207 ? -8.219 -19.531 -19.797 1 93.81 207 LEU A N 1
ATOM 1653 C CA . LEU A 1 207 ? -9.227 -18.859 -18.984 1 93.81 207 LEU A CA 1
ATOM 1654 C C . LEU A 1 207 ? -10.625 -19.359 -19.328 1 93.81 207 LEU A C 1
ATOM 1656 O O . LEU A 1 207 ? -11.406 -19.688 -18.438 1 93.81 207 LEU A O 1
ATOM 1660 N N . ASP A 1 208 ? -10.906 -19.484 -20.594 1 91.38 208 ASP A N 1
ATOM 1661 C CA . ASP A 1 208 ? -12.211 -19.953 -21.047 1 91.38 208 ASP A CA 1
ATOM 1662 C C . ASP A 1 208 ? -12.484 -21.375 -20.547 1 91.38 208 ASP A C 1
ATOM 1664 O O . ASP A 1 208 ? -13.578 -21.656 -20.047 1 91.38 208 ASP A O 1
ATOM 1668 N N . SER A 1 209 ? -11.516 -22.156 -20.688 1 90 209 SER A N 1
ATOM 1669 C CA . SER A 1 209 ? -11.648 -23.547 -20.266 1 90 209 SER A CA 1
ATOM 1670 C C . SER A 1 209 ? -11.828 -23.641 -18.75 1 90 209 SER A C 1
ATOM 1672 O O . SER A 1 209 ? -12.641 -24.422 -18.266 1 90 209 SER A O 1
ATOM 1674 N N . PHE A 1 210 ? -11.117 -22.875 -18.047 1 89.75 210 PHE A N 1
ATOM 1675 C CA . PHE A 1 210 ? -11.18 -22.859 -16.594 1 89.75 210 PHE A CA 1
ATOM 1676 C C . PHE A 1 210 ? -12.578 -22.469 -16.125 1 89.75 210 PHE A C 1
ATOM 1678 O O . PHE A 1 210 ? -13.156 -23.125 -15.258 1 89.75 210 PHE A O 1
ATOM 1685 N N . LEU A 1 211 ? -13.055 -21.391 -16.734 1 89.69 211 LEU A N 1
ATOM 1686 C CA . LEU A 1 211 ? -14.375 -20.875 -16.359 1 89.69 211 LEU A CA 1
ATOM 1687 C C . LEU A 1 211 ? -15.461 -21.891 -16.703 1 89.69 211 LEU A C 1
ATOM 1689 O O . LEU A 1 211 ? -16.406 -22.078 -15.938 1 89.69 211 LEU A O 1
ATOM 1693 N N . GLN A 1 212 ? -15.352 -22.531 -17.844 1 86.12 212 GLN A N 1
ATOM 1694 C CA . GLN A 1 212 ? -16.312 -23.531 -18.25 1 86.12 212 GLN A CA 1
ATOM 1695 C C . GLN A 1 212 ? -16.328 -24.719 -17.297 1 86.12 212 GLN A C 1
ATOM 1697 O O . GLN A 1 212 ? -17.391 -25.219 -16.922 1 86.12 212 GLN A O 1
ATOM 1702 N N . ASN A 1 213 ? -15.188 -25.125 -16.922 1 85.88 213 ASN A N 1
ATOM 1703 C CA . ASN A 1 213 ? -15.062 -26.25 -16 1 85.88 213 ASN A CA 1
ATOM 1704 C C . ASN A 1 213 ? -15.648 -25.922 -14.633 1 85.88 213 ASN A C 1
ATOM 1706 O O . ASN A 1 213 ? -16.312 -26.75 -14.016 1 85.88 213 ASN A O 1
ATOM 1710 N N . LYS A 1 214 ? -15.352 -24.734 -14.195 1 84.56 214 LYS A N 1
ATOM 1711 C CA . LYS A 1 214 ? -15.883 -24.297 -12.906 1 84.56 214 LYS A CA 1
ATOM 1712 C C . LYS A 1 214 ? -17.406 -24.234 -12.945 1 84.56 214 LYS A C 1
ATOM 1714 O O . LYS A 1 214 ? -18.078 -24.594 -11.969 1 84.56 214 LYS A O 1
ATOM 1719 N N . ARG A 1 215 ? -17.906 -23.797 -13.992 1 81.12 215 ARG A N 1
ATOM 1720 C CA . ARG A 1 215 ? -19.359 -23.672 -14.133 1 81.12 215 ARG A CA 1
ATOM 1721 C C . ARG A 1 215 ? -20.016 -25.047 -14.227 1 81.12 215 ARG A C 1
ATOM 1723 O O . ARG A 1 215 ? -21.109 -25.25 -13.711 1 81.12 215 ARG A O 1
ATOM 1730 N N . MET A 1 216 ? -19.406 -25.953 -14.852 1 75.06 216 MET A N 1
ATOM 1731 C CA . MET A 1 216 ? -19.953 -27.281 -15.07 1 75.06 216 MET A CA 1
ATOM 1732 C C . MET A 1 216 ? -19.859 -28.125 -13.805 1 75.06 216 MET A C 1
ATOM 1734 O O . MET A 1 216 ? -20.781 -28.859 -13.469 1 75.06 216 MET A O 1
ATOM 1738 N N . SER A 1 217 ? -18.766 -28.078 -13.234 1 70.31 217 SER A N 1
ATOM 1739 C CA . SER A 1 217 ? -18.5 -28.969 -12.109 1 70.31 217 SER A CA 1
ATOM 1740 C C . SER A 1 217 ? -19.188 -28.484 -10.844 1 70.31 217 SER A C 1
ATOM 1742 O O . SER A 1 217 ? -19.625 -29.297 -10.016 1 70.31 217 SER A O 1
ATOM 1744 N N . GLN A 1 218 ? -19.219 -27.234 -10.648 1 63.91 218 GLN A N 1
ATOM 1745 C CA . GLN A 1 218 ? -19.75 -26.672 -9.398 1 63.91 218 GLN A CA 1
ATOM 1746 C C . GLN A 1 218 ? -20.781 -25.594 -9.664 1 63.91 218 GLN A C 1
ATOM 1748 O O . GLN A 1 218 ? -20.609 -24.438 -9.273 1 63.91 218 GLN A O 1
ATOM 1753 N N . LYS A 1 219 ? -21.859 -26.109 -10.25 1 61.41 219 LYS A N 1
ATOM 1754 C CA . LYS A 1 219 ? -22.891 -25.172 -10.719 1 61.41 219 LYS A CA 1
ATOM 1755 C C . LYS A 1 219 ? -23.375 -24.281 -9.586 1 61.41 219 LYS A C 1
ATOM 1757 O O . LYS A 1 219 ? -23.688 -23.109 -9.805 1 61.41 219 LYS A O 1
ATOM 1762 N N . SER A 1 220 ? -23.234 -24.812 -8.422 1 67.5 220 SER A N 1
ATOM 1763 C CA . SER A 1 220 ? -23.812 -24.078 -7.305 1 67.5 220 SER A CA 1
ATOM 1764 C C . SER A 1 220 ? -22.75 -23.25 -6.586 1 67.5 220 SER A C 1
ATOM 1766 O O . SER A 1 220 ? -23.078 -22.375 -5.781 1 67.5 220 SER A O 1
ATOM 1768 N N . GLU A 1 221 ? -21.531 -23.391 -7.035 1 79.31 221 GLU A N 1
ATOM 1769 C CA . GLU A 1 221 ? -20.484 -22.656 -6.324 1 79.31 221 GLU A CA 1
ATOM 1770 C C . GLU A 1 221 ? -20.25 -21.281 -6.941 1 79.31 221 GLU A C 1
ATOM 1772 O O . GLU A 1 221 ? -20.391 -21.109 -8.156 1 79.31 221 GLU A O 1
ATOM 1777 N N . PRO A 1 222 ? -19.969 -20.344 -6.086 1 86.88 222 PRO A N 1
ATOM 1778 C CA . PRO A 1 222 ? -19.734 -18.984 -6.59 1 86.88 222 PRO A CA 1
ATOM 1779 C C . PRO A 1 222 ? -18.5 -18.906 -7.48 1 86.88 222 PRO A C 1
ATOM 1781 O O . PRO A 1 222 ? -17.531 -19.641 -7.27 1 86.88 222 PRO A O 1
ATOM 1784 N N . LEU A 1 223 ? -18.625 -18.172 -8.547 1 92.25 223 LEU A N 1
ATOM 1785 C CA . LEU A 1 223 ? -17.484 -17.812 -9.391 1 92.25 223 LEU A CA 1
ATOM 1786 C C . LEU A 1 223 ? -17.141 -16.328 -9.227 1 92.25 223 LEU A C 1
ATOM 1788 O O . LEU A 1 223 ? -17.891 -15.461 -9.68 1 92.25 223 LEU A O 1
ATOM 1792 N N . ARG A 1 224 ? -16.016 -16.078 -8.539 1 95.88 224 ARG A N 1
ATOM 1793 C CA . ARG A 1 224 ? -15.594 -14.719 -8.234 1 95.88 224 ARG A CA 1
ATOM 1794 C C . ARG A 1 224 ? -14.328 -14.359 -9.008 1 95.88 224 ARG A C 1
ATOM 1796 O O . ARG A 1 224 ? -13.328 -15.07 -8.945 1 95.88 224 ARG A O 1
ATOM 1803 N N . MET A 1 225 ? -14.414 -13.281 -9.719 1 97.56 225 MET A N 1
ATOM 1804 C CA . MET A 1 225 ? -13.266 -12.859 -10.531 1 97.56 225 MET A CA 1
ATOM 1805 C C . MET A 1 225 ? -12.883 -11.414 -10.227 1 97.56 225 MET A C 1
ATOM 1807 O O . MET A 1 225 ? -13.734 -10.609 -9.844 1 97.56 225 MET A O 1
ATOM 1811 N N . LEU A 1 226 ? -11.625 -11.062 -10.367 1 98.75 226 LEU A N 1
ATOM 1812 C CA . LEU A 1 226 ? -11.102 -9.703 -10.297 1 98.75 226 LEU A CA 1
ATOM 1813 C C . LEU A 1 226 ? -10.375 -9.336 -11.586 1 98.75 226 LEU A C 1
ATOM 1815 O O . LEU A 1 226 ? -9.43 -10.008 -11.992 1 98.75 226 LEU A O 1
ATOM 1819 N N . ALA A 1 227 ? -10.883 -8.367 -12.258 1 98.88 227 ALA A N 1
ATOM 1820 C CA . ALA A 1 227 ? -10.242 -7.859 -13.469 1 98.88 227 ALA A CA 1
ATOM 1821 C C . ALA A 1 227 ? -9.539 -6.531 -13.195 1 98.88 227 ALA A C 1
ATOM 1823 O O . ALA A 1 227 ? -10.133 -5.617 -12.609 1 98.88 227 ALA A O 1
ATOM 1824 N N . LEU A 1 228 ? -8.297 -6.422 -13.617 1 98.81 228 LEU A N 1
ATOM 1825 C CA . LEU A 1 228 ? -7.469 -5.242 -13.367 1 98.81 228 LEU A CA 1
ATOM 1826 C C . LEU A 1 228 ? -7.074 -4.566 -14.68 1 98.81 228 LEU A C 1
ATOM 1828 O O . LEU A 1 228 ? -6.344 -5.145 -15.484 1 98.81 228 LEU A O 1
ATOM 1832 N N . ASP A 1 229 ? -7.531 -3.363 -14.852 1 98.75 229 ASP A N 1
ATOM 1833 C CA . ASP A 1 229 ? -7.371 -2.619 -16.094 1 98.75 229 ASP A CA 1
ATOM 1834 C C . ASP A 1 229 ? -6.254 -1.586 -15.984 1 98.75 229 ASP A C 1
ATOM 1836 O O . ASP A 1 229 ? -6.488 -0.453 -15.555 1 98.75 229 ASP A O 1
ATOM 1840 N N . GLY A 1 230 ? -5.09 -1.956 -16.422 1 98.19 230 GLY A N 1
ATOM 1841 C CA . GLY A 1 230 ? -3.99 -1.016 -16.578 1 98.19 230 GLY A CA 1
ATOM 1842 C C . GLY A 1 230 ? -3.369 -0.601 -15.25 1 98.19 230 GLY A C 1
ATOM 1843 O O . GLY A 1 230 ? -3.02 0.566 -15.062 1 98.19 230 GLY A O 1
ATOM 1844 N N . ILE A 1 231 ? -3.266 -1.507 -14.273 1 98.06 231 ILE A N 1
ATOM 1845 C CA . ILE A 1 231 ? -2.588 -1.209 -13.016 1 98.06 231 ILE A CA 1
ATOM 1846 C C . ILE A 1 231 ? -1.101 -0.979 -13.273 1 98.06 231 ILE A C 1
ATOM 1848 O O . ILE A 1 231 ? -0.448 -1.784 -13.945 1 98.06 231 ILE A O 1
ATOM 1852 N N . CYS A 1 232 ? -0.545 0.076 -12.695 1 95.38 232 CYS A N 1
ATOM 1853 C CA . CYS A 1 232 ? 0.818 0.452 -13.055 1 95.38 232 CYS A CA 1
ATOM 1854 C C . CYS A 1 232 ? 1.771 0.222 -11.891 1 95.38 232 CYS A C 1
ATOM 1856 O O . CYS A 1 232 ? 2.975 0.049 -12.086 1 95.38 232 CYS A O 1
ATOM 1858 N N . ASP A 1 233 ? 1.306 0.235 -10.742 1 95.06 233 ASP A N 1
ATOM 1859 C CA . ASP A 1 233 ? 2.162 0.137 -9.562 1 95.06 233 ASP A CA 1
ATOM 1860 C C . ASP A 1 233 ? 2.264 -1.307 -9.07 1 95.06 233 ASP A C 1
ATOM 1862 O O . ASP A 1 233 ? 1.249 -1.935 -8.766 1 95.06 233 ASP A O 1
ATOM 1866 N N . ASN A 1 234 ? 3.482 -1.786 -8.906 1 95.38 234 ASN A N 1
ATOM 1867 C CA . ASN A 1 234 ? 3.732 -3.178 -8.547 1 95.38 234 ASN A CA 1
ATOM 1868 C C . ASN A 1 234 ? 3.256 -3.488 -7.133 1 95.38 234 ASN A C 1
ATOM 1870 O O . ASN A 1 234 ? 2.736 -4.578 -6.875 1 95.38 234 ASN A O 1
ATOM 1874 N N . ALA A 1 235 ? 3.467 -2.576 -6.246 1 94.38 235 ALA A N 1
ATOM 1875 C CA . ALA A 1 235 ? 3.031 -2.801 -4.871 1 94.38 235 ALA A CA 1
ATOM 1876 C C . ALA A 1 235 ? 1.511 -2.879 -4.781 1 94.38 235 ALA A C 1
ATOM 1878 O O . ALA A 1 235 ? 0.966 -3.725 -4.07 1 94.38 235 ALA A O 1
ATOM 1879 N N . ASN A 1 236 ? 0.855 -2.004 -5.516 1 96.69 236 ASN A N 1
ATOM 1880 C CA . ASN A 1 236 ? -0.603 -2.053 -5.566 1 96.69 236 ASN A CA 1
ATOM 1881 C C . ASN A 1 236 ? -1.1 -3.383 -6.129 1 96.69 236 ASN A C 1
ATOM 1883 O O . ASN A 1 236 ? -2.018 -3.99 -5.574 1 96.69 236 ASN A O 1
ATOM 1887 N N . LEU A 1 237 ? -0.472 -3.795 -7.172 1 98 237 LEU A N 1
ATOM 1888 C CA . LEU A 1 237 ? -0.858 -5.059 -7.789 1 98 237 LEU A CA 1
ATOM 1889 C C . LEU A 1 237 ? -0.712 -6.211 -6.805 1 98 237 LEU A C 1
ATOM 1891 O O . LEU A 1 237 ? -1.624 -7.031 -6.656 1 98 237 LEU A O 1
ATOM 1895 N N . GLY A 1 238 ? 0.419 -6.273 -6.129 1 97.5 238 GLY A N 1
ATOM 1896 C CA . GLY A 1 238 ? 0.627 -7.305 -5.129 1 97.5 238 GLY A CA 1
ATOM 1897 C C . GLY A 1 238 ? -0.423 -7.297 -4.031 1 97.5 238 GLY A C 1
ATOM 1898 O O . GLY A 1 238 ? -0.955 -8.352 -3.668 1 97.5 238 GLY A O 1
ATOM 1899 N N . SER A 1 239 ? -0.701 -6.133 -3.549 1 97.31 239 SER A N 1
ATOM 1900 C CA . SER A 1 239 ? -1.703 -5.98 -2.5 1 97.31 239 SER A CA 1
ATOM 1901 C C . SER A 1 239 ? -3.074 -6.449 -2.975 1 97.31 239 SER A C 1
ATOM 1903 O O . SER A 1 239 ? -3.799 -7.117 -2.232 1 97.31 239 SER A O 1
ATOM 1905 N N . MET A 1 240 ? -3.42 -6.148 -4.164 1 98.5 240 MET A N 1
ATOM 1906 C CA . MET A 1 240 ? -4.715 -6.531 -4.719 1 98.5 240 MET A CA 1
ATOM 1907 C C . MET A 1 240 ? -4.805 -8.047 -4.898 1 98.5 240 MET A C 1
ATOM 1909 O O . MET A 1 240 ? -5.859 -8.641 -4.676 1 98.5 240 MET A O 1
ATOM 1913 N N . ILE A 1 241 ? -3.729 -8.656 -5.297 1 97.62 241 ILE A N 1
ATOM 1914 C CA . ILE A 1 241 ? -3.688 -10.109 -5.441 1 97.62 241 ILE A CA 1
ATOM 1915 C C . ILE A 1 241 ? -3.883 -10.766 -4.078 1 97.62 241 ILE A C 1
ATOM 1917 O O . ILE A 1 241 ? -4.652 -11.719 -3.945 1 97.62 241 ILE A O 1
ATOM 1921 N N . ARG A 1 242 ? -3.176 -10.242 -3.109 1 96.88 242 ARG A N 1
ATOM 1922 C CA . ARG A 1 242 ? -3.355 -10.742 -1.75 1 96.88 242 ARG A CA 1
ATOM 1923 C C . ARG A 1 242 ? -4.809 -10.609 -1.306 1 96.88 242 ARG A C 1
ATOM 1925 O O . ARG A 1 242 ? -5.375 -11.539 -0.735 1 96.88 242 ARG A O 1
ATOM 1932 N N . THR A 1 243 ? -5.375 -9.492 -1.559 1 98.19 243 THR A N 1
ATOM 1933 C CA . THR A 1 243 ? -6.766 -9.219 -1.211 1 98.19 243 THR A CA 1
ATOM 1934 C C . THR A 1 243 ? -7.707 -10.164 -1.952 1 98.19 243 THR A C 1
ATOM 1936 O O . THR A 1 243 ? -8.672 -10.664 -1.375 1 98.19 243 THR A O 1
ATOM 1939 N N . ALA A 1 244 ? -7.434 -10.398 -3.207 1 97.94 244 ALA A N 1
ATOM 1940 C CA . ALA A 1 244 ? -8.234 -11.32 -4.004 1 97.94 244 ALA A CA 1
ATOM 1941 C C . ALA A 1 244 ? -8.273 -12.703 -3.363 1 97.94 244 ALA A C 1
ATOM 1943 O O . ALA A 1 244 ? -9.344 -13.305 -3.23 1 97.94 244 ALA A O 1
ATOM 1944 N N . SER A 1 245 ? -7.141 -13.188 -2.953 1 95.56 245 SER A N 1
ATOM 1945 C CA . SER A 1 245 ? -7.07 -14.484 -2.281 1 95.56 245 SER A CA 1
ATOM 1946 C C . SER A 1 245 ? -7.875 -14.477 -0.985 1 95.56 245 SER A C 1
ATOM 1948 O O . SER A 1 245 ? -8.578 -15.438 -0.682 1 95.56 245 SER A O 1
ATOM 1950 N N . ALA A 1 246 ? -7.812 -13.422 -0.283 1 96.5 246 ALA A N 1
ATOM 1951 C CA . ALA A 1 246 ? -8.492 -13.305 1.004 1 96.5 246 ALA A CA 1
ATOM 1952 C C . ALA A 1 246 ? -10.008 -13.422 0.837 1 96.5 246 ALA A C 1
ATOM 1954 O O . ALA A 1 246 ? -10.695 -13.922 1.727 1 96.5 246 ALA A O 1
ATOM 1955 N N . PHE A 1 247 ? -10.508 -13.008 -0.244 1 97 247 PHE A N 1
ATOM 1956 C CA . PHE A 1 247 ? -11.953 -12.961 -0.398 1 97 247 PHE A CA 1
ATOM 1957 C C . PHE A 1 247 ? -12.43 -14.047 -1.357 1 97 247 PHE A C 1
ATOM 1959 O O . PHE A 1 247 ? -13.539 -13.977 -1.888 1 97 247 PHE A O 1
ATOM 1966 N N . GLY A 1 248 ? -11.586 -14.969 -1.655 1 94.81 248 GLY A N 1
ATOM 1967 C CA . GLY A 1 248 ? -11.977 -16.172 -2.373 1 94.81 248 GLY A CA 1
ATOM 1968 C C . GLY A 1 248 ? -12.156 -15.945 -3.863 1 94.81 248 GLY A C 1
ATOM 1969 O O . GLY A 1 248 ? -13.008 -16.562 -4.496 1 94.81 248 GLY A O 1
ATOM 1970 N N . VAL A 1 249 ? -11.469 -15.008 -4.414 1 96.25 249 VAL A N 1
ATOM 1971 C CA . VAL A 1 249 ? -11.453 -14.805 -5.859 1 96.25 249 VAL A CA 1
ATOM 1972 C C . VAL A 1 249 ? -10.836 -16.031 -6.547 1 96.25 249 VAL A C 1
ATOM 1974 O O . VAL A 1 249 ? -9.797 -16.531 -6.113 1 96.25 249 VAL A O 1
ATOM 1977 N N . ASP A 1 250 ? -11.484 -16.453 -7.582 1 93.81 250 ASP A N 1
ATOM 1978 C CA . ASP A 1 250 ? -11.062 -17.688 -8.25 1 93.81 250 ASP A CA 1
ATOM 1979 C C . ASP A 1 250 ? -9.961 -17.406 -9.258 1 93.81 250 ASP A C 1
ATOM 1981 O O . ASP A 1 250 ? -9.117 -18.281 -9.523 1 93.81 250 ASP A O 1
ATOM 1985 N N . VAL A 1 251 ? -10.023 -16.234 -9.859 1 95.44 251 VAL A N 1
ATOM 1986 C CA . VAL A 1 251 ? -9.047 -15.914 -10.891 1 95.44 251 VAL A CA 1
ATOM 1987 C C . VAL A 1 251 ? -8.891 -14.406 -11 1 95.44 251 VAL A C 1
ATOM 1989 O O . VAL A 1 251 ? -9.875 -13.664 -10.898 1 95.44 251 VAL A O 1
ATOM 1992 N N . VAL A 1 252 ? -7.652 -13.938 -11.203 1 97.62 252 VAL A N 1
ATOM 1993 C CA . VAL A 1 252 ? -7.348 -12.539 -11.461 1 97.62 252 VAL A CA 1
ATOM 1994 C C . VAL A 1 252 ? -6.984 -12.359 -12.938 1 97.62 252 VAL A C 1
ATOM 1996 O O . VAL A 1 252 ? -6.141 -13.078 -13.469 1 97.62 252 VAL A O 1
ATOM 1999 N N . VAL A 1 253 ? -7.648 -11.422 -13.57 1 98.38 253 VAL A N 1
ATOM 2000 C CA . VAL A 1 253 ? -7.434 -11.18 -14.992 1 98.38 253 VAL A CA 1
ATOM 2001 C C . VAL A 1 253 ? -6.805 -9.797 -15.188 1 98.38 253 VAL A C 1
ATOM 2003 O O . VAL A 1 253 ? -7.312 -8.797 -14.672 1 98.38 253 VAL A O 1
ATOM 2006 N N . LEU A 1 254 ? -5.707 -9.75 -15.93 1 98.25 254 LEU A N 1
ATOM 2007 C CA . LEU A 1 254 ? -4.961 -8.523 -16.156 1 98.25 254 LEU A CA 1
ATOM 2008 C C . LEU A 1 254 ? -5.086 -8.062 -17.609 1 98.25 254 LEU A C 1
ATOM 2010 O O . LEU A 1 254 ? -5 -8.883 -18.531 1 98.25 254 LEU A O 1
ATOM 2014 N N . SER A 1 255 ? -5.309 -6.766 -17.75 1 98.25 255 SER A N 1
ATOM 2015 C CA . SER A 1 255 ? -5.168 -6.223 -19.094 1 98.25 255 SER A CA 1
ATOM 2016 C C . SER A 1 255 ? -3.713 -6.258 -19.562 1 98.25 255 SER A C 1
ATOM 2018 O O . SER A 1 255 ? -2.803 -6.445 -18.75 1 98.25 255 SER A O 1
ATOM 2020 N N . GLN A 1 256 ? -3.494 -6.078 -20.781 1 96.06 256 GLN A N 1
ATOM 2021 C CA . GLN A 1 256 ? -2.18 -6.211 -21.406 1 96.06 256 GLN A CA 1
ATOM 2022 C C . GLN A 1 256 ? -1.198 -5.188 -20.844 1 96.06 256 GLN A C 1
ATOM 2024 O O . GLN A 1 256 ? -0.011 -5.48 -20.688 1 96.06 256 GLN A O 1
ATOM 2029 N N . ASP A 1 257 ? -1.627 -4.074 -20.484 1 95.94 257 ASP A N 1
ATOM 2030 C CA . ASP A 1 257 ? -0.763 -2.963 -20.094 1 95.94 257 ASP A CA 1
ATOM 2031 C C . ASP A 1 257 ? -0.568 -2.916 -18.578 1 95.94 257 ASP A C 1
ATOM 2033 O O . ASP A 1 257 ? 0.029 -1.975 -18.047 1 95.94 257 ASP A O 1
ATOM 2037 N N . THR A 1 258 ? -1.064 -3.91 -17.859 1 97.06 258 THR A N 1
ATOM 2038 C CA . THR A 1 258 ? -0.842 -3.992 -16.422 1 97.06 258 THR A CA 1
ATOM 2039 C C . THR A 1 258 ? 0.606 -4.367 -16.125 1 97.06 258 THR A C 1
ATOM 2041 O O . THR A 1 258 ? 1.22 -5.141 -16.859 1 97.06 258 THR A O 1
ATOM 2044 N N . CYS A 1 259 ? 1.146 -3.832 -15.094 1 96.19 259 CYS A N 1
ATOM 2045 C CA . CYS A 1 259 ? 2.527 -4.113 -14.727 1 96.19 259 CYS A CA 1
ATOM 2046 C C . CYS A 1 259 ? 2.729 -5.602 -14.461 1 96.19 259 CYS A C 1
ATOM 2048 O O . CYS A 1 259 ? 1.758 -6.355 -14.359 1 96.19 259 CYS A O 1
ATOM 2050 N N . ASP A 1 260 ? 3.93 -6.043 -14.359 1 93.81 260 ASP A N 1
ATOM 2051 C CA . ASP A 1 260 ? 4.297 -7.453 -14.289 1 93.81 260 ASP A CA 1
ATOM 2052 C C . ASP A 1 260 ? 4.008 -8.031 -12.906 1 93.81 260 ASP A C 1
ATOM 2054 O O . ASP A 1 260 ? 4.598 -7.602 -11.914 1 93.81 260 ASP A O 1
ATOM 2058 N N . CYS A 1 261 ? 3.172 -9.023 -12.859 1 94.56 261 CYS A N 1
ATOM 2059 C CA . CYS A 1 261 ? 2.791 -9.594 -11.578 1 94.56 261 CYS A CA 1
ATOM 2060 C C . CYS A 1 261 ? 3.896 -10.492 -11.023 1 94.56 261 CYS A C 1
ATOM 2062 O O . CYS A 1 261 ? 3.883 -10.844 -9.852 1 94.56 261 CYS A O 1
ATOM 2064 N N . TRP A 1 262 ? 4.895 -10.773 -11.797 1 93.69 262 TRP A N 1
ATOM 2065 C CA . TRP A 1 262 ? 5.977 -11.648 -11.352 1 93.69 262 TRP A CA 1
ATOM 2066 C C . TRP A 1 262 ? 7.215 -10.836 -10.992 1 93.69 262 TRP A C 1
ATOM 2068 O O . TRP A 1 262 ? 8.289 -11.406 -10.75 1 93.69 262 TRP A O 1
ATOM 2078 N N . TYR A 1 263 ? 7.02 -9.555 -11.008 1 92.88 263 TYR A N 1
ATOM 2079 C CA . TYR A 1 263 ? 8.07 -8.688 -10.492 1 92.88 263 TYR A CA 1
ATOM 2080 C C . TYR A 1 263 ? 8.289 -8.93 -9 1 92.88 263 TYR A C 1
ATOM 2082 O O . TYR A 1 263 ? 7.332 -9.148 -8.258 1 92.88 263 TYR A O 1
ATOM 2090 N N . ARG A 1 264 ? 9.477 -8.852 -8.57 1 91.06 264 ARG A N 1
ATOM 2091 C CA . ARG A 1 264 ? 9.906 -9.195 -7.223 1 91.06 264 ARG A CA 1
ATOM 2092 C C . ARG A 1 264 ? 9.07 -8.461 -6.18 1 91.06 264 ARG A C 1
ATOM 2094 O O . ARG A 1 264 ? 8.633 -9.055 -5.195 1 91.06 264 ARG A O 1
ATOM 2101 N N . ARG A 1 265 ? 8.891 -7.199 -6.395 1 90.81 265 ARG A N 1
ATOM 2102 C CA . ARG A 1 265 ? 8.148 -6.395 -5.43 1 90.81 265 ARG A CA 1
ATOM 2103 C C . ARG A 1 265 ? 6.688 -6.832 -5.363 1 90.81 265 ARG A C 1
ATOM 2105 O O . ARG A 1 265 ? 6.086 -6.848 -4.289 1 90.81 265 ARG A O 1
ATOM 2112 N N . THR A 1 266 ? 6.105 -7.145 -6.547 1 95.69 266 THR A N 1
ATOM 2113 C CA . THR A 1 266 ? 4.73 -7.629 -6.574 1 95.69 266 THR A CA 1
ATOM 2114 C C . THR A 1 266 ? 4.594 -8.93 -5.789 1 95.69 266 THR A C 1
ATOM 2116 O O . THR A 1 266 ? 3.686 -9.078 -4.969 1 95.69 266 THR A O 1
ATOM 2119 N N . ILE A 1 267 ? 5.512 -9.805 -6.004 1 94.94 267 ILE A N 1
ATOM 2120 C CA . ILE A 1 267 ? 5.512 -11.078 -5.305 1 94.94 267 ILE A CA 1
ATOM 2121 C C . ILE A 1 267 ? 5.613 -10.852 -3.801 1 94.94 267 ILE A C 1
ATOM 2123 O O . ILE A 1 267 ? 4.848 -11.422 -3.023 1 94.94 267 ILE A O 1
ATOM 2127 N N . ARG A 1 268 ? 6.461 -10.016 -3.441 1 91.56 268 ARG A N 1
ATOM 2128 C CA . ARG A 1 268 ? 6.688 -9.742 -2.025 1 91.56 268 ARG A CA 1
ATOM 2129 C C . ARG A 1 268 ? 5.434 -9.172 -1.369 1 91.56 268 ARG A C 1
ATOM 2131 O O . ARG A 1 268 ? 5.012 -9.641 -0.311 1 91.56 268 ARG A O 1
ATOM 2138 N N . VAL A 1 269 ? 4.852 -8.203 -1.983 1 93.31 269 VAL A N 1
ATOM 2139 C CA . VAL A 1 269 ? 3.705 -7.508 -1.407 1 93.31 269 VAL A CA 1
ATOM 2140 C C . VAL A 1 269 ? 2.486 -8.43 -1.417 1 93.31 269 VAL A C 1
ATOM 2142 O O . VAL A 1 269 ? 1.639 -8.352 -0.524 1 93.31 269 VAL A O 1
ATOM 2145 N N . SER A 1 270 ? 2.416 -9.344 -2.34 1 95.75 270 SER A N 1
ATOM 2146 C CA . SER A 1 270 ? 1.325 -10.312 -2.369 1 95.75 270 SER A CA 1
ATOM 2147 C C . SER A 1 270 ? 1.458 -11.328 -1.241 1 95.75 270 SER A C 1
ATOM 2149 O O . SER A 1 270 ? 0.537 -12.109 -0.99 1 95.75 270 SER A O 1
ATOM 2151 N N . MET A 1 271 ? 2.639 -11.383 -0.624 1 92.12 271 MET A N 1
ATOM 2152 C CA . MET A 1 271 ? 2.957 -12.32 0.447 1 92.12 271 MET A CA 1
ATOM 2153 C C . MET A 1 271 ? 2.832 -13.766 -0.039 1 92.12 271 MET A C 1
ATOM 2155 O O . MET A 1 271 ? 2.367 -14.633 0.699 1 92.12 271 MET A O 1
ATOM 2159 N N . GLY A 1 272 ? 3.092 -13.961 -1.295 1 91.38 272 GLY A N 1
ATOM 2160 C CA . GLY A 1 272 ? 3.109 -15.305 -1.849 1 91.38 272 GLY A CA 1
ATOM 2161 C C . GLY A 1 272 ? 1.763 -15.742 -2.393 1 91.38 272 GLY A C 1
ATOM 2162 O O . GLY A 1 272 ? 1.649 -16.812 -3.004 1 91.38 272 GLY A O 1
ATOM 2163 N N . HIS A 1 273 ? 0.788 -14.93 -2.281 1 92.75 273 HIS A N 1
ATOM 2164 C CA . HIS A 1 273 ? -0.542 -15.305 -2.746 1 92.75 273 HIS A CA 1
ATOM 2165 C C . HIS A 1 273 ? -0.604 -15.336 -4.27 1 92.75 273 HIS A C 1
ATOM 2167 O O . HIS A 1 273 ? -1.518 -15.93 -4.848 1 92.75 273 HIS A O 1
ATOM 2173 N N . ILE A 1 274 ? 0.334 -14.766 -4.871 1 93.31 274 ILE A N 1
ATOM 2174 C CA . ILE A 1 274 ? 0.459 -14.828 -6.324 1 93.31 274 ILE A CA 1
ATOM 2175 C C . ILE A 1 274 ? 0.605 -16.281 -6.766 1 93.31 274 ILE A C 1
ATOM 2177 O O . ILE A 1 274 ? 0.285 -16.625 -7.906 1 93.31 274 ILE A O 1
ATOM 2181 N N . PHE A 1 275 ? 1.056 -17.141 -5.844 1 92.12 275 PHE A N 1
ATOM 2182 C CA . PHE A 1 275 ? 1.289 -18.531 -6.172 1 92.12 275 PHE A CA 1
ATOM 2183 C C . PHE A 1 275 ? 0.03 -19.359 -5.938 1 92.12 275 PHE A C 1
ATOM 2185 O O . PHE A 1 275 ? -0.034 -20.531 -6.328 1 92.12 275 PHE A O 1
ATOM 2192 N N . ARG A 1 276 ? -1.011 -18.766 -5.391 1 89 276 ARG A N 1
ATOM 2193 C CA . ARG A 1 276 ? -2.166 -19.547 -4.938 1 89 276 ARG A CA 1
ATOM 2194 C C . ARG A 1 276 ? -3.396 -19.219 -5.781 1 89 276 ARG A C 1
ATOM 2196 O O . ARG A 1 276 ? -4.422 -19.906 -5.676 1 89 276 ARG A O 1
ATOM 2203 N N . ILE A 1 277 ? -3.322 -18.234 -6.547 1 91.44 277 ILE A N 1
ATOM 2204 C CA . ILE A 1 277 ? -4.457 -17.828 -7.371 1 91.44 277 ILE A CA 1
ATOM 2205 C C . ILE A 1 277 ? -4.02 -17.703 -8.828 1 91.44 277 ILE A C 1
ATOM 2207 O O . ILE A 1 277 ? -2.959 -17.141 -9.117 1 91.44 277 ILE A O 1
ATOM 2211 N N . PRO A 1 278 ? -4.809 -18.281 -9.766 1 92.69 278 PRO A N 1
ATOM 2212 C CA . PRO A 1 278 ? -4.445 -18.109 -11.18 1 92.69 278 PRO A CA 1
ATOM 2213 C C . PRO A 1 278 ? -4.508 -16.656 -11.625 1 92.69 278 PRO A C 1
ATOM 2215 O O . PRO A 1 278 ? -5.453 -15.938 -11.281 1 92.69 278 PRO A O 1
ATOM 2218 N N . ILE A 1 279 ? -3.523 -16.281 -12.344 1 95.19 279 ILE A N 1
ATOM 2219 C CA . ILE A 1 279 ? -3.451 -14.945 -12.93 1 95.19 279 ILE A CA 1
ATOM 2220 C C . ILE A 1 279 ? -3.316 -15.055 -14.445 1 95.19 279 ILE A C 1
ATOM 2222 O O . ILE A 1 279 ? -2.428 -15.742 -14.945 1 95.19 279 ILE A O 1
ATOM 2226 N N . VAL A 1 280 ? -4.191 -14.367 -15.148 1 95.69 280 VAL A N 1
ATOM 2227 C CA . VAL A 1 280 ? -4.219 -14.453 -16.609 1 95.69 280 VAL A CA 1
ATOM 2228 C C . VAL A 1 280 ? -4.16 -13.055 -17.219 1 95.69 280 VAL A C 1
ATOM 2230 O O . VAL A 1 280 ? -4.914 -12.164 -16.812 1 95.69 280 VAL A O 1
ATOM 2233 N N . ARG A 1 281 ? -3.244 -12.922 -18.109 1 96.12 281 ARG A N 1
ATOM 2234 C CA . ARG A 1 281 ? -3.184 -11.68 -18.875 1 96.12 281 ARG A CA 1
ATOM 2235 C C . ARG A 1 281 ? -3.893 -11.82 -20.219 1 96.12 281 ARG A C 1
ATOM 2237 O O . ARG A 1 281 ? -3.688 -12.805 -20.922 1 96.12 281 ARG A O 1
ATOM 2244 N N . VAL A 1 282 ? -4.707 -10.867 -20.562 1 97.12 282 VAL A N 1
ATOM 2245 C CA . VAL A 1 282 ? -5.449 -10.938 -21.812 1 97.12 282 VAL A CA 1
ATOM 2246 C C . VAL A 1 282 ? -5.098 -9.734 -22.688 1 97.12 282 VAL A C 1
ATOM 2248 O O . VAL A 1 282 ? -4.703 -8.688 -22.188 1 97.12 282 VAL A O 1
ATOM 2251 N N . ASN A 1 283 ? -5.262 -9.906 -23.938 1 95.94 283 ASN A N 1
ATOM 2252 C CA . ASN A 1 283 ? -4.926 -8.852 -24.891 1 95.94 283 ASN A CA 1
ATOM 2253 C C . ASN A 1 283 ? -5.988 -7.758 -24.906 1 95.94 283 ASN A C 1
ATOM 2255 O O . ASN A 1 283 ? -5.66 -6.57 -24.969 1 95.94 283 ASN A O 1
ATOM 2259 N N . ASN A 1 284 ? -7.207 -8.164 -24.891 1 97.56 284 ASN A N 1
ATOM 2260 C CA . ASN A 1 284 ? -8.336 -7.242 -24.906 1 97.56 284 ASN A CA 1
ATOM 2261 C C . ASN A 1 284 ? -9.297 -7.516 -23.75 1 97.56 284 ASN A C 1
ATOM 2263 O O . ASN A 1 284 ? -10.219 -8.328 -23.875 1 97.56 284 ASN A O 1
ATOM 2267 N N . LEU A 1 285 ? -9.117 -6.715 -22.734 1 98.19 285 LEU A N 1
ATOM 2268 C CA . LEU A 1 285 ? -9.883 -6.949 -21.516 1 98.19 285 LEU A CA 1
ATOM 2269 C C . LEU A 1 285 ? -11.359 -6.656 -21.734 1 98.19 285 LEU A C 1
ATOM 2271 O O . LEU A 1 285 ? -12.227 -7.375 -21.234 1 98.19 285 LEU A O 1
ATOM 2275 N N . ALA A 1 286 ? -11.656 -5.613 -22.547 1 98.38 286 ALA A N 1
ATOM 2276 C CA . ALA A 1 286 ? -13.047 -5.266 -22.828 1 98.38 286 ALA A CA 1
ATOM 2277 C C . ALA A 1 286 ? -13.781 -6.418 -23.5 1 98.38 286 ALA A C 1
ATOM 2279 O O . ALA A 1 286 ? -14.898 -6.766 -23.125 1 98.38 286 ALA A O 1
ATOM 2280 N N . ALA A 1 287 ? -13.172 -6.988 -24.438 1 97.5 287 ALA A N 1
ATOM 2281 C CA . ALA A 1 287 ? -13.766 -8.109 -25.156 1 97.5 287 ALA A CA 1
ATOM 2282 C C . ALA A 1 287 ? -13.969 -9.312 -24.234 1 97.5 287 ALA A C 1
ATOM 2284 O O . ALA A 1 287 ? -14.992 -9.992 -24.312 1 97.5 287 ALA A O 1
ATOM 2285 N N . THR A 1 288 ? -13 -9.562 -23.406 1 97.12 288 THR A N 1
ATOM 2286 C CA . THR A 1 288 ? -13.062 -10.672 -22.453 1 97.12 288 THR A CA 1
ATOM 2287 C C . THR A 1 288 ? -14.234 -10.5 -21.5 1 97.12 288 THR A C 1
ATOM 2289 O O . THR A 1 288 ? -15 -11.438 -21.266 1 97.12 288 THR A O 1
ATOM 2292 N N . ILE A 1 289 ? -14.383 -9.328 -20.969 1 97.38 289 ILE A N 1
ATOM 2293 C CA . ILE A 1 289 ? -15.453 -9.023 -20.031 1 97.38 289 ILE A CA 1
ATOM 2294 C C . ILE A 1 289 ? -16.812 -9.18 -20.719 1 97.38 289 ILE A C 1
ATOM 2296 O O . ILE A 1 289 ? -17.734 -9.75 -20.141 1 97.38 289 ILE A O 1
ATOM 2300 N N . SER A 1 290 ? -16.922 -8.68 -21.938 1 96.56 290 SER A N 1
ATOM 2301 C CA . SER A 1 290 ? -18.156 -8.797 -22.703 1 96.56 290 SER A CA 1
ATOM 2302 C C . SER A 1 290 ? -18.578 -10.25 -22.875 1 96.56 290 SER A C 1
ATOM 2304 O O . SER A 1 290 ? -19.75 -10.578 -22.797 1 96.56 290 SER A O 1
ATOM 2306 N N . LYS A 1 291 ? -17.625 -11.047 -23.047 1 94.94 291 LYS A N 1
ATOM 2307 C CA . LYS A 1 291 ? -17.875 -12.477 -23.234 1 94.94 291 LYS A CA 1
ATOM 2308 C C . LYS A 1 291 ? -18.469 -13.102 -21.969 1 94.94 291 LYS A C 1
ATOM 2310 O O . LYS A 1 291 ? -19.266 -14.039 -22.047 1 94.94 291 LYS A O 1
ATOM 2315 N N . TRP A 1 292 ? -18.141 -12.609 -20.812 1 93.19 292 TRP A N 1
ATOM 2316 C CA . TRP A 1 292 ? -18.547 -13.188 -19.531 1 93.19 292 TRP A CA 1
ATOM 2317 C C . TRP A 1 292 ? -20.047 -13 -19.312 1 93.19 292 TRP A C 1
ATOM 2319 O O . TRP A 1 292 ? -20.672 -13.773 -18.578 1 93.19 292 TRP A O 1
ATOM 2329 N N . SER A 1 293 ? -20.594 -11.992 -19.969 1 90.88 293 SER A N 1
ATOM 2330 C CA . SER A 1 293 ? -22.016 -11.711 -19.812 1 90.88 293 SER A CA 1
ATOM 2331 C C . SER A 1 293 ? -22.859 -12.664 -20.641 1 90.88 293 SER A C 1
ATOM 2333 O O . SER A 1 293 ? -24.078 -12.75 -20.438 1 90.88 293 SER A O 1
ATOM 2335 N N . SER A 1 294 ? -22.281 -13.375 -21.516 1 90.25 294 SER A N 1
ATOM 2336 C CA . SER A 1 294 ? -23.016 -14.32 -22.344 1 90.25 294 SER A CA 1
ATOM 2337 C C . SER A 1 294 ? -23.609 -15.453 -21.516 1 90.25 294 SER A C 1
ATOM 2339 O O . SER A 1 294 ? -23.109 -15.75 -20.422 1 90.25 294 SER A O 1
ATOM 2341 N N . PRO A 1 295 ? -24.625 -16.141 -21.984 1 86.12 295 PRO A N 1
ATOM 2342 C CA . PRO A 1 295 ? -25.266 -17.234 -21.25 1 86.12 295 PRO A CA 1
ATOM 2343 C C . PRO A 1 295 ? -24.297 -18.375 -20.922 1 86.12 295 PRO A C 1
ATOM 2345 O O . PRO A 1 295 ? -24.516 -19.125 -19.969 1 86.12 295 PRO A O 1
ATOM 2348 N N . ARG A 1 296 ? -23.297 -18.422 -21.703 1 83.38 296 ARG A N 1
ATOM 2349 C CA . ARG A 1 296 ? -22.312 -19.469 -21.5 1 83.38 296 ARG A CA 1
ATOM 2350 C C . ARG A 1 296 ? -21.641 -19.344 -20.141 1 83.38 296 ARG A C 1
ATOM 2352 O O . ARG A 1 296 ? -21.375 -20.344 -19.469 1 83.38 296 ARG A O 1
ATOM 2359 N N . PHE A 1 297 ? -21.406 -18.156 -19.734 1 87.31 297 PHE A N 1
ATOM 2360 C CA . PHE A 1 297 ? -20.672 -17.938 -18.484 1 87.31 297 PHE A CA 1
ATOM 2361 C C . PHE A 1 297 ? -21.578 -17.328 -17.422 1 87.31 297 PHE A C 1
ATOM 2363 O O . PHE A 1 297 ? -21.5 -17.688 -16.25 1 87.31 297 PHE A O 1
ATOM 2370 N N . ASN A 1 298 ? -22.469 -16.422 -17.859 1 89.06 298 ASN A N 1
ATOM 2371 C CA . ASN A 1 298 ? -23.469 -15.797 -16.984 1 89.06 298 ASN A CA 1
ATOM 2372 C C . ASN A 1 298 ? -22.812 -15.117 -15.789 1 89.06 298 ASN A C 1
ATOM 2374 O O . ASN A 1 298 ? -23.219 -15.344 -14.648 1 89.06 298 ASN A O 1
ATOM 2378 N N . VAL A 1 299 ? -21.797 -14.344 -16.031 1 93.12 299 VAL A N 1
ATOM 2379 C CA . VAL A 1 299 ? -21.078 -13.602 -14.992 1 93.12 299 VAL A CA 1
ATOM 2380 C C . VAL A 1 299 ? -21.469 -12.125 -15.055 1 93.12 299 VAL A C 1
ATOM 2382 O O . VAL A 1 299 ? -21.469 -11.523 -16.125 1 93.12 299 VAL A O 1
ATOM 2385 N N . THR A 1 300 ? -21.875 -11.594 -13.953 1 95.5 300 THR A N 1
ATOM 2386 C CA . THR A 1 300 ? -22.188 -10.172 -13.859 1 95.5 300 THR A CA 1
ATOM 2387 C C . THR A 1 300 ? -20.938 -9.383 -13.477 1 95.5 300 THR A C 1
ATOM 2389 O O . THR A 1 300 ? -20.281 -9.695 -12.484 1 95.5 300 THR A O 1
ATOM 2392 N N . SER A 1 301 ? -20.609 -8.391 -14.266 1 97.69 301 SER A N 1
ATOM 2393 C CA . SER A 1 301 ? -19.406 -7.598 -14.008 1 97.69 301 SER A CA 1
ATOM 2394 C C . SER A 1 301 ? -19.766 -6.234 -13.422 1 97.69 301 SER A C 1
ATOM 2396 O O . SER A 1 301 ? -20.75 -5.613 -13.828 1 97.69 301 SER A O 1
ATOM 2398 N N . TYR A 1 302 ? -18.984 -5.809 -12.461 1 97.06 302 TYR A N 1
ATOM 2399 C CA . TYR A 1 302 ? -19.141 -4.523 -11.789 1 97.06 302 TYR A CA 1
ATOM 2400 C C . TYR A 1 302 ? -17.891 -3.664 -11.938 1 97.06 302 TYR A C 1
ATOM 2402 O O . TYR A 1 302 ? -16.844 -3.986 -11.383 1 97.06 302 TYR A O 1
ATOM 2410 N N . ALA A 1 303 ? -18.016 -2.566 -12.633 1 97.31 303 ALA A N 1
ATOM 2411 C CA . ALA A 1 303 ? -16.906 -1.62 -12.781 1 97.31 303 ALA A CA 1
ATOM 2412 C C . ALA A 1 303 ? -16.922 -0.581 -11.664 1 97.31 303 ALA A C 1
ATOM 2414 O O . ALA A 1 303 ? -17.922 0.113 -11.461 1 97.31 303 ALA A O 1
ATOM 2415 N N . ALA A 1 304 ? -15.789 -0.485 -10.945 1 95.06 304 ALA A N 1
ATOM 2416 C CA . ALA A 1 304 ? -15.648 0.534 -9.906 1 95.06 304 ALA A CA 1
ATOM 2417 C C . ALA A 1 304 ? -15.398 1.908 -10.516 1 95.06 304 ALA A C 1
ATOM 2419 O O . ALA A 1 304 ? -14.344 2.145 -11.109 1 95.06 304 ALA A O 1
ATOM 2420 N N . VAL A 1 305 ? -16.344 2.758 -10.383 1 91.88 305 VAL A N 1
ATOM 2421 C CA . VAL A 1 305 ? -16.203 4.094 -10.953 1 91.88 305 VAL A CA 1
ATOM 2422 C C . VAL A 1 305 ? -16.641 5.141 -9.93 1 91.88 305 VAL A C 1
ATOM 2424 O O . VAL A 1 305 ? -17.422 4.836 -9.016 1 91.88 305 VAL A O 1
ATOM 2427 N N . LEU A 1 306 ? -16.125 6.336 -10.07 1 86.12 306 LEU A N 1
ATOM 2428 C CA . LEU A 1 306 ? -16.406 7.395 -9.109 1 86.12 306 LEU A CA 1
ATOM 2429 C C . LEU A 1 306 ? -17.719 8.094 -9.445 1 86.12 306 LEU A C 1
ATOM 2431 O O . LEU A 1 306 ? -18.422 8.586 -8.555 1 86.12 306 LEU A O 1
ATOM 2435 N N . GLU A 1 307 ? -18.016 8.078 -10.734 1 85.69 307 GLU A N 1
ATOM 2436 C CA . GLU A 1 307 ? -19.172 8.859 -11.18 1 85.69 307 GLU A CA 1
ATOM 2437 C C . GLU A 1 307 ? -20.328 7.953 -11.562 1 85.69 307 GLU A C 1
ATOM 2439 O O . GLU A 1 307 ? -20.562 7.691 -12.742 1 85.69 307 GLU A O 1
ATOM 2444 N N . THR A 1 308 ? -21 7.34 -10.688 1 85.38 308 THR A N 1
ATOM 2445 C CA . THR A 1 308 ? -22.203 6.551 -10.883 1 85.38 308 THR A CA 1
ATOM 2446 C C . THR A 1 308 ? -23.172 6.742 -9.719 1 85.38 308 THR A C 1
ATOM 2448 O O . THR A 1 308 ? -22.766 7.129 -8.625 1 85.38 308 THR A O 1
ATOM 2451 N N . ASN A 1 309 ? -24.328 6.469 -9.992 1 85.56 309 ASN A N 1
ATOM 2452 C CA . ASN A 1 309 ? -25.359 6.617 -8.961 1 85.56 309 ASN A CA 1
ATOM 2453 C C . ASN A 1 309 ? -25.547 5.324 -8.172 1 85.56 309 ASN A C 1
ATOM 2455 O O . ASN A 1 309 ? -26.203 5.316 -7.133 1 85.56 309 ASN A O 1
ATOM 2459 N N . CYS A 1 310 ? -24.938 4.293 -8.633 1 91.44 310 CYS A N 1
ATOM 2460 C CA . CYS A 1 310 ? -25.094 3.014 -7.957 1 91.44 310 CYS A CA 1
ATOM 2461 C C . CYS A 1 310 ? -24.047 2.846 -6.859 1 91.44 310 CYS A C 1
ATOM 2463 O O . CYS A 1 310 ? -22.875 2.607 -7.141 1 91.44 310 CYS A O 1
ATOM 2465 N N . LEU A 1 311 ? -24.516 2.941 -5.664 1 93.81 311 LEU A N 1
ATOM 2466 C CA . LEU A 1 311 ? -23.656 2.781 -4.496 1 93.81 311 LEU A CA 1
ATOM 2467 C C . LEU A 1 311 ? -23.656 1.331 -4.027 1 93.81 311 LEU A C 1
ATOM 2469 O O . LEU A 1 311 ? -24.688 0.672 -4 1 93.81 311 LEU A O 1
ATOM 2473 N N . LEU A 1 312 ? -22.438 0.892 -3.711 1 94.12 312 LEU A N 1
ATOM 2474 C CA . LEU A 1 312 ? -22.312 -0.443 -3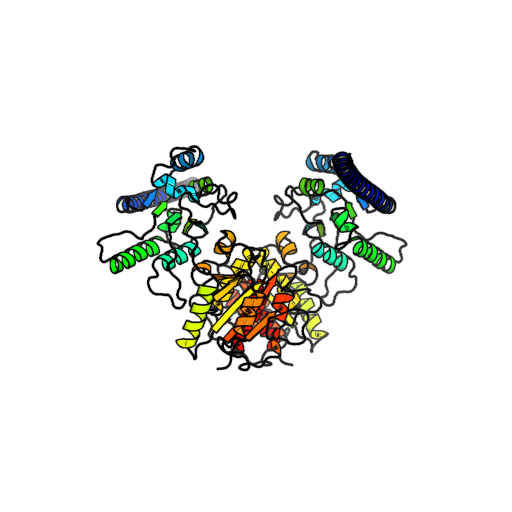.135 1 94.12 312 LEU A CA 1
ATOM 2475 C C . LEU A 1 312 ? -23.25 -0.61 -1.938 1 94.12 312 LEU A C 1
ATOM 2477 O O . LEU A 1 312 ? -23.906 -1.645 -1.797 1 94.12 312 LEU A O 1
ATOM 2481 N N . SER A 1 313 ? -23.344 0.42 -1.111 1 91.38 313 SER A N 1
ATOM 2482 C CA . SER A 1 313 ? -24.109 0.371 0.134 1 91.38 313 SER A CA 1
ATOM 2483 C C . SER A 1 313 ? -25.609 0.291 -0.135 1 91.38 313 SER A C 1
ATOM 2485 O O . SER A 1 313 ? -26.391 -0.055 0.756 1 91.38 313 SER A O 1
ATOM 2487 N N . ASP A 1 314 ? -26.031 0.579 -1.324 1 92.5 314 ASP A N 1
ATOM 2488 C CA . ASP A 1 314 ? -27.438 0.563 -1.67 1 92.5 314 ASP A CA 1
ATOM 2489 C C . ASP A 1 314 ? -27.906 -0.846 -2.039 1 92.5 314 ASP A C 1
ATOM 2491 O O . ASP A 1 314 ? -29.109 -1.124 -2.074 1 92.5 314 ASP A O 1
ATOM 2495 N N . ILE A 1 315 ? -26.984 -1.69 -2.334 1 92.62 315 ILE A N 1
ATOM 2496 C CA . ILE A 1 315 ? -27.328 -3.062 -2.695 1 92.62 315 ILE A CA 1
ATOM 2497 C C . ILE A 1 315 ? -27.609 -3.875 -1.432 1 92.62 315 ILE A C 1
ATOM 2499 O O . ILE A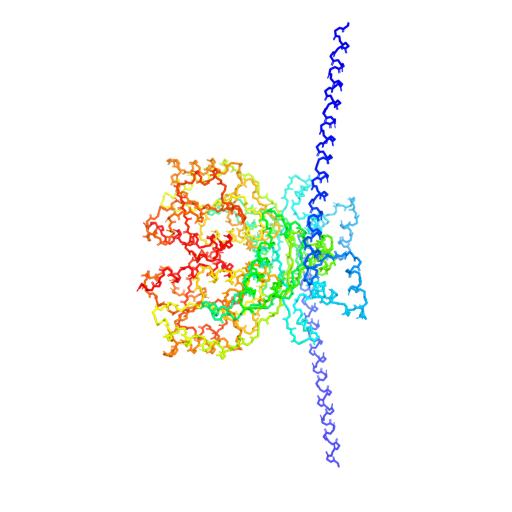 1 315 ? -26.75 -3.957 -0.54 1 92.62 315 ILE A O 1
ATOM 2503 N N . LYS A 1 316 ? -28.75 -4.441 -1.424 1 90.75 316 LYS A N 1
ATOM 2504 C CA . LYS A 1 316 ? -29.141 -5.219 -0.253 1 90.75 316 LYS A CA 1
ATOM 2505 C C . LYS A 1 316 ? -28.375 -6.539 -0.186 1 90.75 316 LYS A C 1
ATOM 2507 O O . LYS A 1 316 ? -28.031 -7.117 -1.22 1 90.75 316 LYS A O 1
ATOM 2512 N N . ARG A 1 317 ? -28.172 -6.949 1.022 1 89.56 317 ARG A N 1
ATOM 2513 C CA . ARG A 1 317 ? -27.547 -8.25 1.213 1 89.56 317 ARG A CA 1
ATOM 2514 C C . ARG A 1 317 ? -28.344 -9.352 0.528 1 89.56 317 ARG A C 1
ATOM 2516 O O . ARG A 1 317 ? -29.578 -9.359 0.592 1 89.56 317 ARG A O 1
ATOM 2523 N N . GLY A 1 318 ? -27.625 -10.227 -0.102 1 90.19 318 GLY A N 1
ATOM 2524 C CA . GLY A 1 318 ? -28.266 -11.367 -0.739 1 90.19 318 GLY A CA 1
ATOM 2525 C C . GLY A 1 318 ? -28.812 -11.047 -2.119 1 90.19 318 GLY A C 1
ATOM 2526 O O . GLY A 1 318 ? -29.375 -11.922 -2.783 1 90.19 318 GLY A O 1
ATOM 2527 N N . ASN A 1 319 ? -28.609 -9.891 -2.602 1 92 319 ASN A N 1
ATOM 2528 C CA . ASN A 1 319 ? -29.234 -9.469 -3.846 1 92 319 ASN A CA 1
ATOM 2529 C C . ASN A 1 319 ? -28.266 -9.531 -5.02 1 92 319 ASN A C 1
ATOM 2531 O O . ASN A 1 319 ? -28.594 -9.078 -6.121 1 92 319 ASN A O 1
ATOM 2535 N N . LEU A 1 320 ? -27.109 -10.062 -4.828 1 93.19 320 LEU A N 1
ATOM 2536 C CA . LEU A 1 320 ? -26.125 -10.164 -5.91 1 93.19 320 LEU A CA 1
ATOM 2537 C C . LEU A 1 320 ? -25.969 -11.609 -6.367 1 93.19 320 LEU A C 1
ATOM 2539 O O . LEU A 1 320 ? -26.062 -12.531 -5.551 1 93.19 320 LEU A O 1
ATOM 2543 N N . PRO A 1 321 ? -25.812 -11.758 -7.691 1 91.25 321 PRO A N 1
ATOM 2544 C CA . PRO A 1 321 ? -25.547 -13.117 -8.172 1 91.25 321 PRO A CA 1
ATOM 2545 C C . PRO A 1 321 ? -24.281 -13.719 -7.566 1 91.25 321 PRO A C 1
ATOM 2547 O O . PRO A 1 321 ? -23.391 -12.977 -7.137 1 91.25 321 PRO A O 1
ATOM 2550 N N . LYS A 1 322 ? -24.188 -14.992 -7.594 1 88.94 322 LYS A N 1
ATOM 2551 C CA . LYS A 1 322 ? -23.047 -15.695 -7.012 1 88.94 322 LYS A CA 1
ATOM 2552 C C . LYS A 1 322 ? -21.828 -15.617 -7.922 1 88.94 322 LYS A C 1
ATOM 2554 O O . LYS A 1 322 ? -20.688 -15.82 -7.473 1 88.94 322 LYS A O 1
ATOM 2559 N N . SER A 1 323 ? -22.078 -15.383 -9.188 1 92.69 323 SER A N 1
ATOM 2560 C CA . SER A 1 323 ? -20.969 -15.266 -10.133 1 92.69 323 SER A CA 1
ATOM 2561 C C . SER A 1 323 ? -20.781 -13.82 -10.578 1 92.69 323 SER A C 1
ATOM 2563 O O . SER A 1 323 ? -21.641 -13.258 -11.266 1 92.69 323 SER A O 1
ATOM 2565 N N . TRP A 1 324 ? -19.641 -13.25 -10.172 1 96.19 324 TRP A N 1
ATOM 2566 C CA . TRP A 1 324 ? -19.438 -11.844 -10.5 1 96.19 324 TRP A CA 1
ATOM 2567 C C . TRP A 1 324 ? -17.953 -11.547 -10.75 1 96.19 324 TRP A C 1
ATOM 2569 O O . TRP A 1 324 ? -17.094 -12.352 -10.414 1 96.19 324 TRP A O 1
ATOM 2579 N N . CYS A 1 325 ? -17.734 -10.477 -11.453 1 98.06 325 CYS A N 1
ATOM 2580 C CA . CYS A 1 325 ? -16.406 -9.945 -11.711 1 98.06 325 CYS A CA 1
ATOM 2581 C C . CYS A 1 325 ? -16.297 -8.5 -11.25 1 98.06 325 CYS A C 1
ATOM 2583 O O . CYS A 1 325 ? -17.078 -7.648 -11.672 1 98.06 325 CYS A O 1
ATOM 2585 N N . CYS A 1 326 ? -15.414 -8.281 -10.359 1 98.56 326 CYS A N 1
ATOM 2586 C CA . CYS A 1 326 ? -15.094 -6.918 -9.953 1 98.56 326 CYS A CA 1
ATOM 2587 C C . CYS A 1 326 ? -13.992 -6.332 -10.828 1 98.56 326 CYS A C 1
ATOM 2589 O O . CYS A 1 326 ? -12.938 -6.945 -11 1 98.56 326 CYS A O 1
ATOM 2591 N N . ILE A 1 327 ? -14.266 -5.148 -11.383 1 98.81 327 ILE A N 1
ATOM 2592 C CA . ILE A 1 327 ? -13.305 -4.527 -12.289 1 98.81 327 ILE A CA 1
ATOM 2593 C C . ILE A 1 327 ? -12.719 -3.277 -11.641 1 98.81 327 ILE A C 1
ATOM 2595 O O . ILE A 1 327 ? -13.453 -2.375 -11.234 1 98.81 327 ILE A O 1
ATOM 2599 N N . MET A 1 328 ? -11.383 -3.248 -11.539 1 98.62 328 MET A N 1
ATOM 2600 C CA . MET A 1 328 ? -10.648 -2.096 -11.016 1 98.62 328 MET A CA 1
ATOM 2601 C C . MET A 1 328 ? -9.773 -1.475 -12.094 1 98.62 328 MET A C 1
ATOM 2603 O O . MET A 1 328 ? -9.398 -2.146 -13.062 1 98.62 328 MET A O 1
ATOM 2607 N N . GLY A 1 329 ? -9.453 -0.22 -11.914 1 97.38 329 GLY A N 1
ATOM 2608 C CA . GLY A 1 329 ? -8.742 0.466 -12.984 1 97.38 329 GLY A CA 1
ATOM 2609 C C . GLY A 1 329 ? -7.441 1.095 -12.523 1 97.38 329 GLY A C 1
ATOM 2610 O O . GLY A 1 329 ? -7.023 0.907 -11.383 1 97.38 329 GLY A O 1
ATOM 2611 N N . ASN A 1 330 ? -6.871 1.779 -13.438 1 95 330 ASN A N 1
ATOM 2612 C CA . ASN A 1 330 ? -5.586 2.451 -13.289 1 95 330 ASN A CA 1
ATOM 2613 C C . ASN A 1 330 ? -5.609 3.469 -12.156 1 95 330 ASN A C 1
ATOM 2615 O O . ASN A 1 330 ? -6.609 4.16 -11.961 1 95 330 ASN A O 1
ATOM 2619 N N . GLU A 1 331 ? -4.465 3.648 -11.422 1 89.06 331 GLU A N 1
ATOM 2620 C CA . GLU A 1 331 ? -4.34 4.52 -10.258 1 89.06 331 GLU A CA 1
ATOM 2621 C C . GLU A 1 331 ? -4.59 5.977 -10.625 1 89.06 331 GLU A C 1
ATOM 2623 O O . GLU A 1 331 ? -5.125 6.746 -9.828 1 89.06 331 GLU A O 1
ATOM 2628 N N . GLY A 1 332 ? -4.266 6.391 -11.781 1 85.69 332 GLY A N 1
ATOM 2629 C CA . GLY A 1 332 ? -4.43 7.766 -12.219 1 85.69 332 GLY A CA 1
ATOM 2630 C C . GLY A 1 332 ? -5.656 7.977 -13.086 1 85.69 332 GLY A C 1
ATOM 2631 O O . GLY A 1 332 ? -6.461 8.875 -12.82 1 85.69 332 GLY A O 1
ATOM 2632 N N . ASN A 1 333 ? -5.938 7.023 -13.922 1 89.75 333 ASN A N 1
ATOM 2633 C CA . ASN A 1 333 ? -6.926 7.227 -14.977 1 89.75 333 ASN A CA 1
ATOM 2634 C C . ASN A 1 333 ? -8.195 6.422 -14.719 1 89.75 333 ASN A C 1
ATOM 2636 O O . ASN A 1 333 ? -9.211 6.625 -15.383 1 89.75 333 ASN A O 1
ATOM 2640 N N . GLY A 1 334 ? -8.125 5.562 -13.797 1 94.62 334 GLY A N 1
ATOM 2641 C CA . GLY A 1 334 ? -9.281 4.703 -13.562 1 94.62 334 GLY A CA 1
ATOM 2642 C C . GLY A 1 334 ? -9.469 3.654 -14.641 1 94.62 334 GLY A C 1
ATOM 2643 O O . GLY A 1 334 ? -8.5 3.229 -15.281 1 94.62 334 GLY A O 1
ATOM 2644 N N . ILE A 1 335 ? -10.664 3.164 -14.75 1 97.5 335 ILE A N 1
ATOM 2645 C CA . ILE A 1 335 ? -11.008 2.137 -15.727 1 97.5 335 ILE A CA 1
ATOM 2646 C C . ILE A 1 335 ? -11.164 2.771 -17.109 1 97.5 335 ILE A C 1
ATOM 2648 O O . ILE A 1 335 ? -11.781 3.834 -17.25 1 97.5 335 ILE A O 1
ATOM 2652 N N . SER A 1 336 ? -10.578 2.119 -18.094 1 97.25 336 SER A N 1
ATOM 2653 C CA . SER A 1 336 ? -10.672 2.633 -19.453 1 97.25 336 SER A CA 1
ATOM 2654 C C . SER A 1 336 ? -12.117 2.639 -19.938 1 97.25 336 SER A C 1
ATOM 2656 O O . SER A 1 336 ? -12.945 1.852 -19.469 1 97.25 336 SER A O 1
ATOM 2658 N N . LEU A 1 337 ? -12.438 3.504 -20.891 1 96.69 337 LEU A N 1
ATOM 2659 C CA . LEU A 1 337 ? -13.789 3.68 -21.391 1 96.69 337 LEU A CA 1
ATOM 2660 C C . LEU A 1 337 ? -14.32 2.379 -21.984 1 96.69 337 LEU A C 1
ATOM 2662 O O . LEU A 1 337 ? -15.461 1.986 -21.703 1 96.69 337 LEU A O 1
ATOM 2666 N N . ALA A 1 338 ? -13.523 1.707 -22.797 1 97.69 338 ALA A N 1
ATOM 2667 C CA . ALA A 1 338 ? -13.945 0.466 -23.453 1 97.69 338 ALA A CA 1
ATOM 2668 C C . ALA A 1 338 ? -14.328 -0.59 -22.422 1 97.69 338 ALA A C 1
ATOM 2670 O O . ALA A 1 338 ? -15.328 -1.287 -22.578 1 97.69 338 ALA A O 1
ATOM 2671 N N . VAL A 1 339 ? -13.531 -0.703 -21.375 1 98.25 339 VAL A N 1
ATOM 2672 C CA . VAL A 1 339 ? -13.773 -1.694 -20.328 1 98.25 339 VAL A CA 1
ATOM 2673 C C . VAL A 1 339 ? -15 -1.299 -19.516 1 98.25 339 VAL A C 1
ATOM 2675 O O . VAL A 1 339 ? -15.812 -2.15 -19.156 1 98.25 339 VAL A O 1
ATOM 2678 N N . ARG A 1 340 ? -15.117 -0.044 -19.25 1 96.88 340 ARG A N 1
ATOM 2679 C CA . ARG A 1 340 ? -16.281 0.47 -18.531 1 96.88 340 ARG A CA 1
ATOM 2680 C C . ARG A 1 340 ? -17.562 0.149 -19.266 1 96.88 340 ARG A C 1
ATOM 2682 O O . ARG A 1 340 ? -18.562 -0.244 -18.656 1 96.88 340 ARG A O 1
ATOM 2689 N N . GLU A 1 341 ? -17.562 0.302 -20.5 1 96.44 341 GLU A N 1
ATOM 2690 C CA . GLU A 1 341 ? -18.75 0.072 -21.328 1 96.44 341 GLU A CA 1
ATOM 2691 C C . GLU A 1 341 ? -19.062 -1.417 -21.438 1 96.44 341 GLU A C 1
ATOM 2693 O O . GLU A 1 341 ? -20.219 -1.8 -21.609 1 96.44 341 GLU A O 1
ATOM 2698 N N . ALA A 1 342 ? -18.062 -2.219 -21.359 1 97.44 342 ALA A N 1
ATOM 2699 C CA . ALA A 1 342 ? -18.25 -3.664 -21.453 1 97.44 342 ALA A CA 1
ATOM 2700 C C . ALA A 1 342 ? -18.859 -4.223 -20.156 1 97.44 342 ALA A C 1
ATOM 2702 O O . ALA A 1 342 ? -19.438 -5.309 -20.172 1 97.44 342 ALA A O 1
ATOM 2703 N N . ALA A 1 343 ? -18.672 -3.52 -19.078 1 97.25 343 ALA A N 1
ATOM 2704 C CA . ALA A 1 343 ? -19.156 -3.98 -17.781 1 97.25 343 ALA A CA 1
ATOM 2705 C C . ALA A 1 343 ? -20.688 -3.99 -17.734 1 97.25 343 ALA A C 1
ATOM 2707 O O . ALA A 1 343 ? -21.344 -3.123 -18.328 1 97.25 343 ALA A O 1
ATOM 2708 N N . THR A 1 344 ? -21.281 -4.941 -17.016 1 96.12 344 THR A N 1
ATOM 2709 C CA . THR A 1 344 ? -22.734 -5.031 -16.844 1 96.12 344 THR A CA 1
ATOM 2710 C C . THR A 1 344 ? -23.25 -3.863 -16.016 1 96.12 344 THR A C 1
ATOM 2712 O O . THR A 1 344 ? -24.297 -3.287 -16.328 1 96.12 344 THR A O 1
ATOM 2715 N N . HIS A 1 345 ? -22.547 -3.598 -14.898 1 95.88 345 HIS A N 1
ATOM 2716 C CA . HIS A 1 345 ? -22.938 -2.521 -13.992 1 95.88 345 HIS A CA 1
ATOM 2717 C C . HIS A 1 345 ? -21.734 -1.68 -13.578 1 95.88 345 HIS A C 1
ATOM 2719 O O . HIS A 1 345 ? -20.594 -2.113 -13.727 1 95.88 345 HIS A O 1
ATOM 2725 N N . LYS A 1 346 ? -22.078 -0.478 -13.172 1 96.56 346 LYS A N 1
ATOM 2726 C CA . LYS A 1 346 ? -21.109 0.394 -12.5 1 96.56 346 LYS A CA 1
ATOM 2727 C C . LYS A 1 346 ? -21.422 0.511 -11.016 1 96.56 346 LYS A C 1
ATOM 2729 O O . LYS A 1 346 ? -22.578 0.465 -10.609 1 96.56 346 LYS A O 1
ATOM 2734 N N . LEU A 1 347 ? -20.359 0.599 -10.242 1 95.56 347 LEU A N 1
ATOM 2735 C CA . LEU A 1 347 ? -20.516 0.624 -8.797 1 95.56 347 LEU A CA 1
ATOM 2736 C C . LEU A 1 347 ? -19.547 1.63 -8.164 1 95.56 347 LEU A C 1
ATOM 2738 O O . LEU A 1 347 ? -18.422 1.791 -8.633 1 95.56 347 LEU A O 1
ATOM 2742 N N . ARG A 1 348 ? -20 2.291 -7.125 1 95.44 348 ARG A N 1
ATOM 2743 C CA . ARG A 1 348 ? -19.125 3.229 -6.434 1 95.44 348 ARG A CA 1
ATOM 2744 C C . ARG A 1 348 ? -19.188 3.025 -4.922 1 95.44 348 ARG A C 1
ATOM 2746 O O . ARG A 1 348 ? -20.172 2.518 -4.398 1 95.44 348 ARG A O 1
ATOM 2753 N N . ILE A 1 349 ? -18.109 3.309 -4.254 1 96.19 349 ILE A N 1
ATOM 2754 C CA . ILE A 1 349 ? -18.016 3.373 -2.801 1 96.19 349 ILE A CA 1
ATOM 2755 C C . ILE A 1 349 ? -18.344 4.789 -2.328 1 96.19 349 ILE A C 1
ATOM 2757 O O . ILE A 1 349 ? -17.812 5.766 -2.865 1 96.19 349 ILE A O 1
ATOM 2761 N N . GLN A 1 350 ? -19.172 4.938 -1.433 1 93.94 350 GLN A N 1
ATOM 2762 C CA . GLN A 1 350 ? -19.469 6.266 -0.912 1 93.94 350 GLN A CA 1
ATOM 2763 C C . GLN A 1 350 ? -18.312 6.801 -0.073 1 93.94 350 GLN A C 1
ATOM 2765 O O . GLN A 1 350 ? -17.906 6.18 0.918 1 93.94 350 GLN A O 1
ATOM 2770 N N . ILE A 1 351 ? -17.75 7.891 -0.423 1 93.62 351 ILE A N 1
ATOM 2771 C CA . ILE A 1 351 ? -16.688 8.547 0.329 1 93.62 351 ILE A CA 1
ATOM 2772 C C . ILE A 1 351 ? -17 10.031 0.481 1 93.62 351 ILE A C 1
ATOM 2774 O O . ILE A 1 351 ? -17.906 10.555 -0.179 1 93.62 351 ILE A O 1
ATOM 2778 N N . GLU A 1 352 ? -16.281 10.695 1.367 1 91.88 352 GLU A N 1
ATOM 2779 C CA . GLU A 1 352 ? -16.469 12.125 1.567 1 91.88 352 GLU A CA 1
ATOM 2780 C C . GLU A 1 352 ? -16.125 12.914 0.311 1 91.88 352 GLU A C 1
ATOM 2782 O O . GLU A 1 352 ? -15.188 12.547 -0.414 1 91.88 352 GLU A O 1
ATOM 2787 N N . SER A 1 353 ? -16.719 14 0.071 1 82.88 353 SER A N 1
ATOM 2788 C CA . SER A 1 353 ? -16.594 14.781 -1.151 1 82.88 353 SER A CA 1
ATOM 2789 C C . SER A 1 353 ? -15.211 15.422 -1.257 1 82.88 353 SER A C 1
ATOM 2791 O O . SER A 1 353 ? -14.734 15.719 -2.357 1 82.88 353 SER A O 1
ATOM 2793 N N . GLU A 1 354 ? -14.547 15.617 -0.179 1 82.31 354 GLU A N 1
ATOM 2794 C CA . GLU A 1 354 ? -13.258 16.297 -0.168 1 82.31 354 GLU A CA 1
ATOM 2795 C C . GLU A 1 354 ? -12.125 15.359 -0.582 1 82.31 354 GLU A C 1
ATOM 2797 O O . GLU A 1 354 ? -10.992 15.797 -0.803 1 82.31 354 GLU A O 1
ATOM 2802 N N . VAL A 1 355 ? -12.531 14.148 -0.64 1 85 355 VAL A N 1
ATOM 2803 C CA . VAL A 1 355 ? -11.531 13.156 -1.018 1 85 355 VAL A CA 1
ATOM 2804 C C . VAL A 1 355 ? -11.75 12.727 -2.465 1 85 355 VAL A C 1
ATOM 2806 O O . VAL A 1 355 ? -12.875 12.391 -2.855 1 85 355 VAL A O 1
ATOM 2809 N N . ASP A 1 356 ? -10.703 12.773 -3.236 1 83.5 356 ASP A N 1
ATOM 2810 C CA . ASP A 1 356 ? -10.812 12.469 -4.66 1 83.5 356 ASP A CA 1
ATOM 2811 C C . ASP A 1 356 ? -11.047 10.977 -4.887 1 83.5 356 ASP A C 1
ATOM 2813 O O . ASP A 1 356 ? -11.883 10.594 -5.707 1 83.5 356 ASP A O 1
ATOM 2817 N N . SER A 1 357 ? -10.242 10.188 -4.277 1 90.5 357 SER A N 1
ATOM 2818 C CA . SER A 1 357 ? -10.375 8.75 -4.457 1 90.5 357 SER A CA 1
ATOM 2819 C C . SER A 1 357 ? -9.617 7.984 -3.373 1 90.5 357 SER A C 1
ATOM 2821 O O . SER A 1 357 ? -8.844 8.57 -2.619 1 90.5 357 SER A O 1
ATOM 2823 N N . LEU A 1 358 ? -9.938 6.754 -3.289 1 94 358 LEU A N 1
ATOM 2824 C CA . LEU A 1 358 ? -9.203 5.824 -2.438 1 94 358 LEU A CA 1
ATOM 2825 C C . LEU A 1 358 ? -8.023 5.215 -3.189 1 94 358 LEU A C 1
ATOM 2827 O O . LEU A 1 358 ? -8 5.219 -4.422 1 94 358 LEU A O 1
ATOM 2831 N N . SER A 1 359 ? -6.969 4.777 -2.42 1 94.62 359 SER A N 1
ATOM 2832 C CA . SER A 1 359 ? -5.992 3.906 -3.068 1 94.62 359 SER A CA 1
ATOM 2833 C C . SER A 1 359 ? -6.66 2.674 -3.666 1 94.62 359 SER A C 1
ATOM 2835 O O . SER A 1 359 ? -7.598 2.125 -3.084 1 94.62 359 SER A O 1
ATOM 2837 N N . VAL A 1 360 ? -6.172 2.229 -4.758 1 97.19 360 VAL A N 1
ATOM 2838 C CA . VAL A 1 360 ? -6.848 1.185 -5.523 1 97.19 360 VAL A CA 1
ATOM 2839 C C . VAL A 1 360 ? -6.887 -0.108 -4.707 1 97.19 360 VAL A C 1
ATOM 2841 O O . VAL A 1 360 ? -7.895 -0.815 -4.703 1 97.19 360 VAL A O 1
ATOM 2844 N N . PRO A 1 361 ? -5.805 -0.477 -3.932 1 98.12 361 PRO A N 1
ATOM 2845 C CA . PRO A 1 361 ? -5.91 -1.688 -3.113 1 98.12 361 PRO A CA 1
ATOM 2846 C C . PRO A 1 361 ? -6.988 -1.581 -2.037 1 98.12 361 PRO A C 1
ATOM 2848 O O . PRO A 1 361 ? -7.711 -2.547 -1.787 1 98.12 361 PRO A O 1
ATOM 2851 N N . VAL A 1 362 ? -7.102 -0.399 -1.39 1 98.31 362 VAL A N 1
ATOM 2852 C CA . VAL A 1 362 ? -8.125 -0.188 -0.368 1 98.31 362 VAL A CA 1
ATOM 2853 C C . VAL A 1 362 ? -9.508 -0.312 -0.992 1 98.31 362 VAL A C 1
ATOM 2855 O O . VAL A 1 362 ? -10.375 -1.01 -0.459 1 98.31 362 VAL A O 1
ATOM 2858 N N . ALA A 1 363 ? -9.695 0.331 -2.115 1 98.25 363 ALA A N 1
ATOM 2859 C CA . ALA A 1 363 ? -10.969 0.245 -2.826 1 98.25 363 ALA A CA 1
ATOM 2860 C C . ALA A 1 363 ? -11.297 -1.198 -3.197 1 98.25 363 ALA A C 1
ATOM 2862 O O . ALA A 1 363 ? -12.445 -1.637 -3.066 1 98.25 363 ALA A O 1
ATOM 2863 N N . THR A 1 364 ? -10.297 -1.925 -3.688 1 98.62 364 THR A N 1
ATOM 2864 C CA . THR A 1 364 ? -10.469 -3.326 -4.055 1 98.62 364 THR A CA 1
ATOM 2865 C C . THR A 1 364 ? -10.961 -4.141 -2.859 1 98.62 364 THR A C 1
ATOM 2867 O O . THR A 1 364 ? -11.898 -4.93 -2.984 1 98.62 364 THR A O 1
ATOM 2870 N N . GLY A 1 365 ? -10.312 -3.922 -1.705 1 98.62 365 GLY A N 1
ATOM 2871 C CA . GLY A 1 365 ? -10.727 -4.637 -0.507 1 98.62 365 GLY A CA 1
ATOM 2872 C C . GLY A 1 365 ? -12.164 -4.359 -0.116 1 98.62 365 GLY A C 1
ATOM 2873 O O . GLY A 1 365 ? -12.914 -5.285 0.207 1 98.62 365 GLY A O 1
ATOM 2874 N N . ILE A 1 366 ? -12.555 -3.105 -0.163 1 98.44 366 ILE A N 1
ATOM 2875 C CA . ILE A 1 366 ? -13.914 -2.701 0.195 1 98.44 366 ILE A CA 1
ATOM 2876 C C . ILE A 1 366 ? -14.914 -3.346 -0.759 1 98.44 366 ILE A C 1
ATOM 2878 O O . ILE A 1 366 ? -15.93 -3.895 -0.325 1 98.44 366 ILE A O 1
ATOM 2882 N N . LEU A 1 367 ? -14.617 -3.33 -2.018 1 98.38 367 LEU A N 1
ATOM 2883 C CA . LEU A 1 367 ? -15.547 -3.82 -3.025 1 98.38 367 LEU A CA 1
ATOM 2884 C C . LEU A 1 367 ? -15.672 -5.34 -2.963 1 98.38 367 LEU A C 1
ATOM 2886 O O . LEU A 1 367 ? -16.781 -5.879 -3.004 1 98.38 367 LEU A O 1
ATOM 2890 N N . LEU A 1 368 ? -14.539 -6.051 -2.871 1 98.25 368 LEU A N 1
ATOM 2891 C CA . LEU A 1 368 ? -14.594 -7.508 -2.811 1 98.25 368 LEU A CA 1
ATOM 2892 C C . LEU A 1 368 ? -15.328 -7.973 -1.559 1 98.25 368 LEU A C 1
ATOM 2894 O O . LEU A 1 368 ? -16.172 -8.875 -1.626 1 98.25 368 LEU A O 1
ATOM 2898 N N . ASN A 1 369 ? -15.016 -7.379 -0.421 1 97.62 369 ASN A N 1
ATOM 2899 C CA . ASN A 1 369 ? -15.734 -7.688 0.807 1 97.62 369 ASN A CA 1
ATOM 2900 C C . ASN A 1 369 ? -17.234 -7.395 0.668 1 97.62 369 ASN A C 1
ATOM 2902 O O . ASN A 1 369 ? -18.062 -8.211 1.055 1 97.62 369 ASN A O 1
ATOM 2906 N N . GLY A 1 370 ? -17.547 -6.223 0.149 1 96.56 370 GLY A N 1
ATOM 2907 C CA . GLY A 1 370 ? -18.922 -5.789 -0.025 1 96.56 370 GLY A CA 1
ATOM 2908 C C . GLY A 1 370 ? -19.719 -6.68 -0.963 1 96.56 370 GLY A C 1
ATOM 2909 O O . GLY A 1 370 ? -20.875 -7.012 -0.685 1 96.56 370 GLY A O 1
ATOM 2910 N N . LEU A 1 371 ? -19.141 -7.039 -2.1 1 96.56 371 LEU A N 1
ATOM 2911 C CA . LEU A 1 371 ? -19.797 -7.918 -3.062 1 96.56 371 LEU A CA 1
ATOM 2912 C C . LEU A 1 371 ? -20.047 -9.297 -2.459 1 96.56 371 LEU A C 1
ATOM 2914 O O . LEU A 1 371 ? -21.141 -9.852 -2.607 1 96.56 371 LEU A O 1
ATOM 2918 N N . ARG A 1 372 ? -19.062 -9.797 -1.771 1 94.88 372 ARG A N 1
ATOM 2919 C CA . ARG A 1 372 ? -19.188 -11.109 -1.143 1 94.88 372 ARG A CA 1
ATOM 2920 C C . ARG A 1 372 ? -20.312 -11.109 -0.109 1 94.88 372 ARG A C 1
ATOM 2922 O O . ARG A 1 372 ? -21.109 -12.047 -0.043 1 94.88 372 ARG A O 1
ATOM 2929 N N . GLU A 1 373 ? -20.391 -10.039 0.68 1 93.31 373 GLU A N 1
ATOM 2930 C CA . GLU A 1 373 ? -21.422 -9.914 1.714 1 93.31 373 GLU A CA 1
ATOM 2931 C C . GLU A 1 373 ? -22.812 -9.883 1.104 1 93.31 373 GLU A C 1
ATOM 2933 O O . GLU A 1 373 ? -23.797 -10.156 1.789 1 93.31 373 GLU A O 1
ATOM 2938 N N . ARG A 1 374 ? -22.922 -9.578 -0.141 1 94.38 374 ARG A N 1
ATOM 2939 C CA . ARG A 1 374 ? -24.234 -9.312 -0.753 1 94.38 374 ARG A CA 1
ATOM 2940 C C . ARG A 1 374 ? -24.609 -10.422 -1.727 1 94.38 374 ARG A C 1
ATOM 2942 O O . ARG A 1 374 ? -25.641 -10.328 -2.408 1 94.38 374 ARG A O 1
ATOM 2949 N N . GLU A 1 375 ? -23.75 -11.453 -1.799 1 92.31 375 GLU A N 1
ATOM 2950 C CA . GLU A 1 375 ? -24.047 -12.625 -2.613 1 92.31 375 GLU A CA 1
ATOM 2951 C C . GLU A 1 375 ? -25.328 -13.312 -2.146 1 92.31 375 GLU A C 1
ATOM 2953 O O . GLU A 1 375 ? -25.594 -13.383 -0.947 1 92.31 375 GLU A O 1
ATOM 2958 N N . ALA A 1 376 ? -26.031 -13.758 -3.148 1 82.44 376 ALA A N 1
ATOM 2959 C CA . ALA A 1 376 ? -27.219 -14.531 -2.84 1 82.44 376 ALA A CA 1
ATOM 2960 C C . ALA A 1 376 ? -26.875 -15.836 -2.141 1 82.44 376 ALA A C 1
ATOM 2962 O O . ALA A 1 376 ? -25.812 -16.422 -2.402 1 82.44 376 ALA A O 1
ATOM 2963 N N . ARG A 1 377 ? -27.594 -16.219 -0.952 1 67.56 377 ARG A N 1
ATOM 2964 C CA . ARG A 1 377 ? -27.391 -17.484 -0.234 1 67.56 377 ARG A CA 1
ATOM 2965 C C . ARG A 1 377 ? -27.906 -18.656 -1.039 1 67.56 377 ARG A C 1
ATOM 2967 O O . ARG A 1 377 ? -28.859 -18.531 -1.8 1 67.56 377 ARG A O 1
ATOM 2974 N N . MET B 1 1 ? 12.625 11.672 -70.188 1 36.59 1 MET B N 1
ATOM 2975 C CA . MET B 1 1 ? 12.312 12.977 -69.625 1 36.59 1 MET B CA 1
ATOM 2976 C C . MET B 1 1 ? 11.312 12.844 -68.5 1 36.59 1 MET B C 1
ATOM 2978 O O . MET B 1 1 ? 11.125 13.773 -67.688 1 36.59 1 MET B O 1
ATOM 2982 N N . ALA B 1 2 ? 10.523 11.781 -68.5 1 59.84 2 ALA B N 1
ATOM 2983 C CA . ALA B 1 2 ? 9.5 11.625 -67.5 1 59.84 2 ALA B CA 1
ATOM 2984 C C . ALA B 1 2 ? 10.117 11.164 -66.188 1 59.84 2 ALA B C 1
ATOM 2986 O O . ALA B 1 2 ? 9.664 11.555 -65.062 1 59.84 2 ALA B O 1
ATOM 2987 N N . ASP B 1 3 ? 11.266 10.461 -66.188 1 57.03 3 ASP B N 1
ATOM 2988 C CA . ASP B 1 3 ? 11.859 9.938 -64.938 1 57.03 3 ASP B CA 1
ATOM 2989 C C . ASP B 1 3 ? 12.555 11.039 -64.188 1 57.03 3 ASP B C 1
ATOM 2991 O O . ASP B 1 3 ? 12.602 11.008 -62.938 1 57.03 3 ASP B O 1
ATOM 2995 N N . SER B 1 4 ? 13 12.125 -64.875 1 58.66 4 SER B N 1
ATOM 2996 C CA . SER B 1 4 ? 13.664 13.227 -64.188 1 58.66 4 SER B CA 1
ATOM 2997 C C . SER B 1 4 ? 12.672 14.047 -63.406 1 58.66 4 SER B C 1
ATOM 2999 O O . SER B 1 4 ? 13.031 14.633 -62.375 1 58.66 4 SER B O 1
ATOM 3001 N N . GLY B 1 5 ? 11.43 14.031 -63.781 1 48.47 5 GLY B N 1
ATOM 3002 C CA . GLY B 1 5 ? 10.414 14.828 -63.094 1 48.47 5 GLY B CA 1
ATOM 3003 C C . GLY B 1 5 ? 10 14.25 -61.781 1 48.47 5 GLY B C 1
ATOM 3004 O O . GLY B 1 5 ? 9.75 14.992 -60.812 1 48.47 5 GLY B O 1
ATOM 3005 N N . LYS B 1 6 ? 9.992 13 -61.75 1 61.38 6 LYS B N 1
ATOM 3006 C CA . LYS B 1 6 ? 9.578 12.344 -60.531 1 61.38 6 LYS B CA 1
ATOM 3007 C C . LYS B 1 6 ? 10.648 12.469 -59.438 1 61.38 6 LYS B C 1
ATOM 3009 O O . LYS B 1 6 ? 10.336 12.711 -58.281 1 61.38 6 LYS B O 1
ATOM 3014 N N . ARG B 1 7 ? 11.828 12.336 -59.844 1 63.91 7 ARG B N 1
ATOM 3015 C CA . ARG B 1 7 ? 12.906 12.492 -58.875 1 63.91 7 ARG B CA 1
ATOM 3016 C C . ARG B 1 7 ? 12.953 13.914 -58.312 1 63.91 7 ARG B C 1
ATOM 3018 O O . ARG B 1 7 ? 13.188 14.117 -57.125 1 63.91 7 ARG B O 1
ATOM 3025 N N . LEU B 1 8 ? 12.68 14.836 -59.219 1 58.38 8 LEU B N 1
ATOM 3026 C CA . LEU B 1 8 ? 12.664 16.234 -58.812 1 58.38 8 LEU B CA 1
ATOM 3027 C C . LEU B 1 8 ? 11.484 16.516 -57.906 1 58.38 8 LEU B C 1
ATOM 3029 O O . LEU B 1 8 ? 11.617 17.25 -56.906 1 58.38 8 LEU B O 1
ATOM 3033 N N . ALA B 1 9 ? 10.453 15.844 -58.062 1 66.25 9 ALA B N 1
ATOM 3034 C CA . ALA B 1 9 ? 9.258 16 -57.25 1 66.25 9 ALA B CA 1
ATOM 3035 C C . ALA B 1 9 ? 9.461 15.375 -55.844 1 66.25 9 ALA B C 1
ATOM 3037 O O . ALA B 1 9 ? 9.039 15.953 -54.844 1 66.25 9 ALA B O 1
ATOM 3038 N N . ASP B 1 10 ? 10.211 14.266 -55.938 1 71.19 10 ASP B N 1
ATOM 3039 C CA . ASP B 1 10 ? 10.516 13.617 -54.656 1 71.19 10 ASP B CA 1
ATOM 3040 C C . ASP B 1 10 ? 11.508 14.445 -53.844 1 71.19 10 ASP B C 1
ATOM 3042 O O . ASP B 1 10 ? 11.375 14.562 -52.625 1 71.19 10 ASP B O 1
ATOM 3046 N N . GLY B 1 11 ? 12.312 15.117 -54.594 1 70.5 11 GLY B N 1
ATOM 3047 C CA . GLY B 1 11 ? 13.281 15.984 -53.938 1 70.5 11 GLY B CA 1
ATOM 3048 C C . GLY B 1 11 ? 12.656 17.219 -53.344 1 70.5 11 GLY B C 1
ATOM 3049 O O . GLY B 1 11 ? 13.016 17.625 -52.219 1 70.5 11 GLY B O 1
ATOM 3050 N N . ASN B 1 12 ? 11.758 17.719 -54.094 1 71.88 12 ASN B N 1
ATOM 3051 C CA . ASN B 1 12 ? 11.047 18.906 -53.625 1 71.88 12 ASN B CA 1
ATOM 3052 C C . ASN B 1 12 ? 10.156 18.578 -52.438 1 71.88 12 ASN B C 1
ATOM 3054 O O . ASN B 1 12 ? 10.055 19.375 -51.5 1 71.88 12 ASN B O 1
ATOM 3058 N N . ALA B 1 13 ? 9.602 17.406 -52.469 1 77.19 13 ALA B N 1
ATOM 3059 C CA . ALA B 1 13 ? 8.75 16.984 -51.375 1 77.19 13 ALA B CA 1
ATOM 3060 C C . ALA B 1 13 ? 9.562 16.766 -50.094 1 77.19 13 ALA B C 1
ATOM 3062 O O . ALA B 1 13 ? 9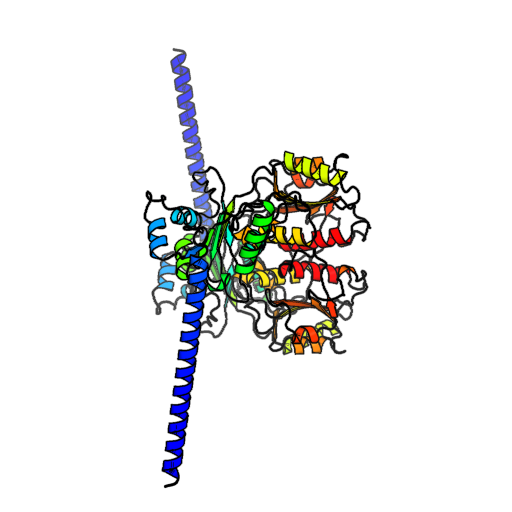.133 17.156 -49 1 77.19 13 ALA B O 1
ATOM 3063 N N . THR B 1 14 ? 10.688 16.25 -50.312 1 81.19 14 THR B N 1
ATOM 3064 C CA . THR B 1 14 ? 11.578 16.016 -49.188 1 81.19 14 THR B CA 1
ATOM 3065 C C . THR B 1 14 ? 12.086 17.328 -48.594 1 81.19 14 THR B C 1
ATOM 3067 O O . THR B 1 14 ? 12.164 17.5 -47.375 1 81.19 14 THR B O 1
ATOM 3070 N N . ARG B 1 15 ? 12.43 18.234 -49.531 1 75.81 15 ARG B N 1
ATOM 3071 C CA . ARG B 1 15 ? 12.898 19.547 -49.094 1 75.81 15 ARG B CA 1
ATOM 3072 C C . ARG B 1 15 ? 11.797 20.297 -48.375 1 75.81 15 ARG B C 1
ATOM 3074 O O . ARG B 1 15 ? 12.055 20.984 -47.375 1 75.81 15 ARG B O 1
ATOM 3081 N N . GLU B 1 16 ? 10.633 20.141 -48.906 1 81.19 16 GLU B N 1
ATOM 3082 C CA . GLU B 1 16 ? 9.484 20.797 -48.281 1 81.19 16 GLU B CA 1
ATOM 3083 C C . GLU B 1 16 ? 9.195 20.203 -46.906 1 81.19 16 GLU B C 1
ATOM 3085 O O . GLU B 1 16 ? 8.867 20.938 -45.969 1 81.19 16 GLU B O 1
ATOM 3090 N N . GLN B 1 17 ? 9.336 18.953 -46.719 1 82.62 17 GLN B N 1
ATOM 3091 C CA . GLN B 1 17 ? 9.141 18.297 -45.438 1 82.62 17 GLN B CA 1
ATOM 3092 C C . GLN B 1 17 ? 10.18 18.75 -44.438 1 82.62 17 GLN B C 1
ATOM 3094 O O . GLN B 1 17 ? 9.859 18.969 -43.25 1 82.62 17 GLN B O 1
ATOM 3099 N N . LYS B 1 18 ? 11.328 18.859 -44.906 1 79.81 18 LYS B N 1
ATOM 3100 C CA . LYS B 1 18 ? 12.406 19.328 -44.031 1 79.81 18 LYS B CA 1
ATOM 3101 C C . LYS B 1 18 ? 12.164 20.781 -43.594 1 79.81 18 LYS B C 1
ATOM 3103 O O . LYS B 1 18 ? 12.422 21.141 -42.438 1 79.81 18 LYS B O 1
ATOM 3108 N N . ARG B 1 19 ? 11.805 21.484 -44.656 1 76.06 19 ARG B N 1
ATOM 3109 C CA . ARG B 1 19 ? 11.508 22.891 -44.344 1 76.06 19 ARG B CA 1
ATOM 3110 C C . ARG B 1 19 ? 10.375 23 -43.312 1 76.06 19 ARG B C 1
ATOM 3112 O O . ARG B 1 19 ? 10.469 23.766 -42.375 1 76.06 19 ARG B O 1
ATOM 3119 N N . ARG B 1 20 ? 9.375 22.25 -43.375 1 80.81 20 ARG B N 1
ATOM 3120 C CA . ARG B 1 20 ? 8.242 22.25 -42.469 1 80.81 20 ARG B CA 1
ATOM 3121 C C . ARG B 1 20 ? 8.664 21.812 -41.062 1 80.81 20 ARG B C 1
ATOM 3123 O O . ARG B 1 20 ? 8.242 22.406 -40.062 1 80.81 20 ARG B O 1
ATOM 3130 N N . LYS B 1 21 ? 9.445 20.812 -41.031 1 81.38 21 LYS B N 1
ATOM 3131 C CA . LYS B 1 21 ? 9.969 20.344 -39.75 1 81.38 21 LYS B CA 1
ATOM 3132 C C . LYS B 1 21 ? 10.805 21.422 -39.094 1 81.38 21 LYS B C 1
ATOM 3134 O O . LYS B 1 21 ? 10.719 21.625 -37.875 1 81.38 21 LYS B O 1
ATOM 3139 N N . TRP B 1 22 ? 11.578 22.016 -40 1 80.12 22 TRP B N 1
ATOM 3140 C CA . TRP B 1 22 ? 12.422 23.094 -39.5 1 80.12 22 TRP B CA 1
ATOM 3141 C C . TRP B 1 22 ? 11.578 24.266 -39 1 80.12 22 TRP B C 1
ATOM 3143 O O . TRP B 1 22 ? 11.82 24.781 -37.906 1 80.12 22 TRP B O 1
ATOM 3153 N N . GLU B 1 23 ? 10.625 24.609 -39.75 1 78.5 23 GLU B N 1
ATOM 3154 C CA . GLU B 1 23 ? 9.727 25.688 -39.344 1 78.5 23 GLU B CA 1
ATOM 3155 C C . GLU B 1 23 ? 8.961 25.328 -38.062 1 78.5 23 GLU B C 1
ATOM 3157 O O . GLU B 1 23 ? 8.773 26.172 -37.188 1 78.5 23 GLU B O 1
ATOM 3162 N N . ALA B 1 24 ? 8.484 24.125 -37.969 1 80 24 ALA B N 1
ATOM 3163 C CA . ALA B 1 24 ? 7.801 23.641 -36.75 1 80 24 ALA B CA 1
ATOM 3164 C C . ALA B 1 24 ? 8.719 23.703 -35.531 1 80 24 ALA B C 1
ATOM 3166 O O . ALA B 1 24 ? 8.297 24.094 -34.438 1 80 24 ALA B O 1
ATOM 3167 N N . LYS B 1 25 ? 9.867 23.375 -35.75 1 78.5 25 LYS B N 1
ATOM 3168 C CA . LYS B 1 25 ? 10.859 23.438 -34.688 1 78.5 25 LYS B CA 1
ATOM 3169 C C . LYS B 1 25 ? 11.109 24.875 -34.25 1 78.5 25 LYS B C 1
ATOM 3171 O O . LYS B 1 25 ? 11.211 25.172 -33.062 1 78.5 25 LYS B O 1
ATOM 3176 N N . GLN B 1 26 ? 11.312 25.703 -35.312 1 75.62 26 GLN B N 1
ATOM 3177 C CA . GLN B 1 26 ? 11.523 27.125 -35 1 75.62 26 GLN B CA 1
ATOM 3178 C C . GLN B 1 26 ? 10.328 27.719 -34.25 1 75.62 26 GLN B C 1
ATOM 3180 O O . GLN B 1 26 ? 10.492 28.516 -33.344 1 75.62 26 GLN B O 1
ATOM 3185 N N . SER B 1 27 ? 9.195 27.375 -34.656 1 78.19 27 SER B N 1
ATOM 3186 C CA . SER B 1 27 ? 7.98 27.844 -34 1 78.19 27 SER B CA 1
ATOM 3187 C C . SER B 1 27 ? 7.922 27.359 -32.562 1 78.19 27 SER B C 1
ATOM 3189 O O . SER B 1 27 ? 7.59 28.141 -31.641 1 78.19 27 SER B O 1
ATOM 3191 N N . ARG B 1 28 ? 8.195 26.141 -32.344 1 78.25 28 ARG B N 1
ATOM 3192 C CA . ARG B 1 28 ? 8.234 25.594 -30.984 1 78.25 28 ARG B CA 1
ATOM 3193 C C . ARG B 1 28 ? 9.25 26.344 -30.125 1 78.25 28 ARG B C 1
ATOM 3195 O O . ARG B 1 28 ? 8.992 26.609 -28.953 1 78.25 28 ARG B O 1
ATOM 3202 N N . LYS B 1 29 ? 10.344 26.688 -30.734 1 77.88 29 LYS B N 1
ATOM 3203 C CA . LYS B 1 29 ? 11.391 27.422 -30.031 1 77.88 29 LYS B CA 1
ATOM 3204 C C . LYS B 1 29 ? 10.914 28.828 -29.656 1 77.88 29 LYS B C 1
ATOM 3206 O O . LYS B 1 29 ? 11.18 29.297 -28.547 1 77.88 29 LYS B O 1
ATOM 3211 N N . ARG B 1 30 ? 10.352 29.453 -30.609 1 77.12 30 ARG B N 1
ATOM 3212 C CA . ARG B 1 30 ? 9.836 30.797 -30.344 1 77.12 30 ARG B CA 1
ATOM 3213 C C . ARG B 1 30 ? 8.773 30.766 -29.25 1 77.12 30 ARG B C 1
ATOM 3215 O O . ARG B 1 30 ? 8.742 31.641 -28.391 1 77.12 30 ARG B O 1
ATOM 3222 N N . GLU B 1 31 ? 7.926 29.828 -29.328 1 81.75 31 GLU B N 1
ATOM 3223 C CA . GLU B 1 31 ? 6.895 29.656 -28.312 1 81.75 31 GLU B CA 1
ATOM 3224 C C . GLU B 1 31 ? 7.512 29.422 -26.938 1 81.75 31 GLU B C 1
ATOM 3226 O O . GLU B 1 31 ? 7.035 29.969 -25.938 1 81.75 31 GLU B O 1
ATOM 3231 N N . GLU B 1 32 ? 8.516 28.688 -26.875 1 83.19 32 GLU B N 1
ATOM 3232 C CA . GLU B 1 32 ? 9.211 28.406 -25.625 1 83.19 32 GLU B CA 1
ATOM 3233 C C . GLU B 1 32 ? 9.875 29.672 -25.062 1 83.19 32 GLU B C 1
ATOM 3235 O O . GLU B 1 32 ? 9.852 29.906 -23.859 1 83.19 32 GLU B O 1
ATOM 3240 N N . GLU B 1 33 ? 10.453 30.422 -25.969 1 84.56 33 GLU B N 1
ATOM 3241 C CA . GLU B 1 33 ? 11.086 31.672 -25.562 1 84.56 33 GLU B CA 1
ATOM 3242 C C . GLU B 1 33 ? 10.055 32.656 -25 1 84.56 33 GLU B C 1
ATOM 3244 O O . GLU B 1 33 ? 10.32 33.344 -24 1 84.56 33 GLU B O 1
ATOM 3249 N N . GLU B 1 34 ? 8.992 32.719 -25.641 1 86.12 34 GLU B N 1
ATOM 3250 C CA . GLU B 1 34 ? 7.922 33.594 -25.156 1 86.12 34 GLU B CA 1
ATOM 3251 C C . GLU B 1 34 ? 7.414 33.125 -23.797 1 86.12 34 GLU B C 1
ATOM 3253 O O . GLU B 1 34 ? 7.148 33.969 -22.906 1 86.12 34 GLU B O 1
ATOM 3258 N N . ARG B 1 35 ? 7.25 31.906 -23.625 1 87 35 ARG B N 1
ATOM 3259 C CA . ARG B 1 35 ? 6.828 31.359 -22.344 1 87 35 ARG B CA 1
ATOM 3260 C C . ARG B 1 35 ? 7.82 31.719 -21.234 1 87 35 ARG B C 1
ATOM 3262 O O . ARG B 1 35 ? 7.418 32.094 -20.141 1 87 35 ARG B O 1
ATOM 3269 N N . GLU B 1 36 ? 8.992 31.625 -21.547 1 88.75 36 GLU B N 1
ATOM 3270 C CA . GLU B 1 36 ? 10.031 31.938 -20.578 1 88.75 36 GLU B CA 1
ATOM 3271 C C . GLU B 1 36 ? 10.008 33.406 -20.188 1 88.75 36 GLU B C 1
ATOM 3273 O O . GLU B 1 36 ? 10.25 33.75 -19.016 1 88.75 36 GLU B O 1
ATOM 3278 N N . LYS B 1 37 ? 9.773 34.219 -21.125 1 90.44 37 LYS B N 1
ATOM 3279 C CA . LYS B 1 37 ? 9.68 35.625 -20.844 1 90.44 37 LYS B CA 1
ATOM 3280 C C . LYS B 1 37 ? 8.523 35.938 -19.906 1 90.44 37 LYS B C 1
ATOM 3282 O O . LYS B 1 37 ? 8.664 36.719 -18.969 1 90.44 37 LYS B O 1
ATOM 3287 N N . VAL B 1 38 ? 7.484 35.344 -20.156 1 91 38 VAL B N 1
ATOM 3288 C CA . VAL B 1 38 ? 6.301 35.531 -19.328 1 91 38 VAL B CA 1
ATOM 3289 C C . VAL B 1 38 ? 6.574 35.031 -17.906 1 91 38 VAL B C 1
ATOM 3291 O O . VAL B 1 38 ? 6.207 35.688 -16.922 1 91 38 VAL B O 1
ATOM 3294 N N . ARG B 1 39 ? 7.16 33.938 -17.781 1 93.31 39 ARG B N 1
ATOM 3295 C CA . ARG B 1 39 ? 7.512 33.375 -16.484 1 93.31 39 ARG B CA 1
ATOM 3296 C C . ARG B 1 39 ? 8.445 34.312 -15.727 1 93.31 39 ARG B C 1
ATOM 3298 O O . ARG B 1 39 ? 8.242 34.562 -14.531 1 93.31 39 ARG B O 1
ATOM 3305 N N . GLN B 1 40 ? 9.398 34.812 -16.438 1 93.44 40 GLN B N 1
ATOM 3306 C CA . GLN B 1 40 ? 10.352 35.719 -15.82 1 93.44 40 GLN B CA 1
ATOM 3307 C C . GLN B 1 40 ? 9.664 37 -15.359 1 93.44 40 GLN B C 1
ATOM 3309 O O . GLN B 1 40 ? 9.961 37.531 -14.273 1 93.44 40 GLN B O 1
ATOM 3314 N N . GLN B 1 41 ? 8.852 37.469 -16.125 1 94.5 41 GLN B N 1
ATOM 3315 C CA . GLN B 1 41 ? 8.117 38.688 -15.766 1 94.5 41 GLN B CA 1
ATOM 3316 C C . GLN B 1 41 ? 7.293 38.469 -14.5 1 94.5 41 GLN B C 1
ATOM 3318 O O . GLN B 1 41 ? 7.227 39.375 -13.641 1 94.5 41 GLN B O 1
ATOM 3323 N N . TRP B 1 42 ? 6.629 37.344 -14.438 1 94.94 42 TRP B N 1
ATOM 3324 C CA . TRP B 1 42 ? 5.84 37.031 -13.242 1 94.94 42 TRP B CA 1
ATOM 3325 C C . TRP B 1 42 ? 6.727 37 -12 1 94.94 42 TRP B C 1
ATOM 3327 O O . TRP B 1 42 ? 6.383 37.594 -10.969 1 94.94 42 TRP B O 1
ATOM 3337 N N . VAL B 1 43 ? 7.824 36.406 -12.055 1 95.38 43 VAL B N 1
ATOM 3338 C CA . VAL B 1 43 ? 8.734 36.281 -10.922 1 95.38 43 VAL B CA 1
ATOM 3339 C C . VAL B 1 43 ? 9.266 37.656 -10.531 1 95.38 43 VAL B C 1
ATOM 3341 O O . VAL B 1 43 ? 9.367 37.969 -9.344 1 95.38 43 VAL B O 1
ATOM 3344 N N . ASP B 1 44 ? 9.539 38.438 -11.547 1 94.88 44 ASP B N 1
ATOM 3345 C CA . ASP B 1 44 ? 10.039 39.812 -11.281 1 94.88 44 ASP B CA 1
ATOM 3346 C C . ASP B 1 44 ? 8.992 40.625 -10.547 1 94.88 44 ASP B C 1
ATOM 3348 O O . ASP B 1 44 ? 9.32 41.406 -9.641 1 94.88 44 ASP B O 1
ATOM 3352 N N . SER B 1 45 ? 7.812 40.438 -10.938 1 94.5 45 SER B N 1
ATOM 3353 C CA . SER B 1 45 ? 6.723 41.188 -10.328 1 94.5 45 SER B CA 1
ATOM 3354 C C . SER B 1 45 ? 6.434 40.688 -8.914 1 94.5 45 SER B C 1
ATOM 3356 O O . SER B 1 45 ? 5.754 41.344 -8.141 1 94.5 45 SER B O 1
ATOM 3358 N N . HIS B 1 46 ? 6.922 39.5 -8.609 1 95.19 46 HIS B N 1
ATOM 3359 C CA . HIS B 1 46 ? 6.688 38.906 -7.305 1 95.19 46 HIS B CA 1
ATOM 3360 C C . HIS B 1 46 ? 8 38.531 -6.625 1 95.19 46 HIS B C 1
ATOM 3362 O O . HIS B 1 46 ? 8.086 37.5 -5.957 1 95.19 46 HIS B O 1
ATOM 3368 N N . SER B 1 47 ? 8.961 39.344 -6.742 1 92.69 47 SER B N 1
ATOM 3369 C CA . SER B 1 47 ? 10.312 39.062 -6.297 1 92.69 47 SER B CA 1
ATOM 3370 C C . SER B 1 47 ? 10.398 39 -4.773 1 92.69 47 SER B C 1
ATOM 3372 O O . SER B 1 47 ? 11.375 38.469 -4.219 1 92.69 47 SER B O 1
ATOM 3374 N N . ASP B 1 48 ? 9.406 39.5 -4.125 1 91.75 48 ASP B N 1
ATOM 3375 C CA . A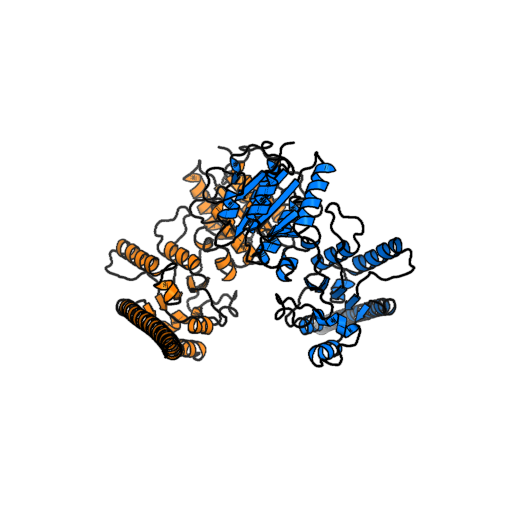SP B 1 48 ? 9.414 39.5 -2.664 1 91.75 48 ASP B CA 1
ATOM 3376 C C . ASP B 1 48 ? 9.219 38.094 -2.129 1 91.75 48 ASP B C 1
ATOM 3378 O O . ASP B 1 48 ? 9.633 37.781 -1.011 1 91.75 48 ASP B O 1
ATOM 3382 N N . PHE B 1 49 ? 8.578 37.219 -2.971 1 95 49 PHE B N 1
ATOM 3383 C CA . PHE B 1 49 ? 8.352 35.875 -2.438 1 95 49 PHE B CA 1
ATOM 3384 C C . PHE B 1 49 ? 8.688 34.812 -3.477 1 95 49 PHE B C 1
ATOM 3386 O O . PHE B 1 49 ? 8.734 33.625 -3.162 1 95 49 PHE B O 1
ATOM 3393 N N . ALA B 1 50 ? 8.93 35.188 -4.652 1 96.44 50 ALA B N 1
ATOM 3394 C CA . ALA B 1 50 ? 9.227 34.219 -5.715 1 96.44 50 ALA B CA 1
ATOM 3395 C C . ALA B 1 50 ? 10.641 34.438 -6.258 1 96.44 50 ALA B C 1
ATOM 3397 O O . ALA B 1 50 ? 11.086 35.562 -6.434 1 96.44 50 ALA B O 1
ATOM 3398 N N . SER B 1 51 ? 11.336 33.312 -6.469 1 96.12 51 SER B N 1
ATOM 3399 C CA . SER B 1 51 ? 12.688 33.406 -7.004 1 96.12 51 SER B CA 1
ATOM 3400 C C . SER B 1 51 ? 13.039 32.156 -7.836 1 96.12 51 SER B C 1
ATOM 3402 O O . SER B 1 51 ? 12.602 31.047 -7.52 1 96.12 51 SER B O 1
ATOM 3404 N N . PHE B 1 52 ? 13.812 32.375 -8.844 1 96.06 52 PHE B N 1
ATOM 3405 C CA . PHE B 1 52 ? 14.43 31.266 -9.555 1 96.06 52 PHE B CA 1
ATOM 3406 C C . PHE B 1 52 ? 15.656 30.766 -8.805 1 96.06 52 PHE B C 1
ATOM 3408 O O . PHE B 1 52 ? 16.391 31.547 -8.203 1 96.06 52 PHE B O 1
ATOM 3415 N N . VAL B 1 53 ? 15.812 29.516 -8.805 1 95.94 53 VAL B N 1
ATOM 3416 C CA . VAL B 1 53 ? 16.953 28.906 -8.133 1 95.94 53 VAL B CA 1
ATOM 3417 C C . VAL B 1 53 ? 17.875 28.266 -9.164 1 95.94 53 VAL B C 1
ATOM 3419 O O . VAL B 1 53 ? 17.422 27.484 -10.016 1 95.94 53 VAL B O 1
ATOM 3422 N N . SER B 1 54 ? 19.125 28.547 -9.078 1 94.62 54 SER B N 1
ATOM 3423 C CA . SER B 1 54 ? 20.109 28.016 -10.008 1 94.62 54 SER B CA 1
ATOM 3424 C C . SER B 1 54 ? 20.969 26.938 -9.352 1 94.62 54 SER B C 1
ATOM 3426 O O . SER B 1 54 ? 20.859 26.703 -8.148 1 94.62 54 SER B O 1
ATOM 3428 N N . GLU B 1 55 ? 21.766 26.297 -10.203 1 94.19 55 GLU B N 1
ATOM 3429 C CA . GLU B 1 55 ? 22.703 25.297 -9.711 1 94.19 55 GLU B CA 1
ATOM 3430 C C . GLU B 1 55 ? 23.688 25.906 -8.719 1 94.19 55 GLU B C 1
ATOM 3432 O O . GLU B 1 55 ? 24.047 25.266 -7.723 1 94.19 55 GLU B O 1
ATOM 3437 N N . ASP B 1 56 ? 24.078 27.078 -9.016 1 92 56 ASP B N 1
ATOM 3438 C CA . ASP B 1 56 ? 25.031 27.766 -8.156 1 92 56 ASP B CA 1
ATOM 3439 C C . ASP B 1 56 ? 24.438 28.031 -6.777 1 92 56 ASP B C 1
ATOM 3441 O O . ASP B 1 56 ? 25.156 27.969 -5.77 1 92 56 ASP B O 1
ATOM 3445 N N . ASP B 1 57 ? 23.219 28.375 -6.789 1 93 57 ASP B N 1
ATOM 3446 C CA . ASP B 1 57 ? 22.547 28.578 -5.512 1 93 57 ASP B CA 1
ATOM 3447 C C . ASP B 1 57 ? 22.578 27.312 -4.656 1 93 57 ASP B C 1
ATOM 3449 O O . ASP B 1 57 ? 22.781 27.391 -3.439 1 93 57 ASP B O 1
ATOM 3453 N N . ILE B 1 58 ? 22.422 26.141 -5.246 1 92.12 58 ILE B N 1
ATOM 3454 C CA . ILE B 1 58 ? 22.406 24.875 -4.531 1 92.12 58 ILE B CA 1
ATOM 3455 C C . ILE B 1 58 ? 23.812 24.562 -4.016 1 92.12 58 ILE B C 1
ATOM 3457 O O . ILE B 1 58 ? 23.984 24.109 -2.881 1 92.12 58 ILE B O 1
ATOM 3461 N N . LYS B 1 59 ? 24.812 24.797 -4.832 1 90.25 59 LYS B N 1
ATOM 3462 C CA . LYS B 1 59 ? 26.203 24.562 -4.418 1 90.25 59 LYS B CA 1
ATOM 3463 C C . LYS B 1 59 ? 26.562 25.406 -3.193 1 90.25 59 LYS B C 1
ATOM 3465 O O . LYS B 1 59 ? 27.234 24.922 -2.277 1 90.25 59 LYS B O 1
ATOM 3470 N N . LYS B 1 60 ? 26.016 26.594 -3.211 1 88.12 60 LYS B N 1
ATOM 3471 C CA . LYS B 1 60 ? 26.281 27.484 -2.086 1 88.12 60 LYS B CA 1
ATOM 3472 C C . LYS B 1 60 ? 25.656 26.953 -0.802 1 88.12 60 LYS B C 1
ATOM 3474 O O . LYS B 1 60 ? 26.281 26.984 0.261 1 88.12 60 LYS B O 1
ATOM 3479 N N . VAL B 1 61 ? 24.5 26.5 -0.925 1 87.5 61 VAL B N 1
ATOM 3480 C CA . VAL B 1 61 ? 23.781 26.031 0.252 1 87.5 61 VAL B CA 1
ATOM 3481 C C . VAL B 1 61 ? 24.391 24.734 0.757 1 87.5 61 VAL B C 1
ATOM 3483 O O . VAL B 1 61 ? 24.453 24.5 1.966 1 87.5 61 VAL B O 1
ATOM 3486 N N . LYS B 1 62 ? 24.875 23.859 -0.081 1 85.81 62 LYS B N 1
ATOM 3487 C CA . LYS B 1 62 ? 25.438 22.562 0.305 1 85.81 62 LYS B CA 1
ATOM 3488 C C . LYS B 1 62 ? 26.859 22.719 0.836 1 85.81 62 LYS B C 1
ATOM 3490 O O . LYS B 1 62 ? 27.312 21.922 1.656 1 85.81 62 LYS B O 1
ATOM 3495 N N . SER B 1 63 ? 27.766 23.453 0.217 1 77.19 63 SER B N 1
ATOM 3496 C CA . SER B 1 63 ? 29.141 23.641 0.66 1 77.19 63 SER B CA 1
ATOM 3497 C C . SER B 1 63 ? 29.188 24.375 2.004 1 77.19 63 SER B C 1
ATOM 3499 O O . SER B 1 63 ? 30.109 24.141 2.801 1 77.19 63 SER B O 1
ATOM 3501 N N . SER B 1 64 ? 28.625 25.453 2.076 1 58.06 64 SER B N 1
ATOM 3502 C CA . SER B 1 64 ? 28.953 26.484 3.062 1 58.06 64 SER B CA 1
ATOM 3503 C C . SER B 1 64 ? 28.328 26.172 4.418 1 58.06 64 SER B C 1
ATOM 3505 O O . SER B 1 64 ? 27.109 26.094 4.543 1 58.06 64 SER B O 1
ATOM 3507 N N . GLN B 1 65 ? 28.938 25.422 5.297 1 50.62 65 GLN B N 1
ATOM 3508 C CA . GLN B 1 65 ? 28.625 25.594 6.711 1 50.62 65 GLN B CA 1
ATOM 3509 C C . GLN B 1 65 ? 28.016 26.984 6.961 1 50.62 65 GLN B C 1
ATOM 3511 O O . GLN B 1 65 ? 27.109 27.125 7.777 1 50.62 65 GLN B O 1
ATOM 3516 N N . SER B 1 66 ? 28.781 28.062 6.82 1 47 66 SER B N 1
ATOM 3517 C CA . SER B 1 66 ? 28.703 29.391 7.43 1 47 66 SER B CA 1
ATOM 3518 C C . SER B 1 66 ? 27.609 30.234 6.766 1 47 66 SER B C 1
ATOM 3520 O O . SER B 1 66 ? 27.078 31.156 7.379 1 47 66 SER B O 1
ATOM 3522 N N . GLU B 1 67 ? 27.562 30.375 5.332 1 49.47 67 GLU B N 1
ATOM 3523 C CA . GLU B 1 67 ? 26.906 31.562 4.805 1 49.47 67 GLU B CA 1
ATOM 3524 C C . GLU B 1 67 ? 25.406 31.328 4.605 1 49.47 67 GLU B C 1
ATOM 3526 O O . GLU B 1 67 ? 24.859 31.625 3.541 1 49.47 67 GLU B O 1
ATOM 3531 N N . ARG B 1 68 ? 24.797 30.594 5.41 1 53.22 68 ARG B N 1
ATOM 3532 C CA . ARG B 1 68 ? 23.375 30.469 5.688 1 53.22 68 ARG B CA 1
ATOM 3533 C C . ARG B 1 68 ? 22.719 31.844 5.832 1 53.22 68 ARG B C 1
ATOM 3535 O O . ARG B 1 68 ? 21.75 32 6.566 1 53.22 68 ARG B O 1
ATOM 3542 N N . GLU B 1 69 ? 23.391 32.812 5.18 1 62.84 69 GLU B N 1
ATOM 3543 C CA . GLU B 1 69 ? 22.938 34.125 5.594 1 62.84 69 GLU B CA 1
ATOM 3544 C C . GLU B 1 69 ? 21.859 34.656 4.656 1 62.84 69 GLU B C 1
ATOM 3546 O O . GLU B 1 69 ? 21.016 35.469 5.062 1 62.84 69 GLU B O 1
ATOM 3551 N N . SER B 1 70 ? 21.812 34.125 3.309 1 77.06 70 SER B N 1
ATOM 3552 C CA . SER B 1 70 ? 20.812 34.781 2.461 1 77.06 70 SER B CA 1
ATOM 3553 C C . SER B 1 70 ? 19.422 34.188 2.688 1 77.06 70 SER B C 1
ATOM 3555 O O . SER B 1 70 ? 19.297 33.031 3.148 1 77.06 70 SER B O 1
ATOM 3557 N N . ASP B 1 71 ? 18.531 34.969 2.451 1 83 71 ASP B N 1
ATOM 3558 C CA . ASP B 1 71 ? 17.141 34.562 2.576 1 83 71 ASP B CA 1
ATOM 3559 C C . ASP B 1 71 ? 16.844 33.312 1.725 1 83 71 ASP B C 1
ATOM 3561 O O . ASP B 1 71 ? 16.156 32.406 2.17 1 83 71 ASP B O 1
ATOM 3565 N N . LEU B 1 72 ? 17.5 33.281 0.588 1 87.75 72 LEU B N 1
ATOM 3566 C CA . LEU B 1 72 ? 17.281 32.156 -0.321 1 87.75 72 LEU B CA 1
ATOM 3567 C C . LEU B 1 72 ? 17.906 30.875 0.234 1 87.75 72 LEU B C 1
ATOM 3569 O O . LEU B 1 72 ? 17.281 29.812 0.181 1 87.75 72 LEU B O 1
ATOM 3573 N N . SER B 1 73 ? 19.031 31.016 0.736 1 85.69 73 SER B N 1
ATOM 3574 C CA . SER B 1 73 ? 19.719 29.859 1.307 1 85.69 73 SER B CA 1
ATOM 3575 C C . SER B 1 73 ? 18.922 29.266 2.463 1 85.69 73 SER B C 1
ATOM 3577 O O . SER B 1 73 ? 18.844 28.047 2.6 1 85.69 73 SER B O 1
ATOM 3579 N N . LEU B 1 74 ? 18.359 30.188 3.217 1 85 74 LEU B N 1
ATOM 3580 C CA . LEU B 1 74 ? 17.562 29.734 4.355 1 85 74 LEU B CA 1
ATOM 3581 C C . LEU B 1 74 ? 16.344 28.969 3.889 1 85 74 LEU B C 1
ATOM 3583 O O . LEU B 1 74 ? 15.922 28 4.535 1 85 74 LEU B O 1
ATOM 3587 N N . CYS B 1 75 ? 15.828 29.359 2.758 1 89.62 75 CYS B N 1
ATOM 3588 C CA . CYS B 1 75 ? 14.633 28.703 2.219 1 89.62 75 CYS B CA 1
ATOM 3589 C C . CYS B 1 75 ? 14.984 27.344 1.617 1 89.62 75 CYS B C 1
ATOM 3591 O O . CYS B 1 75 ? 14.141 26.453 1.574 1 89.62 75 CYS B O 1
ATOM 3593 N N . LEU B 1 76 ? 16.188 27.203 1.229 1 90.94 76 LEU B N 1
ATOM 3594 C CA . LEU B 1 76 ? 16.594 26 0.512 1 90.94 76 LEU B CA 1
ATOM 3595 C C . LEU B 1 76 ? 17.078 24.938 1.48 1 90.94 76 LEU B C 1
ATOM 3597 O O . LEU B 1 76 ? 17.047 23.734 1.169 1 90.94 76 LEU B O 1
ATOM 3601 N N . LEU B 1 77 ? 17.438 25.328 2.621 1 88.12 77 LEU B N 1
ATOM 3602 C CA . LEU B 1 77 ? 18.109 24.469 3.584 1 88.12 77 LEU B CA 1
ATOM 3603 C C . LEU B 1 77 ? 17.25 23.25 3.922 1 88.12 77 LEU B C 1
ATOM 3605 O O . LEU B 1 77 ? 17.75 22.125 3.953 1 88.12 77 LEU B O 1
ATOM 3609 N N . PRO B 1 78 ? 15.984 23.469 4.105 1 89.06 78 PRO B N 1
ATOM 3610 C CA . PRO B 1 78 ? 15.164 22.312 4.496 1 89.06 78 PRO B CA 1
ATOM 3611 C C . PRO B 1 78 ? 15.094 21.25 3.408 1 89.06 78 PRO B C 1
ATOM 3613 O O . PRO B 1 78 ? 14.734 20.109 3.688 1 89.06 78 PRO B O 1
ATOM 3616 N N . PHE B 1 79 ? 15.445 21.562 2.188 1 91 79 PHE B N 1
ATOM 3617 C CA . PHE B 1 79 ? 15.297 20.641 1.068 1 91 79 PHE B CA 1
ATOM 3618 C C . PHE B 1 79 ? 16.594 19.891 0.815 1 91 79 PHE B C 1
ATOM 3620 O O . PHE B 1 79 ? 16.656 19 -0.042 1 91 79 PHE B O 1
ATOM 3627 N N . VAL B 1 80 ? 17.594 20.188 1.574 1 87.69 80 VAL B N 1
ATOM 3628 C CA . VAL B 1 80 ? 18.906 19.609 1.287 1 87.69 80 VAL B CA 1
ATOM 3629 C C . VAL B 1 80 ? 18.969 18.172 1.79 1 87.69 80 VAL B C 1
ATOM 3631 O O . VAL B 1 80 ? 18.688 17.906 2.961 1 87.69 80 VAL B O 1
ATOM 3634 N N . ASP B 1 81 ? 19.234 17.266 0.949 1 81 81 ASP B N 1
ATOM 3635 C CA . ASP B 1 81 ? 19.484 15.859 1.212 1 81 81 ASP B CA 1
ATOM 3636 C C . ASP B 1 81 ? 18.391 15.242 2.068 1 81 81 ASP B C 1
ATOM 3638 O O . ASP B 1 81 ? 18.656 14.656 3.115 1 81 81 ASP B O 1
ATOM 3642 N N . ILE B 1 82 ? 17.234 15.336 1.623 1 78.88 82 ILE B N 1
ATOM 3643 C CA . ILE B 1 82 ? 16.047 14.992 2.379 1 78.88 82 ILE B CA 1
ATOM 3644 C C . ILE B 1 82 ? 15.977 13.477 2.58 1 78.88 82 ILE B C 1
ATOM 3646 O O . ILE B 1 82 ? 15.281 12.992 3.48 1 78.88 82 ILE B O 1
ATOM 3650 N N . GLN B 1 83 ? 16.531 12.586 1.657 1 65.25 83 GLN B N 1
ATOM 3651 C CA . GLN B 1 83 ? 16.516 11.148 1.885 1 65.25 83 GLN B CA 1
ATOM 3652 C C . GLN B 1 83 ? 17.219 10.789 3.186 1 65.25 83 GLN B C 1
ATOM 3654 O O . GLN B 1 83 ? 16.812 9.859 3.887 1 65.25 83 GLN B O 1
ATOM 3659 N N . GLU B 1 84 ? 18.406 11.367 3.244 1 53.62 84 GLU B N 1
ATOM 3660 C CA . GLU B 1 84 ? 19.281 11.062 4.379 1 53.62 84 GLU B CA 1
ATOM 3661 C C . GLU B 1 84 ? 18.703 11.625 5.676 1 53.62 84 GLU B C 1
ATOM 3663 O O . GLU B 1 84 ? 18.922 11.07 6.754 1 53.62 84 GLU B O 1
ATOM 3668 N N . THR B 1 85 ? 18.078 12.75 5.555 1 48.53 85 THR B N 1
ATOM 3669 C CA . THR B 1 85 ? 17.594 13.484 6.711 1 48.53 85 THR B CA 1
ATOM 3670 C C . THR B 1 85 ? 16.172 13.023 7.082 1 48.53 85 THR B C 1
ATOM 3672 O O . THR B 1 85 ? 15.461 13.719 7.805 1 48.53 85 THR B O 1
ATOM 3675 N N . GLY B 1 86 ? 15.773 12.016 6.383 1 45.91 86 GLY B N 1
ATOM 3676 C CA . GLY B 1 86 ? 14.391 11.602 6.578 1 45.91 86 GLY B CA 1
ATOM 3677 C C . GLY B 1 86 ? 13.828 12.023 7.922 1 45.91 86 GLY B C 1
ATOM 3678 O O . GLY B 1 86 ? 12.766 12.641 7.984 1 45.91 86 GLY B O 1
ATOM 3679 N N . SER B 1 87 ? 13.703 10.891 8.914 1 44.12 87 SER B N 1
ATOM 3680 C CA . SER B 1 87 ? 13.023 10.984 10.203 1 44.12 87 SER B CA 1
ATOM 3681 C C . SER B 1 87 ? 13.664 12.047 11.094 1 44.12 87 SER B C 1
ATOM 3683 O O . SER B 1 87 ? 13.25 12.242 12.234 1 44.12 87 SER B O 1
ATOM 3685 N N . LYS B 1 88 ? 14.953 12.312 10.812 1 40.91 88 LYS B N 1
ATOM 3686 C CA . LYS B 1 88 ? 15.586 12.914 11.984 1 40.91 88 LYS B CA 1
ATOM 3687 C C . LYS B 1 88 ? 15.039 14.32 12.234 1 40.91 88 LYS B C 1
ATOM 3689 O O . LYS B 1 88 ? 14.773 15.062 11.289 1 40.91 88 LYS B O 1
ATOM 3694 N N . ASN B 1 89 ? 14.391 14.453 13.242 1 45.88 89 ASN B N 1
ATOM 3695 C CA . ASN B 1 89 ? 13.977 15.664 13.953 1 45.88 89 ASN B CA 1
ATOM 3696 C C . ASN B 1 89 ? 14.82 16.859 13.539 1 45.88 89 ASN B C 1
ATOM 3698 O O . ASN B 1 89 ? 15.789 17.219 14.211 1 45.88 89 ASN B O 1
ATOM 3702 N N . ALA B 1 90 ? 15.016 16.969 12.312 1 48.72 90 ALA B N 1
ATOM 3703 C CA . ALA B 1 90 ? 15.859 18.141 12.094 1 48.72 90 ALA B CA 1
ATOM 3704 C C . ALA B 1 90 ? 15.242 19.391 12.742 1 48.72 90 ALA B C 1
ATOM 3706 O O . ALA B 1 90 ? 14.289 19.953 12.219 1 48.72 90 ALA B O 1
ATOM 3707 N N . LYS B 1 91 ? 15.328 19.344 14.039 1 51.19 91 LYS B N 1
ATOM 3708 C CA . LYS B 1 91 ? 15.062 20.656 14.648 1 51.19 91 LYS B CA 1
ATOM 3709 C C . LYS B 1 91 ? 15.961 21.734 14.039 1 51.19 91 LYS B C 1
ATOM 3711 O O . LYS B 1 91 ? 17.172 21.547 13.914 1 51.19 91 LYS B O 1
ATOM 3716 N N . PHE B 1 92 ? 15.281 22.438 13.25 1 58.88 92 PHE B N 1
ATOM 3717 C CA . PHE B 1 92 ? 16 23.609 12.766 1 58.88 92 PHE B CA 1
ATOM 3718 C C . PHE B 1 92 ? 16.297 24.578 13.914 1 58.88 92 PHE B C 1
ATOM 3720 O O . PHE B 1 92 ? 15.82 24.375 15.031 1 58.88 92 PHE B O 1
ATOM 3727 N N . ASN B 1 93 ? 17.234 25.469 13.742 1 54.22 93 ASN B N 1
ATOM 3728 C CA . ASN B 1 93 ? 17.75 26.422 14.711 1 54.22 93 ASN B CA 1
ATOM 3729 C C . ASN B 1 93 ? 16.625 27.141 15.461 1 54.22 93 ASN B C 1
ATOM 3731 O O . ASN B 1 93 ? 16.812 27.562 16.594 1 54.22 93 ASN B O 1
ATOM 3735 N N . ASP B 1 94 ? 15.367 27.109 14.875 1 62.31 94 ASP B N 1
ATOM 3736 C CA . ASP B 1 94 ? 14.281 27.875 15.469 1 62.31 94 ASP B CA 1
ATOM 3737 C C . ASP B 1 94 ? 13.453 27.016 16.422 1 62.31 94 ASP B C 1
ATOM 3739 O O . ASP B 1 94 ? 12.461 27.484 16.984 1 62.31 94 ASP B O 1
ATOM 3743 N N . GLY B 1 95 ? 13.867 25.766 16.625 1 71.25 95 GLY B N 1
ATOM 3744 C CA . GLY B 1 95 ? 13.172 24.875 17.547 1 71.25 95 GLY B CA 1
ATOM 3745 C C . GLY B 1 95 ? 11.938 24.234 16.938 1 71.25 95 GLY B C 1
ATOM 3746 O O . GLY B 1 95 ? 11.242 23.469 17.594 1 71.25 95 GLY B O 1
ATOM 3747 N N . GLN B 1 96 ? 11.688 24.688 15.688 1 81.62 96 GLN B N 1
ATOM 3748 C CA . GLN B 1 96 ? 10.523 24.141 14.992 1 81.62 96 GLN B CA 1
ATOM 3749 C C . GLN B 1 96 ? 10.875 22.891 14.211 1 81.62 96 GLN B C 1
ATOM 3751 O O . GLN B 1 96 ? 12.016 22.719 13.773 1 81.62 96 GLN B O 1
ATOM 3756 N N . ARG B 1 97 ? 9.898 22.016 14.219 1 87.31 97 ARG B N 1
ATOM 3757 C CA . ARG B 1 97 ? 10.055 20.828 13.383 1 87.31 97 ARG B CA 1
ATOM 3758 C C . ARG B 1 97 ? 9.398 21.031 12.016 1 87.31 97 ARG B C 1
ATOM 3760 O O . ARG B 1 97 ? 8.258 21.484 11.938 1 87.31 97 ARG B O 1
ATOM 3767 N N . TYR B 1 98 ? 10.219 20.703 11.016 1 91.31 98 TYR B N 1
ATOM 3768 C CA . TYR B 1 98 ? 9.719 20.891 9.656 1 91.31 98 TYR B CA 1
ATOM 3769 C C . TYR B 1 98 ? 9.32 19.547 9.039 1 91.31 98 TYR B C 1
ATOM 3771 O O . TYR B 1 98 ? 9.836 18.5 9.438 1 91.31 98 TYR B O 1
ATOM 3779 N N . PHE B 1 99 ? 8.359 19.641 8.156 1 93.12 99 PHE B N 1
ATOM 3780 C CA . PHE B 1 99 ? 8.07 18.5 7.297 1 93.12 99 PHE B CA 1
ATOM 3781 C C . PHE B 1 99 ? 8.273 18.844 5.828 1 93.12 99 PHE B C 1
ATOM 3783 O O . PHE B 1 99 ? 8.242 20.031 5.461 1 93.12 99 PHE B O 1
ATOM 3790 N N . ILE B 1 100 ? 8.555 17.828 5.035 1 93.5 100 ILE B N 1
ATOM 3791 C CA . ILE B 1 100 ? 8.695 17.969 3.594 1 93.5 100 ILE B CA 1
ATOM 3792 C C . ILE B 1 100 ? 7.582 17.219 2.877 1 93.5 100 ILE B C 1
ATOM 3794 O O . ILE B 1 100 ? 7.328 16.047 3.176 1 93.5 100 ILE B O 1
ATOM 3798 N N . ALA B 1 101 ? 6.906 17.922 2.047 1 93.81 101 ALA B N 1
ATOM 3799 C CA . ALA B 1 101 ? 5.879 17.328 1.203 1 93.81 101 ALA B CA 1
ATOM 3800 C C . ALA B 1 101 ? 6.34 17.25 -0.25 1 93.81 101 ALA B C 1
ATOM 3802 O O . ALA B 1 101 ? 7.062 18.125 -0.726 1 93.81 101 ALA B O 1
ATOM 3803 N N . GLU B 1 102 ? 5.891 16.203 -0.852 1 91.56 102 GLU B N 1
ATOM 3804 C CA . GLU B 1 102 ? 6.227 15.984 -2.256 1 91.56 102 GLU B CA 1
ATOM 3805 C C . GLU B 1 102 ? 4.973 15.758 -3.096 1 91.56 102 GLU B C 1
ATOM 3807 O O . GLU B 1 102 ? 3.951 15.297 -2.586 1 91.56 102 GLU B O 1
ATOM 3812 N N . SER B 1 103 ? 5.09 16.094 -4.398 1 89.56 103 SER B N 1
ATOM 3813 C CA . SER B 1 103 ? 4.062 15.922 -5.418 1 89.56 103 SER B CA 1
ATOM 3814 C C . SER B 1 103 ? 3.203 17.172 -5.559 1 89.56 103 SER B C 1
ATOM 3816 O O . SER B 1 103 ? 2.926 17.859 -4.57 1 89.56 103 SER B O 1
ATOM 3818 N N . THR B 1 104 ? 2.713 17.422 -6.734 1 91.69 104 THR B N 1
ATOM 3819 C CA . THR B 1 104 ? 1.989 18.641 -7.047 1 91.69 104 THR B CA 1
ATOM 3820 C C . THR B 1 104 ? 0.62 18.656 -6.371 1 91.69 104 THR B C 1
ATOM 3822 O O . THR B 1 104 ? 0.172 19.688 -5.875 1 91.69 104 THR B O 1
ATOM 3825 N N . GLU B 1 105 ? -0.02 17.5 -6.305 1 88.31 105 GLU B N 1
ATOM 3826 C CA . GLU B 1 105 ? -1.348 17.453 -5.699 1 88.31 105 GLU B CA 1
ATOM 3827 C C . GLU B 1 105 ? -1.275 17.672 -4.191 1 88.31 105 GLU B C 1
ATOM 3829 O O . GLU B 1 105 ? -2.119 18.359 -3.615 1 88.31 105 GLU B O 1
ATOM 3834 N N . THR B 1 106 ? -0.331 17.078 -3.588 1 92.5 106 THR B N 1
ATOM 3835 C CA . THR B 1 106 ? -0.134 17.266 -2.154 1 92.5 106 THR B CA 1
ATOM 3836 C C . THR B 1 106 ? 0.141 18.719 -1.827 1 92.5 106 THR B C 1
ATOM 3838 O O . THR B 1 106 ? -0.391 19.266 -0.851 1 92.5 106 THR B O 1
ATOM 3841 N N . ILE B 1 107 ? 0.915 19.328 -2.645 1 94.88 107 ILE B N 1
ATOM 3842 C CA . ILE B 1 107 ? 1.282 20.734 -2.422 1 94.88 107 ILE B CA 1
ATOM 3843 C C . ILE B 1 107 ? 0.066 21.625 -2.645 1 94.88 107 ILE B C 1
ATOM 3845 O O . ILE B 1 107 ? -0.128 22.609 -1.927 1 94.88 107 ILE B O 1
ATOM 3849 N N . ARG B 1 108 ? -0.706 21.281 -3.605 1 93.19 108 ARG B N 1
ATOM 3850 C CA . ARG B 1 108 ? -1.949 22.016 -3.822 1 93.19 108 ARG B CA 1
ATOM 3851 C C . ARG B 1 108 ? -2.812 22 -2.564 1 93.19 108 ARG B C 1
ATOM 3853 O O . ARG B 1 108 ? -3.281 23.062 -2.123 1 93.19 108 ARG B O 1
ATOM 3860 N N . ILE B 1 109 ? -2.947 20.859 -2.002 1 90.88 109 ILE B N 1
ATOM 3861 C CA . ILE B 1 109 ? -3.74 20.719 -0.785 1 90.88 109 ILE B CA 1
ATOM 3862 C C . ILE B 1 109 ? -3.086 21.516 0.35 1 90.88 109 ILE B C 1
ATOM 3864 O O . ILE B 1 109 ? -3.773 22.172 1.137 1 90.88 109 ILE B O 1
ATOM 3868 N N . LEU B 1 110 ? -1.83 21.438 0.389 1 94.12 110 LEU B N 1
ATOM 3869 C CA . LEU B 1 110 ? -1.082 22.141 1.426 1 94.12 110 LEU B CA 1
ATOM 3870 C C . LEU B 1 110 ? -1.285 23.656 1.314 1 94.12 110 LEU B C 1
ATOM 3872 O O . LEU B 1 110 ? -1.508 24.328 2.32 1 94.12 110 LEU B O 1
ATOM 3876 N N . ILE B 1 111 ? -1.236 24.172 0.121 1 94.38 111 ILE B N 1
ATOM 3877 C CA . ILE B 1 111 ? -1.468 25.594 -0.094 1 94.38 111 ILE B CA 1
ATOM 3878 C C . ILE B 1 111 ? -2.875 25.969 0.369 1 94.38 111 ILE B C 1
ATOM 3880 O O . ILE B 1 111 ? -3.061 26.953 1.088 1 94.38 111 ILE B O 1
ATOM 3884 N N . GLN B 1 112 ? -3.785 25.141 0.027 1 89.88 112 GLN B N 1
ATOM 3885 C CA . GLN B 1 112 ? -5.172 25.391 0.407 1 89.88 112 GLN B CA 1
ATOM 3886 C C . GLN B 1 112 ? -5.336 25.375 1.924 1 89.88 112 GLN B C 1
ATOM 3888 O O . GLN B 1 112 ? -6.035 26.219 2.482 1 89.88 112 GLN B O 1
ATOM 3893 N N . GLN B 1 113 ? -4.672 24.484 2.516 1 89 113 GLN B N 1
ATOM 3894 C CA . GLN B 1 113 ? -4.809 24.328 3.959 1 89 113 GLN B CA 1
ATOM 3895 C C . GLN B 1 113 ? -4.043 25.422 4.703 1 89 113 GLN B C 1
ATOM 3897 O O . GLN B 1 113 ? -4.316 25.688 5.875 1 89 113 GLN B O 1
ATOM 3902 N N . SER B 1 114 ? -3.119 26 4.07 1 90.69 114 SER B N 1
ATOM 3903 C CA . SER B 1 114 ? -2.344 27.078 4.688 1 90.69 114 SER B CA 1
ATOM 3904 C C . SER B 1 114 ? -3.146 28.375 4.766 1 90.69 114 SER B C 1
ATOM 3906 O O . SER B 1 114 ? -2.801 29.281 5.523 1 90.69 114 SER B O 1
ATOM 3908 N N . THR B 1 115 ? -4.176 28.484 3.979 1 86.81 115 THR B N 1
ATOM 3909 C CA . THR B 1 115 ? -4.969 29.703 3.943 1 86.81 115 THR B CA 1
ATOM 3910 C C . THR B 1 115 ? -6.277 29.531 4.707 1 86.81 115 THR B C 1
ATOM 3912 O O . THR B 1 115 ? -7.074 30.469 4.809 1 86.81 115 THR B O 1
ATOM 3915 N N . GLN B 1 116 ? -6.453 28.344 5.031 1 76.81 116 GLN B N 1
ATOM 3916 C CA . GLN B 1 116 ? -7.727 28.078 5.691 1 76.81 116 GLN B CA 1
ATOM 3917 C C . GLN B 1 116 ? -7.797 28.766 7.051 1 76.81 116 GLN B C 1
ATOM 3919 O O . GLN B 1 116 ? -6.793 28.859 7.758 1 76.81 116 GLN B O 1
ATOM 3924 N N . THR B 1 117 ? -8.43 29.969 7.164 1 59.19 117 THR B N 1
ATOM 3925 C CA . THR B 1 117 ? -8.609 30.656 8.438 1 59.19 117 THR B CA 1
ATOM 3926 C C . THR B 1 117 ? -9.438 29.812 9.398 1 59.19 117 THR B C 1
ATOM 3928 O O . THR B 1 117 ? -9.227 29.844 10.609 1 59.19 117 THR B O 1
ATOM 3931 N N . ASN B 1 118 ? -10.742 29.766 8.914 1 49.91 118 ASN B N 1
ATOM 3932 C CA . ASN B 1 118 ? -11.742 29.297 9.867 1 49.91 118 ASN B CA 1
ATOM 3933 C C . ASN B 1 118 ? -11.43 27.891 10.367 1 49.91 118 ASN B C 1
ATOM 3935 O O . ASN B 1 118 ? -10.789 27.109 9.664 1 49.91 118 ASN B O 1
ATOM 3939 N N . ALA B 1 119 ? -11.391 27.703 11.719 1 48.88 119 ALA B N 1
ATOM 3940 C CA . ALA B 1 119 ? -11.508 26.422 12.422 1 48.88 119 ALA B CA 1
ATOM 3941 C C . ALA B 1 119 ? -12.141 25.359 11.523 1 48.88 119 ALA B C 1
ATOM 3943 O O . ALA B 1 119 ? -13.336 25.422 11.219 1 48.88 119 ALA B O 1
ATOM 3944 N N . ASN B 1 120 ? -11.484 25.109 10.469 1 50.31 120 ASN B N 1
ATOM 3945 C CA . ASN B 1 120 ? -12.133 24.062 9.695 1 50.31 120 ASN B CA 1
ATOM 3946 C C . ASN B 1 120 ? -13 23.156 10.578 1 50.31 120 ASN B C 1
ATOM 3948 O O . ASN B 1 120 ? -12.93 23.234 11.805 1 50.31 120 ASN B O 1
ATOM 3952 N N . HIS B 1 121 ? -13.922 22.547 9.93 1 49.84 121 HIS B N 1
ATOM 3953 C CA . HIS B 1 121 ? -14.844 21.641 10.578 1 49.84 121 HIS B CA 1
ATOM 3954 C C . HIS B 1 121 ? -14.133 20.797 11.633 1 49.84 121 HIS B C 1
ATOM 3956 O O . HIS B 1 121 ? -14.766 20.297 12.578 1 49.84 121 HIS B O 1
ATOM 3962 N N . TYR B 1 122 ? -12.805 20.844 11.5 1 56.25 122 TYR B N 1
ATOM 3963 C CA . TYR B 1 122 ? -12.172 19.891 12.406 1 56.25 122 TYR B CA 1
ATOM 3964 C C . TYR B 1 122 ? -11.32 20.609 13.445 1 56.25 122 TYR B C 1
ATOM 3966 O O . TYR B 1 122 ? -10.555 19.969 14.172 1 56.25 122 TYR B O 1
ATOM 3974 N N . GLY B 1 123 ? -11.508 22 13.508 1 57.75 123 GLY B N 1
ATOM 3975 C CA . GLY B 1 123 ? -10.75 22.75 14.5 1 57.75 123 GLY B CA 1
ATOM 3976 C C . GLY B 1 123 ? -9.258 22.766 14.227 1 57.75 123 GLY B C 1
ATOM 3977 O O . GLY B 1 123 ? -8.453 22.875 15.156 1 57.75 123 GLY B O 1
ATOM 3978 N N . LEU B 1 124 ? -8.914 22.547 12.93 1 65.81 124 LEU B N 1
ATOM 3979 C CA . LEU B 1 124 ? -7.488 22.5 12.633 1 65.81 124 LEU B CA 1
ATOM 3980 C C . LEU B 1 124 ? -6.938 23.891 12.359 1 65.81 124 LEU B C 1
ATOM 3982 O O . LEU B 1 124 ? -7.582 24.703 11.68 1 65.81 124 LEU B O 1
ATOM 3986 N N . SER B 1 125 ? -5.938 24.234 13.141 1 69.94 125 SER B N 1
ATOM 3987 C CA . SER B 1 125 ? -5.191 25.438 12.805 1 69.94 125 SER B CA 1
ATOM 3988 C C . SER B 1 125 ? -4.527 25.312 11.438 1 69.94 125 SER B C 1
ATOM 3990 O O . SER B 1 125 ? -4.199 24.203 11 1 69.94 125 SER B O 1
ATOM 3992 N N . PRO B 1 126 ? -4.512 26.453 10.789 1 79.31 126 PRO B N 1
ATOM 3993 C CA . PRO B 1 126 ? -3.842 26.422 9.484 1 79.31 126 PRO B CA 1
ATOM 3994 C C . PRO B 1 126 ? -2.426 25.859 9.562 1 79.31 126 PRO B C 1
ATOM 3996 O O . PRO B 1 126 ? -1.712 26.094 10.539 1 79.31 126 PRO B O 1
ATOM 3999 N N . ILE B 1 127 ? -2.143 25.094 8.562 1 88.56 127 ILE B N 1
ATOM 4000 C CA . ILE B 1 127 ? -0.781 24.578 8.453 1 88.56 127 ILE B CA 1
ATOM 4001 C C . ILE B 1 127 ? 0.16 25.703 8.016 1 88.56 127 ILE B C 1
ATOM 4003 O O . ILE B 1 127 ? -0.156 26.469 7.102 1 88.56 127 ILE B O 1
ATOM 4007 N N . GLN B 1 128 ? 1.21 25.859 8.688 1 90.88 128 GLN B N 1
ATOM 4008 C CA . GLN B 1 128 ? 2.182 26.875 8.32 1 90.88 128 GLN B CA 1
ATOM 4009 C C . GLN B 1 128 ? 3.086 26.391 7.188 1 90.88 128 GLN B C 1
ATOM 4011 O O . GLN B 1 128 ? 3.916 25.5 7.387 1 90.88 128 GLN B O 1
ATOM 4016 N N . LEU B 1 129 ? 2.883 26.938 6.055 1 94.75 129 LEU B N 1
ATOM 4017 C CA . LEU B 1 129 ? 3.686 26.656 4.871 1 94.75 129 LEU B CA 1
ATOM 4018 C C . LEU B 1 129 ? 4.824 27.656 4.734 1 94.75 129 LEU B C 1
ATOM 4020 O O . LEU B 1 129 ? 4.602 28.875 4.777 1 94.75 129 LEU B O 1
ATOM 4024 N N . LYS B 1 130 ? 6.035 27.156 4.652 1 94.38 130 LYS B N 1
ATOM 4025 C CA . LYS B 1 130 ? 7.195 28.031 4.586 1 94.38 130 LYS B CA 1
ATOM 4026 C C . LYS B 1 130 ? 7.598 28.312 3.141 1 94.38 130 LYS B C 1
ATOM 4028 O O . LYS B 1 130 ? 7.844 29.453 2.764 1 94.38 130 LYS B O 1
ATOM 4033 N N . SER B 1 131 ? 7.695 27.266 2.375 1 96.38 131 SER B N 1
ATOM 4034 C CA . SER B 1 131 ? 8.141 27.438 0.998 1 96.38 131 SER B CA 1
ATOM 4035 C C . SER B 1 131 ? 7.703 26.266 0.119 1 96.38 131 SER B C 1
ATOM 4037 O O . SER B 1 131 ? 7.457 25.172 0.616 1 96.38 131 SER B O 1
ATOM 4039 N N . ILE B 1 132 ? 7.508 26.578 -1.136 1 96.56 132 ILE B N 1
ATOM 4040 C CA . ILE B 1 132 ? 7.336 25.547 -2.16 1 96.56 132 ILE B CA 1
ATOM 4041 C C . ILE B 1 132 ? 8.469 25.641 -3.178 1 96.56 132 ILE B C 1
ATOM 4043 O O . ILE B 1 132 ? 9 26.719 -3.436 1 96.56 132 ILE B O 1
ATOM 4047 N N . PHE B 1 133 ? 8.961 24.531 -3.629 1 96.5 133 PHE B N 1
ATOM 4048 C CA . PHE B 1 133 ? 10.039 24.422 -4.605 1 96.5 133 PHE B CA 1
ATOM 4049 C C . PHE B 1 133 ? 9.609 23.547 -5.781 1 96.5 133 PHE B C 1
ATOM 4051 O O . PHE B 1 133 ? 9.469 22.328 -5.637 1 96.5 133 PHE B O 1
ATOM 4058 N N . LEU B 1 134 ? 9.414 24.172 -6.953 1 95.94 134 LEU B N 1
ATOM 4059 C CA . LEU B 1 134 ? 8.805 23.406 -8.031 1 95.94 134 LEU B CA 1
ATOM 4060 C C . LEU B 1 134 ? 9.398 23.797 -9.375 1 95.94 134 LEU B C 1
ATOM 4062 O O . LEU B 1 134 ? 10.055 24.828 -9.5 1 95.94 134 LEU B O 1
ATOM 4066 N N . LYS B 1 135 ? 9.133 22.953 -10.336 1 94.75 135 LYS B N 1
ATOM 4067 C CA . LYS B 1 135 ? 9.492 23.219 -11.727 1 94.75 135 LYS B CA 1
ATOM 4068 C C . LYS B 1 135 ? 8.602 24.297 -12.336 1 94.75 135 LYS B C 1
ATOM 4070 O O . LYS B 1 135 ? 7.445 24.453 -11.945 1 94.75 135 LYS B O 1
ATOM 4075 N N . PRO B 1 136 ? 9.188 24.953 -13.328 1 93.62 136 PRO B N 1
ATOM 4076 C CA . PRO B 1 136 ? 8.367 25.969 -13.992 1 93.62 136 PRO B CA 1
ATOM 4077 C C . PRO B 1 136 ? 7.074 25.406 -14.562 1 93.62 136 PRO B C 1
ATOM 4079 O O . PRO B 1 136 ? 6.012 26.031 -14.43 1 93.62 136 PRO B O 1
ATOM 4082 N N . CYS B 1 137 ? 7.105 24.25 -15.125 1 91.44 137 CYS B N 1
ATOM 4083 C CA . CYS B 1 137 ? 5.922 23.672 -15.758 1 91.44 137 CYS B CA 1
ATOM 4084 C C . CYS B 1 137 ? 4.848 23.359 -14.719 1 91.44 137 CYS B C 1
ATOM 4086 O O . CYS B 1 137 ? 3.656 23.469 -15.008 1 91.44 137 CYS B O 1
ATOM 4088 N N . SER B 1 138 ? 5.242 22.969 -13.516 1 93.88 138 SER B N 1
ATOM 4089 C CA . SER B 1 138 ? 4.293 22.656 -12.453 1 93.88 138 SER B CA 1
ATOM 4090 C C . SER B 1 138 ? 3.588 23.906 -11.953 1 93.88 138 SER B C 1
ATOM 4092 O O . SER B 1 138 ? 2.426 23.859 -11.547 1 93.88 138 SER B O 1
ATOM 4094 N N . LEU B 1 139 ? 4.309 24.953 -12 1 95.44 139 LEU B N 1
ATOM 4095 C CA . LEU B 1 139 ? 3.738 26.203 -11.516 1 95.44 139 LEU B CA 1
ATOM 4096 C C . LEU B 1 139 ? 2.863 26.844 -12.586 1 95.44 139 LEU B C 1
ATOM 4098 O O . LEU B 1 139 ? 1.731 27.25 -12.305 1 95.44 139 LEU B O 1
ATOM 4102 N N . PHE B 1 140 ? 3.352 26.844 -13.852 1 94.81 140 PHE B N 1
ATOM 4103 C CA . PHE B 1 140 ? 2.764 27.766 -14.82 1 94.81 140 PHE B CA 1
ATOM 4104 C C . PHE B 1 140 ? 1.9 27 -15.828 1 94.81 140 PHE B C 1
ATOM 4106 O O . PHE B 1 140 ? 1.015 27.594 -16.453 1 94.81 140 PHE B O 1
ATOM 4113 N N . ASP B 1 141 ? 2.209 25.766 -15.984 1 92.19 141 ASP B N 1
ATOM 4114 C CA . ASP B 1 141 ? 1.62 25.094 -17.141 1 92.19 141 ASP B CA 1
ATOM 4115 C C . ASP B 1 141 ? 0.477 24.172 -16.734 1 92.19 141 ASP B C 1
ATOM 4117 O O . ASP B 1 141 ? 0.483 23.641 -15.617 1 92.19 141 ASP B O 1
ATOM 4121 N N . GLU B 1 142 ? -0.417 24.062 -17.734 1 90 142 GLU B N 1
ATOM 4122 C CA . GLU B 1 142 ? -1.445 23.047 -17.594 1 90 142 GLU B CA 1
ATOM 4123 C C . GLU B 1 142 ? -0.867 21.656 -17.828 1 90 142 GLU B C 1
ATOM 4125 O O . GLU B 1 142 ? 0.088 21.484 -18.578 1 90 142 GLU B O 1
ATOM 4130 N N . PRO B 1 143 ? -1.359 20.656 -17.078 1 88.75 143 PRO B N 1
ATOM 4131 C CA . PRO B 1 143 ? -2.607 20.688 -16.312 1 88.75 143 PRO B CA 1
ATOM 4132 C C . PRO B 1 143 ? -2.389 20.984 -14.828 1 88.75 143 PRO B C 1
ATOM 4134 O O . PRO B 1 143 ? -3.354 21.172 -14.078 1 88.75 143 PRO B O 1
ATOM 4137 N N . VAL B 1 144 ? -1.281 21.094 -14.32 1 90.12 144 VAL B N 1
ATOM 4138 C CA . VAL B 1 144 ? -0.999 21.266 -12.898 1 90.12 144 VAL B CA 1
ATOM 4139 C C . VAL B 1 144 ? -1.254 22.719 -12.492 1 90.12 144 VAL B C 1
ATOM 4141 O O . VAL B 1 144 ? -2.215 23.016 -11.781 1 90.12 144 VAL B O 1
ATOM 4144 N N . ARG B 1 145 ? -0.524 23.656 -13.016 1 94.06 145 ARG B N 1
ATOM 4145 C CA . ARG B 1 145 ? -0.669 25.109 -12.914 1 94.06 145 ARG B CA 1
ATOM 4146 C C . ARG B 1 145 ? -0.931 25.531 -11.469 1 94.06 145 ARG B C 1
ATOM 4148 O O . ARG B 1 145 ? -1.987 26.094 -11.164 1 94.06 145 ARG B O 1
ATOM 4155 N N . LEU B 1 146 ? -0.023 25.375 -10.594 1 96 146 LEU B N 1
ATOM 4156 C CA . LEU B 1 146 ? -0.145 25.656 -9.172 1 96 146 LEU B CA 1
ATOM 4157 C C . LEU B 1 146 ? -0.201 27.172 -8.922 1 96 146 LEU B C 1
ATOM 4159 O O . LEU B 1 146 ? -0.523 27.609 -7.816 1 96 146 LEU B O 1
ATOM 4163 N N . ILE B 1 147 ? 0.087 27.938 -9.953 1 96 147 ILE B N 1
ATOM 4164 C CA . ILE B 1 147 ? 0.049 29.391 -9.844 1 96 147 ILE B CA 1
ATOM 4165 C C . ILE B 1 147 ? -1.355 29.828 -9.453 1 96 147 ILE B C 1
ATOM 4167 O O . ILE B 1 147 ? -1.52 30.828 -8.734 1 96 147 ILE B O 1
ATOM 4171 N N . ASN B 1 148 ? -2.318 29.125 -9.898 1 96.31 148 ASN B N 1
ATOM 4172 C CA . ASN B 1 148 ? -3.689 29.453 -9.516 1 96.31 148 ASN B CA 1
ATOM 4173 C C . ASN B 1 148 ? -3.895 29.344 -8.008 1 96.31 148 ASN B C 1
ATOM 4175 O O . ASN B 1 148 ? -4.562 30.188 -7.406 1 96.31 148 ASN B O 1
ATOM 4179 N N . ASP B 1 149 ? -3.336 28.328 -7.434 1 95.56 149 ASP B N 1
ATOM 4180 C CA . ASP B 1 149 ? -3.426 28.125 -5.988 1 95.56 149 ASP B CA 1
ATOM 4181 C C . ASP B 1 149 ? -2.645 29.203 -5.238 1 95.56 149 ASP B C 1
ATOM 4183 O O . ASP B 1 149 ? -3.092 29.688 -4.195 1 95.56 149 ASP B O 1
ATOM 4187 N N . VAL B 1 150 ? -1.538 29.594 -5.746 1 96.44 150 VAL B N 1
ATOM 4188 C CA . VAL B 1 150 ? -0.714 30.625 -5.145 1 96.44 150 VAL B CA 1
ATOM 4189 C C . VAL B 1 150 ? -1.461 31.969 -5.176 1 96.44 150 VAL B C 1
ATOM 4191 O O . VAL B 1 150 ? -1.538 32.656 -4.16 1 96.44 150 VAL B O 1
ATOM 4194 N N . GLU B 1 151 ? -1.964 32.25 -6.293 1 94.81 151 GLU B N 1
ATOM 4195 C CA . GLU B 1 151 ? -2.684 33.5 -6.449 1 94.81 151 GLU B CA 1
ATOM 4196 C C . GLU B 1 151 ? -3.943 33.531 -5.59 1 94.81 151 GLU B C 1
ATOM 4198 O O . GLU B 1 151 ? -4.312 34.594 -5.051 1 94.81 151 GLU B O 1
ATOM 4203 N N . GLU B 1 152 ? -4.543 32.406 -5.512 1 94 152 GLU B N 1
ATOM 4204 C CA . GLU B 1 152 ? -5.699 32.312 -4.625 1 94 152 GLU B CA 1
ATOM 4205 C C . GLU B 1 152 ? -5.293 32.562 -3.172 1 94 152 GLU B C 1
ATOM 4207 O O . GLU B 1 152 ? -6.012 33.219 -2.42 1 94 152 GLU B O 1
ATOM 4212 N N . ALA B 1 153 ? -4.211 32 -2.826 1 93.38 153 ALA B N 1
ATOM 4213 C CA . ALA B 1 153 ? -3.693 32.219 -1.478 1 93.38 153 ALA B CA 1
ATOM 4214 C C . ALA B 1 153 ? -3.41 33.688 -1.227 1 93.38 153 ALA B C 1
ATOM 4216 O O . ALA B 1 153 ? -3.695 34.219 -0.145 1 93.38 153 ALA B O 1
ATOM 4217 N N . MET B 1 154 ? -2.9 34.344 -2.195 1 92.94 154 MET B N 1
ATOM 4218 C CA . MET B 1 154 ? -2.643 35.781 -2.1 1 92.94 154 MET B CA 1
ATOM 4219 C C . MET B 1 154 ? -3.939 36.562 -1.887 1 92.94 154 MET B C 1
ATOM 4221 O O . MET B 1 154 ? -4.004 37.438 -1.035 1 92.94 154 MET B O 1
ATOM 4225 N N . ARG B 1 155 ? -4.875 36.219 -2.641 1 91.75 155 ARG B N 1
ATOM 4226 C CA . ARG B 1 155 ? -6.168 36.875 -2.557 1 91.75 155 ARG B CA 1
ATOM 4227 C C . ARG B 1 155 ? -6.781 36.719 -1.17 1 91.75 155 ARG B C 1
ATOM 4229 O O . ARG B 1 155 ? -7.234 37.688 -0.566 1 91.75 155 ARG B O 1
ATOM 4236 N N . ILE B 1 156 ? -6.793 35.531 -0.669 1 89.88 156 ILE B N 1
ATOM 4237 C CA . ILE B 1 156 ? -7.387 35.219 0.628 1 89.88 156 ILE B CA 1
ATOM 4238 C C . ILE B 1 156 ? -6.66 36 1.723 1 89.88 156 ILE B C 1
ATOM 4240 O O . ILE B 1 156 ? -7.293 36.562 2.613 1 89.88 156 ILE B O 1
ATOM 4244 N N . ARG B 1 157 ? -5.391 36.031 1.627 1 87.62 157 ARG B N 1
ATOM 4245 C CA . ARG B 1 157 ? -4.594 36.75 2.631 1 87.62 157 ARG B CA 1
ATOM 4246 C C . ARG B 1 157 ? -4.832 38.25 2.57 1 87.62 157 ARG B C 1
ATOM 4248 O O . ARG B 1 157 ? -4.883 38.906 3.605 1 87.62 157 ARG B O 1
ATOM 4255 N N . ARG B 1 158 ? -4.949 38.688 1.425 1 88 158 ARG B N 1
ATOM 4256 C CA . ARG B 1 158 ? -5.23 40.125 1.256 1 88 158 ARG B CA 1
ATOM 4257 C C . ARG B 1 158 ? -6.562 40.5 1.893 1 88 158 ARG B C 1
ATOM 4259 O O . ARG B 1 158 ? -6.68 41.562 2.523 1 88 158 ARG B O 1
ATOM 4266 N N . GLU B 1 159 ? -7.461 39.688 1.687 1 86.25 159 GLU B N 1
ATOM 4267 C CA . GLU B 1 159 ? -8.789 39.938 2.236 1 86.25 159 GLU B CA 1
ATOM 4268 C C . GLU B 1 159 ? -8.789 39.844 3.758 1 86.25 159 GLU B C 1
ATOM 4270 O O . GLU B 1 159 ? -9.492 40.594 4.441 1 86.25 159 GLU B O 1
ATOM 4275 N N . ARG B 1 160 ? -8.031 39 4.227 1 81.75 160 ARG B N 1
ATOM 4276 C CA . ARG B 1 160 ? -7.977 38.75 5.664 1 81.75 160 ARG B CA 1
ATOM 4277 C C . ARG B 1 160 ? -7.184 39.844 6.379 1 81.75 160 ARG B C 1
ATOM 4279 O O . ARG B 1 160 ? -7.602 40.312 7.434 1 81.75 160 ARG B O 1
ATOM 4286 N N . ASP B 1 161 ? -5.969 40.062 5.91 1 74.75 161 ASP B N 1
ATOM 4287 C CA . ASP B 1 161 ? -5.051 40.938 6.613 1 74.75 161 ASP B CA 1
ATOM 4288 C C . ASP B 1 161 ? -5.332 42.406 6.262 1 74.75 161 ASP B C 1
ATOM 4290 O O . ASP B 1 161 ? -4.715 43.312 6.82 1 74.75 161 ASP B O 1
ATOM 4294 N N . SER B 1 162 ? -6.465 42.688 5.648 1 66.19 162 SER B N 1
ATOM 4295 C CA . SER B 1 162 ? -6.781 44.031 5.23 1 66.19 162 SER B CA 1
ATOM 4296 C C . SER B 1 162 ? -5.543 44.75 4.699 1 66.19 162 SER B C 1
ATOM 4298 O O . SER B 1 162 ? -5.48 46 4.707 1 66.19 162 SER B O 1
ATOM 4300 N N . GLN B 1 163 ? -4.508 44.031 4.68 1 61.28 163 GLN B N 1
ATOM 4301 C CA . GLN B 1 163 ? -3.287 44.688 4.223 1 61.28 163 GLN B CA 1
ATOM 4302 C C . GLN B 1 163 ? -3.053 44.438 2.736 1 61.28 163 GLN B C 1
ATOM 4304 O O . GLN B 1 163 ? -3.531 43.469 2.186 1 61.28 163 GLN B O 1
ATOM 4309 N N . ASN B 1 164 ? -2.648 45.5 2.025 1 61.09 164 ASN B N 1
ATOM 4310 C CA . ASN B 1 164 ? -2.271 45.531 0.616 1 61.09 164 ASN B CA 1
ATOM 4311 C C . ASN B 1 164 ? -1.132 44.562 0.325 1 61.09 164 ASN B C 1
ATOM 4313 O O . ASN B 1 164 ? -0.343 44.781 -0.596 1 61.09 164 ASN B O 1
ATOM 4317 N N . SER B 1 165 ? -0.99 43.438 1.193 1 66.62 165 SER B N 1
ATOM 4318 C CA . SER B 1 165 ? 0.156 42.594 0.899 1 66.62 165 SER B CA 1
ATOM 4319 C C . SER B 1 165 ? -0.189 41.531 -0.159 1 66.62 165 SER B C 1
ATOM 4321 O O . SER B 1 165 ? -1.229 40.875 -0.075 1 66.62 165 SER B O 1
ATOM 4323 N N . ASN B 1 166 ? 0.418 41.625 -1.29 1 83.69 166 ASN B N 1
ATOM 4324 C CA . ASN B 1 166 ? 0.319 40.719 -2.414 1 83.69 166 ASN B CA 1
ATOM 4325 C C . ASN B 1 166 ? 1.258 39.531 -2.242 1 83.69 166 ASN B C 1
ATOM 4327 O O . ASN B 1 166 ? 2.082 39.25 -3.115 1 83.69 166 ASN B O 1
ATOM 4331 N N . HIS B 1 167 ? 1.096 38.969 -0.969 1 91.56 167 HIS B N 1
ATOM 4332 C CA . HIS B 1 167 ? 1.968 37.875 -0.623 1 91.56 167 HIS B CA 1
ATOM 4333 C C . HIS B 1 167 ? 1.158 36.656 -0.186 1 91.56 167 HIS B C 1
ATOM 4335 O O . HIS B 1 167 ? 0.217 36.781 0.602 1 91.56 167 HIS B O 1
ATOM 4341 N N . PRO B 1 168 ? 1.495 35.469 -0.663 1 94.06 168 PRO B N 1
ATOM 4342 C CA . PRO B 1 168 ? 0.705 34.281 -0.321 1 94.06 168 PRO B CA 1
ATOM 4343 C C . PRO B 1 168 ? 1.024 33.75 1.071 1 94.06 168 PRO B C 1
ATOM 4345 O O . PRO B 1 168 ? 0.33 32.875 1.566 1 94.06 168 PRO B O 1
ATOM 4348 N N . GLY B 1 169 ? 2.076 34.219 1.719 1 91.94 169 GLY B N 1
ATOM 4349 C CA . GLY B 1 169 ? 2.441 33.781 3.061 1 91.94 169 GLY B CA 1
ATOM 4350 C C . GLY B 1 169 ? 3.553 32.75 3.074 1 91.94 169 GLY B C 1
ATOM 4351 O O . GLY B 1 169 ? 3.891 32.219 4.129 1 91.94 169 GLY B O 1
ATOM 4352 N N . PHE B 1 170 ? 4.051 32.344 1.942 1 94.88 170 PHE B N 1
ATOM 4353 C CA . PHE B 1 170 ? 5.16 31.406 1.803 1 94.88 170 PHE B CA 1
ATOM 4354 C C . PHE B 1 170 ? 6.035 31.781 0.611 1 94.88 170 PHE B C 1
ATOM 4356 O O . PHE B 1 170 ? 5.625 32.562 -0.244 1 94.88 170 PHE B O 1
ATOM 4363 N N . LYS B 1 171 ? 7.246 31.266 0.58 1 96.56 171 LYS B N 1
ATOM 4364 C CA . LYS B 1 171 ? 8.172 31.531 -0.52 1 96.56 171 LYS B CA 1
ATOM 4365 C C . LYS B 1 171 ? 7.938 30.562 -1.675 1 96.56 171 LYS B C 1
ATOM 4367 O O . LYS B 1 171 ? 7.613 29.391 -1.456 1 96.56 171 LYS B O 1
ATOM 4372 N N . VAL B 1 172 ? 8.086 31.062 -2.893 1 97.44 172 VAL B N 1
ATOM 4373 C CA . VAL B 1 172 ? 7.949 30.25 -4.098 1 97.44 172 VAL B CA 1
ATOM 4374 C C . VAL B 1 172 ? 9.297 30.156 -4.801 1 97.44 172 VAL B C 1
ATOM 4376 O O . VAL B 1 172 ? 9.789 31.125 -5.363 1 97.44 172 VAL B O 1
ATOM 4379 N N . LEU B 1 173 ? 9.852 29 -4.75 1 97.31 173 LEU B N 1
ATOM 4380 C CA . LEU B 1 173 ? 11.133 28.719 -5.402 1 97.31 173 LEU B CA 1
ATOM 4381 C C . LEU B 1 173 ? 10.914 27.938 -6.699 1 97.31 173 LEU B C 1
ATOM 4383 O O . LEU B 1 173 ? 10.172 26.953 -6.727 1 97.31 173 LEU B O 1
ATOM 4387 N N . ILE B 1 174 ? 11.555 28.422 -7.766 1 96.75 174 ILE B N 1
ATOM 4388 C CA . ILE B 1 174 ? 11.367 27.828 -9.086 1 96.75 174 ILE B CA 1
ATOM 4389 C C . ILE B 1 174 ? 12.719 27.359 -9.633 1 96.75 174 ILE B C 1
ATOM 4391 O O . ILE B 1 174 ? 13.664 28.141 -9.703 1 96.75 174 ILE B O 1
ATOM 4395 N N . GLY B 1 175 ? 12.82 26.062 -9.945 1 95.19 175 GLY B N 1
ATOM 4396 C CA . GLY B 1 175 ? 14.055 25.516 -10.484 1 95.19 175 GLY B CA 1
ATOM 4397 C C . GLY B 1 175 ? 13.828 24.344 -11.43 1 95.19 175 GLY B C 1
ATOM 4398 O O . GLY B 1 175 ? 12.742 23.766 -11.453 1 95.19 175 GLY B O 1
ATOM 4399 N N . SER B 1 176 ? 14.844 24.016 -12.148 1 92.69 176 SER B N 1
ATOM 4400 C CA . SER B 1 176 ? 14.766 22.875 -13.07 1 92.69 176 SER B CA 1
ATOM 4401 C C . SER B 1 176 ? 14.695 21.562 -12.305 1 92.69 176 SER B C 1
ATOM 4403 O O . SER B 1 176 ? 14.93 21.516 -11.102 1 92.69 176 SER B O 1
ATOM 4405 N N . GLU B 1 177 ? 14.336 20.516 -13.039 1 91.94 177 GLU B N 1
ATOM 4406 C CA . GLU B 1 177 ? 14.328 19.172 -12.461 1 91.94 177 GLU B CA 1
ATOM 4407 C C . GLU B 1 177 ? 15.695 18.812 -11.883 1 91.94 177 GLU B C 1
ATOM 4409 O O . GLU B 1 177 ? 15.781 18.172 -10.828 1 91.94 177 GLU B O 1
ATOM 4414 N N . PHE B 1 178 ? 16.703 19.234 -12.609 1 92.5 178 PHE B N 1
ATOM 4415 C CA . PHE B 1 178 ? 18.078 18.969 -12.172 1 92.5 178 PHE B CA 1
ATOM 4416 C C . PHE B 1 178 ? 18.359 19.656 -10.844 1 92.5 178 PHE B C 1
ATOM 4418 O O . PHE B 1 178 ? 18.906 19.047 -9.922 1 92.5 178 PHE B O 1
ATOM 4425 N N . VAL B 1 179 ? 17.953 20.859 -10.758 1 93.75 179 VAL B N 1
ATOM 4426 C CA . VAL B 1 179 ? 18.188 21.656 -9.562 1 93.75 179 VAL B CA 1
ATOM 4427 C C . VAL B 1 179 ? 17.438 21.062 -8.383 1 93.75 179 VAL B C 1
ATOM 4429 O O . VAL B 1 179 ? 17.984 20.938 -7.285 1 93.75 179 VAL B O 1
ATOM 4432 N N . LEU B 1 180 ? 16.203 20.719 -8.57 1 93.06 180 LEU B N 1
ATOM 4433 C CA . LEU B 1 180 ? 15.398 20.078 -7.531 1 93.06 180 LEU B CA 1
ATOM 4434 C C . LEU B 1 180 ? 16.047 18.781 -7.062 1 93.06 180 LEU B C 1
ATOM 4436 O O . LEU B 1 180 ? 16.141 18.531 -5.855 1 93.06 180 LEU B O 1
ATOM 4440 N N . SER B 1 181 ? 16.484 18 -8.023 1 91.56 181 SER B N 1
ATOM 4441 C CA . SER B 1 181 ? 17.094 16.719 -7.703 1 91.56 181 SER B CA 1
ATOM 4442 C C . SER B 1 181 ? 18.422 16.906 -6.965 1 91.56 181 SER B C 1
ATOM 4444 O O . SER B 1 181 ? 18.734 16.156 -6.035 1 91.56 181 SER B O 1
ATOM 4446 N N . MET B 1 182 ? 19.125 17.906 -7.367 1 90.75 182 MET B N 1
ATOM 4447 C CA . MET B 1 182 ? 20.406 18.203 -6.762 1 90.75 182 MET B CA 1
ATOM 4448 C C . MET B 1 182 ? 20.25 18.578 -5.289 1 90.75 182 MET B C 1
ATOM 4450 O O . MET B 1 182 ? 21.016 18.109 -4.441 1 90.75 182 MET B O 1
ATOM 4454 N N . VAL B 1 183 ? 19.281 19.391 -5.02 1 90.44 183 VAL B N 1
ATOM 4455 C CA . VAL B 1 183 ? 19.109 19.812 -3.637 1 90.44 183 VAL B CA 1
ATOM 4456 C C . VAL B 1 183 ? 18.609 18.656 -2.789 1 90.44 183 VAL B C 1
ATOM 4458 O O . VAL B 1 183 ? 19.062 18.453 -1.659 1 90.44 183 VAL B O 1
ATOM 4461 N N . ALA B 1 184 ? 17.719 17.859 -3.287 1 88.62 184 ALA B N 1
ATOM 4462 C CA . ALA B 1 184 ? 17.094 16.75 -2.562 1 88.62 184 ALA B CA 1
ATOM 4463 C C . ALA B 1 184 ? 18.078 15.609 -2.361 1 88.62 184 ALA B C 1
ATOM 4465 O O . ALA B 1 184 ? 18.016 14.883 -1.365 1 88.62 184 ALA B O 1
ATOM 4466 N N . GLY B 1 185 ? 18.906 15.391 -3.346 1 85.62 185 GLY B N 1
ATOM 4467 C CA . GLY B 1 185 ? 19.875 14.297 -3.295 1 85.62 185 GLY B CA 1
ATOM 4468 C C . GLY B 1 185 ? 19.375 13.031 -3.967 1 85.62 185 GLY B C 1
ATOM 4469 O O . GLY B 1 185 ? 19.969 11.961 -3.805 1 85.62 185 GLY B O 1
ATOM 4470 N N . PHE B 1 186 ? 18.25 13.094 -4.551 1 82.62 186 PHE B N 1
ATOM 4471 C CA . PHE B 1 186 ? 17.688 12.008 -5.348 1 82.62 186 PHE B CA 1
ATOM 4472 C C . PHE B 1 186 ? 16.797 12.547 -6.453 1 82.62 186 PHE B C 1
ATOM 4474 O O . PHE B 1 186 ? 16.375 13.711 -6.41 1 82.62 186 PHE B O 1
ATOM 4481 N N . PRO B 1 187 ? 16.578 11.727 -7.379 1 81.81 187 PRO B N 1
ATOM 4482 C CA . PRO B 1 187 ? 15.781 12.211 -8.508 1 81.81 187 PRO B CA 1
ATOM 4483 C C . PRO B 1 187 ? 14.367 12.602 -8.102 1 81.81 187 PRO B C 1
ATOM 4485 O O . PRO B 1 187 ? 13.656 11.812 -7.477 1 81.81 187 PRO B O 1
ATOM 4488 N N . ILE B 1 188 ? 14.078 13.75 -8.336 1 79.25 188 ILE B N 1
ATOM 4489 C CA . ILE B 1 188 ? 12.727 14.273 -8.164 1 79.25 188 ILE B CA 1
ATOM 4490 C C . ILE B 1 188 ? 12.062 14.453 -9.523 1 79.25 188 ILE B C 1
ATOM 4492 O O . ILE B 1 188 ? 12.344 15.422 -10.234 1 79.25 188 ILE B O 1
ATOM 4496 N N . ALA B 1 189 ? 11.43 13.422 -10.039 1 61.41 189 ALA B N 1
ATOM 4497 C CA . ALA B 1 189 ? 10.875 13.445 -11.391 1 61.41 189 ALA B CA 1
ATOM 4498 C C . ALA B 1 189 ? 9.656 14.367 -11.469 1 61.41 189 ALA B C 1
ATOM 4500 O O . ALA B 1 189 ? 9.609 15.258 -12.32 1 61.41 189 ALA B O 1
ATOM 4501 N N . ARG B 1 190 ? 8.68 13.797 -10.891 1 57.91 190 ARG B N 1
ATOM 4502 C CA . ARG B 1 190 ? 7.398 14.438 -11.148 1 57.91 190 ARG B CA 1
ATOM 4503 C C . ARG B 1 190 ? 7.203 15.656 -10.25 1 57.91 190 ARG B C 1
ATOM 4505 O O . ARG B 1 190 ? 6.102 16.203 -10.164 1 57.91 190 ARG B O 1
ATOM 4512 N N . GLY B 1 191 ? 8.273 16.328 -9.727 1 67.62 191 GLY B N 1
ATOM 4513 C CA . GLY B 1 191 ? 7.152 17.141 -9.297 1 67.62 191 GLY B CA 1
ATOM 4514 C C . GLY B 1 191 ? 7.559 18.281 -8.375 1 67.62 191 GLY B C 1
ATOM 4515 O O . GLY B 1 191 ? 8.125 19.281 -8.828 1 67.62 191 GLY B O 1
ATOM 4516 N N . ALA B 1 192 ? 7.246 18.703 -7.48 1 90.19 192 ALA B N 1
ATOM 4517 C CA . ALA B 1 192 ? 7.145 19.828 -6.562 1 90.19 192 ALA B CA 1
ATOM 4518 C C . ALA B 1 192 ? 7.418 19.406 -5.125 1 90.19 192 ALA B C 1
ATOM 4520 O O . ALA B 1 192 ? 7.074 18.281 -4.727 1 90.19 192 ALA B O 1
ATOM 4521 N N . LEU B 1 193 ? 8.18 20.203 -4.422 1 94.06 193 LEU B N 1
ATOM 4522 C CA . LEU B 1 193 ? 8.445 20.031 -2.996 1 94.06 193 LEU B CA 1
ATOM 4523 C C . LEU B 1 193 ? 7.883 21.203 -2.199 1 94.06 193 LEU B C 1
ATOM 4525 O O . LEU B 1 193 ? 7.695 22.297 -2.74 1 94.06 193 LEU B O 1
ATOM 4529 N N . ALA B 1 194 ? 7.645 20.922 -0.969 1 95.62 194 ALA B N 1
ATOM 4530 C CA . ALA B 1 194 ? 7.223 21.984 -0.059 1 95.62 194 ALA B CA 1
ATOM 4531 C C . ALA B 1 194 ? 7.742 21.734 1.354 1 95.62 194 ALA B C 1
ATOM 4533 O O . ALA B 1 194 ? 7.961 20.578 1.746 1 95.62 194 ALA B O 1
ATOM 4534 N N . CYS B 1 195 ? 7.941 22.812 1.992 1 94.81 195 CYS B N 1
ATOM 4535 C CA . CYS B 1 195 ? 8.375 22.766 3.387 1 94.81 195 CYS B CA 1
ATOM 4536 C C . CYS B 1 195 ? 7.375 23.5 4.281 1 94.81 195 CYS B C 1
ATOM 4538 O O . CYS B 1 195 ? 6.992 24.641 3.996 1 94.81 195 CYS B O 1
ATOM 4540 N N . GLY B 1 196 ? 6.945 22.812 5.309 1 94.44 196 GLY B N 1
ATOM 4541 C CA . GLY B 1 196 ? 6.062 23.406 6.301 1 94.44 196 GLY B CA 1
ATOM 4542 C C . GLY B 1 196 ? 6.461 23.078 7.727 1 94.44 196 GLY B C 1
ATOM 4543 O O . GLY B 1 196 ? 7.453 22.391 7.957 1 94.44 196 GLY B O 1
ATOM 4544 N N . ILE B 1 197 ? 5.727 23.656 8.672 1 91.81 197 ILE B N 1
ATOM 4545 C CA . ILE B 1 197 ? 6 23.453 10.086 1 91.81 197 ILE B CA 1
ATOM 4546 C C . ILE B 1 197 ? 5.023 22.422 10.656 1 91.81 197 ILE B C 1
ATOM 4548 O O . ILE B 1 197 ? 3.814 22.516 10.438 1 91.81 197 ILE B O 1
ATOM 4552 N N . VAL B 1 198 ? 5.555 21.422 11.359 1 91.44 198 VAL B N 1
ATOM 4553 C CA . VAL B 1 198 ? 4.719 20.406 12.008 1 91.44 198 VAL B CA 1
ATOM 4554 C C . VAL B 1 198 ? 3.85 21.062 13.078 1 91.44 198 VAL B C 1
ATOM 4556 O O . VAL B 1 198 ? 4.355 21.797 13.938 1 91.44 198 VAL B O 1
ATOM 4559 N N . PRO B 1 199 ? 2.555 20.844 12.969 1 87.56 199 PRO B N 1
ATOM 4560 C CA . PRO B 1 199 ? 1.694 21.438 14 1 87.56 199 PRO B CA 1
ATOM 4561 C C . PRO B 1 199 ? 2.037 20.938 15.406 1 87.56 199 PRO B C 1
ATOM 4563 O O . PRO B 1 199 ? 2.367 19.766 15.578 1 87.56 199 PRO B O 1
ATOM 4566 N N . MET B 1 200 ? 1.997 21.906 16.328 1 83.12 200 MET B N 1
ATOM 4567 C CA . MET B 1 200 ? 2.268 21.594 17.719 1 83.12 200 MET B CA 1
ATOM 4568 C C . MET B 1 200 ? 0.998 21.719 18.562 1 83.12 200 MET B C 1
ATOM 4570 O O . MET B 1 200 ? -0.012 22.25 18.094 1 83.12 200 MET B O 1
ATOM 4574 N N . GLY B 1 201 ? 0.956 21.094 19.719 1 78.69 201 GLY B N 1
ATOM 4575 C CA . GLY B 1 201 ? -0.107 21.312 20.688 1 78.69 201 GLY B CA 1
ATOM 4576 C C . GLY B 1 201 ? -1.233 20.297 20.562 1 78.69 201 GLY B C 1
ATOM 4577 O O . GLY B 1 201 ? -2.295 20.469 21.172 1 78.69 201 GLY B O 1
ATOM 4578 N N . ARG B 1 202 ? -1.093 19.328 19.719 1 84.75 202 ARG B N 1
ATOM 4579 C CA . ARG B 1 202 ? -2.111 18.297 19.625 1 84.75 202 ARG B CA 1
ATOM 4580 C C . ARG B 1 202 ? -1.764 17.109 20.516 1 84.75 202 ARG B C 1
ATOM 4582 O O . ARG B 1 202 ? -1.305 16.078 20.031 1 84.75 202 ARG B O 1
ATOM 4589 N N . ASP B 1 203 ? -2.043 17.375 21.75 1 89.88 203 ASP B N 1
ATOM 4590 C CA . ASP B 1 203 ? -1.788 16.344 22.75 1 89.88 203 ASP B CA 1
ATOM 4591 C C . ASP B 1 203 ? -3.094 15.781 23.312 1 89.88 203 ASP B C 1
ATOM 4593 O O . ASP B 1 203 ? -4.164 16.016 22.75 1 89.88 203 ASP B O 1
ATOM 4597 N N . GLU B 1 204 ? -2.979 15.047 24.359 1 93.06 204 GLU B N 1
ATOM 4598 C CA . GLU B 1 204 ? -4.137 14.367 24.938 1 93.06 204 GLU B CA 1
ATOM 4599 C C . GLU B 1 204 ? -5.164 15.375 25.453 1 93.06 204 GLU B C 1
ATOM 4601 O O . GLU B 1 204 ? -6.371 15.164 25.328 1 93.06 204 GLU B O 1
ATOM 4606 N N . ALA B 1 205 ? -4.688 16.422 26.031 1 91.94 205 ALA B N 1
ATOM 4607 C CA . ALA B 1 205 ? -5.582 17.469 26.531 1 91.94 205 ALA B CA 1
ATOM 4608 C C . ALA B 1 205 ? -6.379 18.094 25.391 1 91.94 205 ALA B C 1
ATOM 4610 O O . ALA B 1 205 ? -7.582 18.328 25.516 1 91.94 205 ALA B O 1
ATOM 4611 N N . TRP B 1 206 ? -5.699 18.375 24.344 1 92.25 206 TRP B N 1
ATOM 4612 C CA . TRP B 1 206 ? -6.375 18.891 23.172 1 92.25 206 TRP B CA 1
ATOM 4613 C C . TRP B 1 206 ? -7.449 17.922 22.672 1 92.25 206 TRP B C 1
ATOM 4615 O O . TRP B 1 206 ? -8.562 18.344 22.344 1 92.25 206 TRP B O 1
ATOM 4625 N N . LEU B 1 207 ? -7.09 16.641 22.641 1 94.06 207 LEU B N 1
ATOM 4626 C CA . LEU B 1 207 ? -8.016 15.617 22.188 1 94.06 207 LEU B CA 1
ATOM 4627 C C . LEU B 1 207 ? -9.281 15.609 23.031 1 94.06 207 LEU B C 1
ATOM 4629 O O . LEU B 1 207 ? -10.391 15.57 22.5 1 94.06 207 LEU B O 1
ATOM 4633 N N . ASP B 1 208 ? -9.117 15.703 24.328 1 91.69 208 ASP B N 1
ATOM 4634 C CA . ASP B 1 208 ? -10.258 15.711 25.234 1 91.69 208 ASP B CA 1
ATOM 4635 C C . ASP B 1 208 ? -11.172 16.906 24.969 1 91.69 208 ASP B C 1
ATOM 4637 O O . ASP B 1 208 ? -12.398 16.75 24.906 1 91.69 208 ASP B O 1
ATOM 4641 N N . SER B 1 209 ? -10.562 17.984 24.812 1 90.19 209 SER B N 1
ATOM 4642 C CA . SER B 1 209 ? -11.328 19.203 24.547 1 90.19 209 SER B CA 1
ATOM 4643 C C . SER B 1 209 ? -12.047 19.125 23.203 1 90.19 209 SER B C 1
ATOM 4645 O O . SER B 1 209 ? -13.203 19.531 23.094 1 90.19 209 SER B O 1
ATOM 4647 N N . PHE B 1 210 ? -11.406 18.609 22.266 1 90 210 PHE B N 1
ATOM 4648 C CA . PHE B 1 210 ? -11.969 18.469 20.922 1 90 210 PHE B CA 1
ATOM 4649 C C . PHE B 1 210 ? -13.203 17.578 20.953 1 90 210 PHE B C 1
ATOM 4651 O O . PHE B 1 210 ? -14.242 17.922 20.391 1 90 210 PHE B O 1
ATOM 4658 N N . LEU B 1 211 ? -13.031 16.453 21.609 1 90 211 LEU B N 1
ATOM 4659 C CA . LEU B 1 211 ? -14.117 15.484 21.688 1 90 211 LEU B CA 1
ATOM 4660 C C . LEU B 1 211 ? -15.297 16.047 22.469 1 90 211 LEU B C 1
ATOM 4662 O O . LEU B 1 211 ? -16.453 15.844 22.094 1 90 211 LEU B O 1
ATOM 4666 N N . GLN B 1 212 ? -15.016 16.766 23.531 1 86.31 212 GLN B N 1
ATOM 4667 C CA . GLN B 1 212 ? -16.078 17.391 24.328 1 86.31 212 GLN B CA 1
ATOM 4668 C C . GLN B 1 212 ? -16.828 18.422 23.5 1 86.31 212 GLN B C 1
ATOM 4670 O O . GLN B 1 212 ? -18.062 18.484 23.562 1 86.31 212 GLN B O 1
ATOM 4675 N N . ASN B 1 213 ? -16.141 19.188 22.781 1 86.06 213 ASN B N 1
ATOM 4676 C CA . ASN B 1 213 ? -16.75 20.203 21.953 1 86.06 213 ASN B CA 1
ATOM 4677 C C . ASN B 1 213 ? -17.625 19.594 20.859 1 86.06 213 ASN B C 1
ATOM 4679 O O . ASN B 1 213 ? -18.719 20.094 20.578 1 86.06 213 ASN B O 1
ATOM 4683 N N . LYS B 1 214 ? -17.094 18.562 20.266 1 84.81 214 LYS B N 1
ATOM 4684 C CA . LYS B 1 214 ? -17.859 17.891 19.219 1 84.81 214 LYS B CA 1
ATOM 4685 C C . LYS B 1 214 ? -19.141 17.281 19.797 1 84.81 214 LYS B C 1
ATOM 4687 O O . LYS B 1 214 ? -20.188 17.312 19.141 1 84.81 214 LYS B O 1
ATOM 4692 N N . ARG B 1 215 ? -19.047 16.781 20.922 1 81.31 215 ARG B N 1
ATOM 4693 C CA . ARG B 1 215 ? -20.203 16.156 21.562 1 81.31 215 ARG B CA 1
ATOM 4694 C C . ARG B 1 215 ? -21.234 17.219 21.969 1 81.31 215 ARG B C 1
ATOM 4696 O O . ARG B 1 215 ? -22.438 16.969 21.891 1 81.31 215 ARG B O 1
ATOM 4703 N N . MET B 1 216 ? -20.812 18.312 22.375 1 75.44 216 MET B N 1
ATOM 4704 C CA . MET B 1 216 ? -21.688 19.375 22.859 1 75.44 216 MET B CA 1
ATOM 4705 C C . MET B 1 216 ? -22.359 20.094 21.703 1 75.44 216 MET B C 1
ATOM 4707 O O . MET B 1 216 ? -23.547 20.438 21.766 1 75.44 216 MET B O 1
ATOM 4711 N N . SER B 1 217 ? -21.578 20.391 20.766 1 70.19 217 SER B N 1
ATOM 4712 C CA . SER B 1 217 ? -22.062 21.234 19.688 1 70.19 217 SER B CA 1
ATOM 4713 C C . SER B 1 217 ? -22.938 20.453 18.719 1 70.19 217 SER B C 1
ATOM 4715 O O . SER B 1 217 ? -23.891 20.984 18.141 1 70.19 217 SER B O 1
ATOM 4717 N N . GLN B 1 218 ? -22.594 19.25 18.469 1 63.94 218 GLN B N 1
ATOM 4718 C CA . GLN B 1 218 ? -23.281 18.453 17.453 1 63.94 218 GLN B CA 1
ATOM 4719 C C . GLN B 1 218 ? -23.719 17.109 18.016 1 63.94 218 GLN B C 1
ATOM 4721 O O . GLN B 1 218 ? -23.312 16.062 17.5 1 63.94 218 GLN B O 1
ATOM 4726 N N . LYS B 1 219 ? -24.625 17.234 18.969 1 61.5 219 LYS B N 1
ATOM 4727 C CA . LYS B 1 219 ? -25.016 16.047 19.719 1 61.5 219 LYS B CA 1
ATOM 4728 C C . LYS B 1 219 ? -25.531 14.961 18.781 1 61.5 219 LYS B C 1
ATOM 4730 O O . LYS B 1 219 ? -25.312 13.773 19.016 1 61.5 219 LYS B O 1
ATOM 4735 N N . SER B 1 220 ? -26 15.422 17.672 1 67.5 220 SER B N 1
ATOM 4736 C CA . SER B 1 220 ? -26.625 14.445 16.797 1 67.5 220 SER B CA 1
ATOM 4737 C C . SER B 1 220 ? -25.672 13.992 15.688 1 67.5 220 SER B C 1
ATOM 4739 O O . SER B 1 220 ? -25.922 13 15.008 1 67.5 220 SER B O 1
ATOM 4741 N N . GLU B 1 221 ? -24.5 14.586 15.688 1 79.75 221 GLU B N 1
ATOM 4742 C CA . GLU B 1 221 ? -23.594 14.227 14.609 1 79.75 221 GLU B CA 1
ATOM 4743 C C . GLU B 1 221 ? -22.672 13.07 15.023 1 79.75 221 GLU B C 1
ATOM 4745 O O . GLU B 1 221 ? -22.312 12.953 16.188 1 79.75 221 GLU B O 1
ATOM 4750 N N . PRO B 1 222 ? -22.406 12.234 14.07 1 87.06 222 PRO B N 1
ATOM 4751 C CA . PRO B 1 222 ? -21.531 11.102 14.367 1 87.06 222 PRO B CA 1
ATOM 4752 C C . PRO B 1 222 ? -20.125 11.531 14.758 1 87.06 222 PRO B C 1
ATOM 4754 O O . PRO B 1 222 ? -19.625 12.555 14.281 1 87.06 222 PRO B O 1
ATOM 4757 N N . LEU B 1 223 ? -19.594 10.883 15.758 1 92.38 223 LEU B N 1
ATOM 4758 C CA . LEU B 1 223 ? -18.188 11 16.125 1 92.38 223 LEU B CA 1
ATOM 4759 C C . LEU B 1 223 ? -17.422 9.742 15.742 1 92.38 223 LEU B C 1
ATOM 4761 O O . LEU B 1 223 ? -17.594 8.695 16.375 1 92.38 223 LEU B O 1
ATOM 4765 N N . ARG B 1 224 ? -16.594 9.867 14.688 1 95.94 224 ARG B N 1
ATOM 4766 C CA . ARG B 1 224 ? -15.844 8.734 14.164 1 95.94 224 ARG B CA 1
ATOM 4767 C C . ARG B 1 224 ? -14.344 8.898 14.414 1 95.94 224 ARG B C 1
ATOM 4769 O O . ARG B 1 224 ? -13.758 9.922 14.047 1 95.94 224 ARG B O 1
ATOM 4776 N N . MET B 1 225 ? -13.781 7.918 15.031 1 97.62 225 MET B N 1
ATOM 4777 C CA . MET B 1 225 ? -12.359 7.996 15.352 1 97.62 225 MET B CA 1
ATOM 4778 C C . MET B 1 225 ? -11.617 6.766 14.836 1 97.62 225 MET B C 1
ATOM 4780 O O . MET B 1 225 ? -12.203 5.688 14.727 1 97.62 225 MET B O 1
ATOM 4784 N N . LEU B 1 226 ? -10.344 6.902 14.492 1 98.75 226 LEU B N 1
ATOM 4785 C CA . LEU B 1 226 ? -9.43 5.82 14.141 1 98.75 226 LEU B CA 1
ATOM 4786 C C . LEU B 1 226 ? -8.211 5.82 15.07 1 98.75 226 LEU B C 1
ATOM 4788 O O . LEU B 1 226 ? -7.5 6.82 15.156 1 98.75 226 LEU B O 1
ATOM 4792 N N . ALA B 1 227 ? -8.062 4.793 15.797 1 98.88 227 ALA B N 1
ATOM 4793 C CA . ALA B 1 227 ? -6.902 4.629 16.672 1 98.88 227 ALA B CA 1
ATOM 4794 C C . ALA B 1 227 ? -5.918 3.625 16.078 1 98.88 227 ALA B C 1
ATOM 4796 O O . ALA B 1 227 ? -6.305 2.523 15.68 1 98.88 227 ALA B O 1
ATOM 4797 N N . LEU B 1 228 ? -4.652 4 16.031 1 98.81 228 LEU B N 1
ATOM 4798 C CA . LEU B 1 228 ? -3.605 3.182 15.43 1 98.81 228 LEU B CA 1
ATOM 4799 C C . LEU B 1 228 ? -2.559 2.783 16.469 1 98.81 228 LEU B C 1
ATOM 4801 O O . LEU B 1 228 ? -1.854 3.641 17 1 98.81 228 LEU B O 1
ATOM 4805 N N . ASP B 1 229 ? -2.457 1.511 16.688 1 98.75 229 ASP B N 1
ATOM 4806 C CA . ASP B 1 229 ? -1.607 0.962 17.75 1 98.75 229 ASP B CA 1
ATOM 4807 C C . ASP B 1 229 ? -0.314 0.394 17.172 1 98.75 229 ASP B C 1
ATOM 4809 O O . ASP B 1 229 ? -0.265 -0.771 16.766 1 98.75 229 ASP B O 1
ATOM 4813 N N . GLY B 1 230 ? 0.708 1.188 17.203 1 98.19 230 GLY B N 1
ATOM 4814 C CA . GLY B 1 230 ? 2.049 0.718 16.891 1 98.19 230 GLY B CA 1
ATOM 4815 C C . GLY B 1 230 ? 2.264 0.466 15.406 1 98.19 230 GLY B C 1
ATOM 4816 O O . GLY B 1 230 ? 2.91 -0.512 15.023 1 98.19 230 GLY B O 1
ATOM 4817 N N . ILE B 1 231 ? 1.688 1.284 14.531 1 98.12 231 ILE B N 1
ATOM 4818 C CA . ILE B 1 231 ? 1.936 1.164 13.094 1 98.12 231 ILE B CA 1
ATOM 4819 C C . ILE B 1 231 ? 3.393 1.503 12.797 1 98.12 231 ILE B C 1
ATOM 4821 O O . ILE B 1 231 ? 3.904 2.531 13.242 1 98.12 231 ILE B O 1
ATOM 4825 N N . CYS B 1 232 ? 4.047 0.691 11.984 1 95.56 232 CYS B N 1
ATOM 4826 C CA . CYS B 1 232 ? 5.484 0.858 11.805 1 95.56 232 CYS B CA 1
ATOM 4827 C C . CYS B 1 232 ? 5.809 1.328 10.391 1 95.56 232 CYS B C 1
ATOM 4829 O O . CYS B 1 232 ? 6.863 1.928 10.164 1 95.56 232 CYS B O 1
ATOM 4831 N N . ASP B 1 233 ? 5 1.062 9.484 1 95.12 233 ASP B N 1
ATOM 4832 C CA . ASP B 1 233 ? 5.285 1.376 8.086 1 95.12 233 ASP B CA 1
ATOM 4833 C C . ASP B 1 233 ? 4.68 2.723 7.695 1 95.12 233 ASP B C 1
ATOM 4835 O O . ASP B 1 233 ? 3.469 2.922 7.809 1 95.12 233 ASP B O 1
ATOM 4839 N N . ASN B 1 234 ? 5.5 3.598 7.137 1 95.31 234 ASN B N 1
ATOM 4840 C CA . ASN B 1 234 ? 5.09 4.957 6.809 1 95.31 234 ASN B CA 1
ATOM 4841 C C . ASN B 1 234 ? 4.062 4.977 5.676 1 95.31 234 ASN B C 1
ATOM 4843 O O . ASN B 1 234 ? 3.131 5.781 5.691 1 95.31 234 ASN B O 1
ATOM 4847 N N . ALA B 1 235 ? 4.266 4.145 4.711 1 94.38 235 ALA B N 1
ATOM 4848 C CA . ALA B 1 235 ? 3.32 4.102 3.6 1 94.38 235 ALA B CA 1
ATOM 4849 C C . ALA B 1 235 ? 1.948 3.621 4.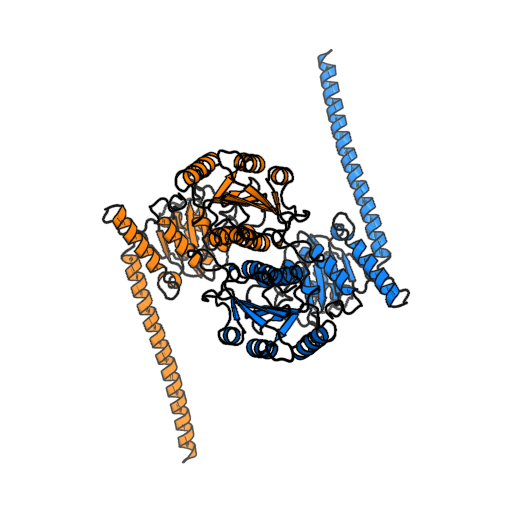062 1 94.38 235 ALA B C 1
ATOM 4851 O O . ALA B 1 235 ? 0.922 4.164 3.65 1 94.38 235 ALA B O 1
ATOM 4852 N N . ASN B 1 236 ? 1.959 2.619 4.93 1 96.62 236 ASN B N 1
ATOM 4853 C CA . ASN B 1 236 ? 0.702 2.146 5.5 1 96.62 236 ASN B CA 1
ATOM 4854 C C . ASN B 1 236 ? -0.006 3.244 6.289 1 96.62 236 ASN B C 1
ATOM 4856 O O . ASN B 1 236 ? -1.213 3.441 6.141 1 96.62 236 ASN B O 1
ATOM 4860 N N . LEU B 1 237 ? 0.757 3.926 7.059 1 98 237 LEU B N 1
ATOM 4861 C CA . LEU B 1 237 ? 0.188 5.008 7.859 1 98 237 LEU B CA 1
ATOM 4862 C C . LEU B 1 237 ? -0.448 6.066 6.969 1 98 237 LEU B C 1
ATOM 4864 O O . LEU B 1 237 ? -1.581 6.488 7.211 1 98 237 LEU B O 1
ATOM 4868 N N . GLY B 1 238 ? 0.269 6.477 5.941 1 97.44 238 GLY B N 1
ATOM 4869 C CA . GLY B 1 238 ? -0.278 7.445 5.004 1 97.44 238 GLY B CA 1
ATOM 4870 C C . GLY B 1 238 ? -1.57 6.988 4.355 1 97.44 238 GLY B C 1
ATOM 4871 O O . GLY B 1 238 ? -2.535 7.75 4.277 1 97.44 238 GLY B O 1
ATOM 4872 N N . SER B 1 239 ? -1.557 5.766 3.922 1 97.31 239 SER B N 1
ATOM 4873 C CA . SER B 1 239 ? -2.74 5.195 3.289 1 97.31 239 SER B CA 1
ATOM 4874 C C . SER B 1 239 ? -3.924 5.172 4.25 1 97.31 239 SER B C 1
ATOM 4876 O O . SER B 1 239 ? -5.051 5.48 3.863 1 97.31 239 SER B O 1
ATOM 4878 N N . MET B 1 240 ? -3.699 4.855 5.461 1 98.5 240 MET B N 1
ATOM 4879 C CA . MET B 1 240 ? -4.758 4.785 6.465 1 98.5 240 MET B CA 1
ATOM 4880 C C . MET B 1 240 ? -5.316 6.172 6.77 1 98.5 240 MET B C 1
ATOM 4882 O O . MET B 1 240 ? -6.52 6.328 6.977 1 98.5 240 MET B O 1
ATOM 4886 N N . ILE B 1 241 ? -4.469 7.152 6.801 1 97.62 241 ILE B N 1
ATOM 4887 C CA . ILE B 1 241 ? -4.906 8.523 7.02 1 97.62 241 ILE B CA 1
ATOM 4888 C C . ILE B 1 241 ? -5.793 8.977 5.859 1 97.62 241 ILE B C 1
ATOM 4890 O O . ILE B 1 241 ? -6.848 9.578 6.078 1 97.62 241 ILE B O 1
ATOM 4894 N N . ARG B 1 242 ? -5.336 8.68 4.672 1 96.94 242 ARG B N 1
ATOM 4895 C CA . ARG B 1 242 ? -6.152 8.984 3.504 1 96.94 242 ARG B CA 1
ATOM 4896 C C . ARG B 1 242 ? -7.52 8.305 3.596 1 96.94 242 ARG B C 1
ATOM 4898 O O . ARG B 1 242 ? -8.547 8.93 3.328 1 96.94 242 ARG B O 1
ATOM 4905 N N . THR B 1 243 ? -7.512 7.082 3.955 1 98.19 243 THR B N 1
ATOM 4906 C CA . THR B 1 243 ? -8.734 6.301 4.105 1 98.19 243 THR B CA 1
ATOM 4907 C C . THR B 1 243 ? -9.625 6.898 5.195 1 98.19 243 THR B C 1
ATOM 4909 O O . THR B 1 243 ? -10.844 6.973 5.035 1 98.19 243 THR B O 1
ATOM 4912 N N . ALA B 1 244 ? -9.031 7.305 6.277 1 98 244 ALA B N 1
ATOM 4913 C CA . ALA B 1 244 ? -9.773 7.93 7.371 1 98 244 ALA B CA 1
ATOM 4914 C C . ALA B 1 244 ? -10.539 9.156 6.883 1 98 244 ALA B C 1
ATOM 4916 O O . ALA B 1 244 ? -11.727 9.32 7.18 1 98 244 ALA B O 1
ATOM 4917 N N . SER B 1 245 ? -9.883 9.984 6.133 1 95.62 245 SER B N 1
ATOM 4918 C CA . SER B 1 245 ? -10.523 11.164 5.57 1 95.62 245 SER B CA 1
ATOM 4919 C C . SER B 1 245 ? -11.672 10.781 4.648 1 95.62 245 SER B C 1
ATOM 4921 O O . SER B 1 245 ? -12.734 11.406 4.68 1 95.62 245 SER B O 1
ATOM 4923 N N . ALA B 1 246 ? -11.484 9.773 3.9 1 96.5 246 ALA B N 1
ATOM 4924 C CA . ALA B 1 246 ? -12.484 9.336 2.934 1 96.5 246 ALA B CA 1
ATOM 4925 C C . ALA B 1 246 ? -13.773 8.906 3.633 1 96.5 246 ALA B C 1
ATOM 4927 O O . ALA B 1 246 ? -14.867 9.062 3.082 1 96.5 246 ALA B O 1
ATOM 4928 N N . PHE B 1 247 ? -13.672 8.422 4.789 1 96.94 247 PHE B N 1
ATOM 4929 C CA . PHE B 1 247 ? -14.852 7.875 5.445 1 96.94 247 PHE B CA 1
ATOM 4930 C C . PHE B 1 247 ? -15.312 8.781 6.582 1 96.94 247 PHE B C 1
ATOM 4932 O O . PHE B 1 247 ? -16.047 8.352 7.465 1 96.94 247 PHE B O 1
ATOM 4939 N N . GLY B 1 248 ? -14.812 9.961 6.629 1 94.88 248 GLY B N 1
ATOM 4940 C CA . GLY B 1 248 ? -15.328 10.984 7.52 1 94.88 248 GLY B CA 1
ATOM 4941 C C . GLY B 1 248 ? -14.867 10.82 8.953 1 94.88 248 GLY B C 1
ATOM 4942 O O . GLY B 1 248 ? -15.602 11.141 9.891 1 94.88 248 GLY B O 1
ATOM 4943 N N . VAL B 1 249 ? -13.734 10.227 9.156 1 96.31 249 VAL B N 1
ATOM 4944 C CA . VAL B 1 249 ? -13.141 10.148 10.484 1 96.31 249 VAL B CA 1
ATOM 4945 C C . VAL B 1 249 ? -12.797 11.547 10.984 1 96.31 249 VAL B C 1
ATOM 4947 O O . VAL B 1 249 ? -12.234 12.359 10.25 1 96.31 249 VAL B O 1
ATOM 4950 N N . ASP B 1 250 ? -13.141 11.773 12.219 1 94 250 ASP B N 1
ATOM 4951 C CA . ASP B 1 250 ? -12.984 13.117 12.773 1 94 250 ASP B CA 1
ATOM 4952 C C . ASP B 1 250 ? -11.57 13.328 13.305 1 94 250 ASP B C 1
ATOM 4954 O O . ASP B 1 250 ? -11.062 14.453 13.305 1 94 250 ASP B O 1
ATOM 4958 N N . VAL B 1 251 ? -11.008 12.266 13.805 1 95.56 251 VAL B N 1
ATOM 4959 C CA . VAL B 1 251 ? -9.68 12.383 14.398 1 95.56 251 VAL B CA 1
ATOM 4960 C C . VAL B 1 251 ? -8.961 11.039 14.352 1 95.56 251 VAL B C 1
ATOM 4962 O O . VAL B 1 251 ? -9.578 9.992 14.555 1 95.56 251 VAL B O 1
ATOM 4965 N N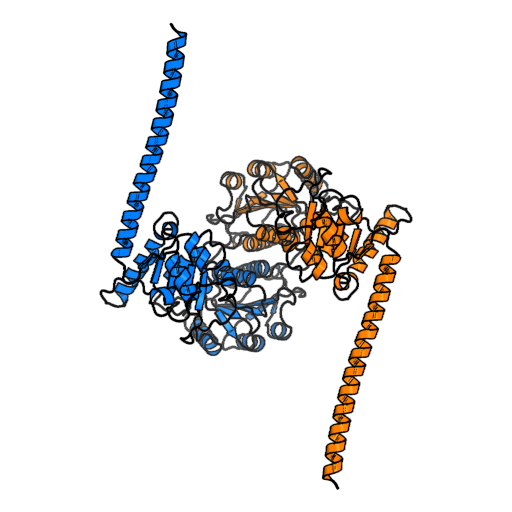 . VAL B 1 252 ? -7.656 11.07 14.055 1 97.69 252 VAL B N 1
ATOM 4966 C CA . VAL B 1 252 ? -6.797 9.891 14.102 1 97.69 252 VAL B CA 1
ATOM 4967 C C . VAL B 1 252 ? -5.895 9.953 15.328 1 97.69 252 VAL B C 1
ATOM 4969 O O . VAL B 1 252 ? -5.234 10.969 15.57 1 97.69 252 VAL B O 1
ATOM 4972 N N . VAL B 1 253 ? -5.902 8.891 16.094 1 98.38 253 VAL B N 1
ATOM 4973 C CA . VAL B 1 253 ? -5.125 8.836 17.312 1 98.38 253 VAL B CA 1
ATOM 4974 C C . VAL B 1 253 ? -4.02 7.789 17.188 1 98.38 253 VAL B C 1
ATOM 4976 O O . VAL B 1 253 ? -4.285 6.641 16.812 1 98.38 253 VAL B O 1
ATOM 4979 N N . LEU B 1 254 ? -2.791 8.188 17.5 1 98.25 254 LEU B N 1
ATOM 4980 C CA . LEU B 1 254 ? -1.624 7.324 17.359 1 98.25 254 LEU B CA 1
ATOM 4981 C C . LEU B 1 254 ? -1.057 6.957 18.719 1 98.25 254 LEU B C 1
ATOM 4983 O O . LEU B 1 254 ? -0.948 7.809 19.609 1 98.25 254 LEU B O 1
ATOM 4987 N N . SER B 1 255 ? -0.733 5.676 18.844 1 98.31 255 SER B N 1
ATOM 4988 C CA . SER B 1 255 ? 0.062 5.316 20 1 98.31 255 SER B CA 1
ATOM 4989 C C . SER B 1 255 ? 1.467 5.902 19.922 1 98.31 255 SER B C 1
ATOM 4991 O O . SER B 1 255 ? 1.896 6.348 18.859 1 98.31 255 SER B O 1
ATOM 4993 N N . GLN B 1 256 ? 2.156 5.898 20.984 1 96.12 256 GLN B N 1
ATOM 4994 C CA . GLN B 1 256 ? 3.461 6.543 21.094 1 96.12 256 GLN B CA 1
ATOM 4995 C C . GLN B 1 256 ? 4.477 5.902 20.156 1 96.12 256 GLN B C 1
ATOM 4997 O O . GLN B 1 256 ? 5.34 6.594 19.609 1 96.12 256 GLN B O 1
ATOM 5002 N N . ASP B 1 257 ? 4.371 4.688 19.906 1 95.94 257 ASP B N 1
ATOM 5003 C CA . ASP B 1 257 ? 5.383 3.936 19.156 1 95.94 257 ASP B CA 1
ATOM 5004 C C . ASP B 1 257 ? 5.031 3.855 17.672 1 95.94 257 ASP B C 1
ATOM 5006 O O . ASP B 1 257 ? 5.695 3.152 16.922 1 95.94 257 ASP B O 1
ATOM 5010 N N . THR B 1 258 ? 3.988 4.555 17.25 1 97.12 258 THR B N 1
ATOM 5011 C CA . THR B 1 258 ? 3.645 4.609 15.836 1 97.12 258 THR B CA 1
ATOM 5012 C C . THR B 1 258 ? 4.652 5.457 15.062 1 97.12 258 THR B C 1
ATOM 5014 O O . THR B 1 258 ? 5.16 6.453 15.586 1 97.12 258 THR B O 1
ATOM 5017 N N . CYS B 1 259 ? 4.953 5.082 13.883 1 96.19 259 CYS B N 1
ATOM 5018 C CA . CYS B 1 259 ? 5.914 5.816 13.062 1 96.19 259 CYS B CA 1
ATOM 5019 C C . CYS B 1 259 ? 5.457 7.254 12.844 1 96.19 259 CYS B C 1
ATOM 5021 O O . CYS B 1 259 ? 4.312 7.598 13.148 1 96.19 259 CYS B O 1
ATOM 5023 N N . ASP B 1 260 ? 6.301 8.086 12.359 1 93.75 260 ASP B N 1
ATOM 5024 C CA . ASP B 1 260 ? 6.086 9.531 12.258 1 93.75 260 ASP B CA 1
ATOM 5025 C C . ASP B 1 260 ? 5.137 9.859 11.102 1 93.75 260 ASP B C 1
ATOM 5027 O O . ASP B 1 260 ? 5.453 9.609 9.938 1 93.75 260 ASP B O 1
ATOM 5031 N N . CYS B 1 261 ? 4.051 10.492 11.422 1 94.5 261 CYS B N 1
ATOM 5032 C CA . CYS B 1 261 ? 3.059 10.797 10.398 1 94.5 261 CYS B CA 1
ATOM 5033 C C . CYS B 1 261 ? 3.498 11.984 9.555 1 94.5 261 CYS B C 1
ATOM 5035 O O . CYS B 1 261 ? 2.939 12.227 8.484 1 94.5 261 CYS B O 1
ATOM 5037 N N . TRP B 1 262 ? 4.531 12.656 9.938 1 93.62 262 TRP B N 1
ATOM 5038 C CA . TRP B 1 262 ? 4.992 13.828 9.195 1 93.62 262 TRP B CA 1
ATOM 5039 C C . TRP B 1 262 ? 6.227 13.5 8.367 1 93.62 262 TRP B C 1
ATOM 5041 O O . TRP B 1 262 ? 6.859 14.391 7.797 1 93.62 262 TRP B O 1
ATOM 5051 N N . TYR B 1 263 ? 6.508 12.234 8.367 1 92.81 263 TYR B N 1
ATOM 5052 C CA . TYR B 1 263 ? 7.543 11.766 7.453 1 92.81 263 TYR B CA 1
ATOM 5053 C C . TYR B 1 263 ? 7.117 11.969 6.004 1 92.81 263 TYR B C 1
ATOM 5055 O O . TYR B 1 263 ? 5.949 11.781 5.664 1 92.81 263 TYR B O 1
ATOM 5063 N N . ARG B 1 264 ? 8.031 12.297 5.18 1 90.88 264 ARG B N 1
ATOM 5064 C CA . ARG B 1 264 ? 7.793 12.672 3.789 1 90.88 264 ARG B CA 1
ATOM 5065 C C . ARG B 1 264 ? 6.965 11.617 3.066 1 90.88 264 ARG B C 1
ATOM 5067 O O . ARG B 1 264 ? 6.023 11.945 2.342 1 90.88 264 ARG B O 1
ATOM 5074 N N . ARG B 1 265 ? 7.348 10.391 3.244 1 90.62 265 ARG B N 1
ATOM 5075 C CA . ARG B 1 265 ? 6.648 9.305 2.557 1 90.62 265 ARG B CA 1
ATOM 5076 C C . ARG B 1 265 ? 5.211 9.188 3.045 1 90.62 265 ARG B C 1
ATOM 5078 O O . ARG B 1 265 ? 4.301 8.914 2.258 1 90.62 265 ARG B O 1
ATOM 5085 N N . THR B 1 266 ? 5.012 9.352 4.375 1 95.56 266 THR B N 1
ATOM 5086 C CA . THR B 1 266 ? 3.66 9.32 4.926 1 95.56 266 THR B CA 1
ATOM 5087 C C . THR B 1 266 ? 2.801 10.43 4.324 1 95.56 266 THR B C 1
ATOM 5089 O O . THR B 1 266 ? 1.672 10.18 3.896 1 95.56 266 THR B O 1
ATOM 5092 N N . ILE B 1 267 ? 3.359 11.578 4.254 1 94.88 267 ILE B N 1
ATOM 5093 C CA . ILE B 1 267 ? 2.652 12.727 3.691 1 94.88 267 ILE B CA 1
ATOM 5094 C C . ILE B 1 267 ? 2.289 12.445 2.234 1 94.88 267 ILE B C 1
ATOM 5096 O O . ILE B 1 267 ? 1.146 12.648 1.822 1 94.88 267 ILE B O 1
ATOM 5100 N N . ARG B 1 268 ? 3.191 11.945 1.54 1 91.5 268 ARG B N 1
ATOM 5101 C CA . ARG B 1 268 ? 2.982 11.672 0.121 1 91.5 268 ARG B CA 1
ATOM 5102 C C . ARG B 1 268 ? 1.869 10.648 -0.083 1 91.5 268 ARG B C 1
ATOM 5104 O O . ARG B 1 268 ? 0.961 10.867 -0.888 1 91.5 268 ARG B O 1
ATOM 5111 N N . VAL B 1 269 ? 1.933 9.586 0.637 1 93.31 269 VAL B N 1
ATOM 5112 C CA . VAL B 1 269 ? 0.986 8.484 0.459 1 93.31 269 VAL B CA 1
ATOM 5113 C C . VAL B 1 269 ? -0.391 8.906 0.966 1 93.31 269 VAL B C 1
ATOM 5115 O O . VAL B 1 269 ? -1.415 8.477 0.431 1 93.31 269 VAL B O 1
ATOM 5118 N N . SER B 1 270 ? -0.455 9.805 1.915 1 95.75 270 SER B N 1
ATOM 5119 C CA . SER B 1 270 ? -1.734 10.32 2.396 1 95.75 270 SER B CA 1
ATOM 5120 C C . SER B 1 270 ? -2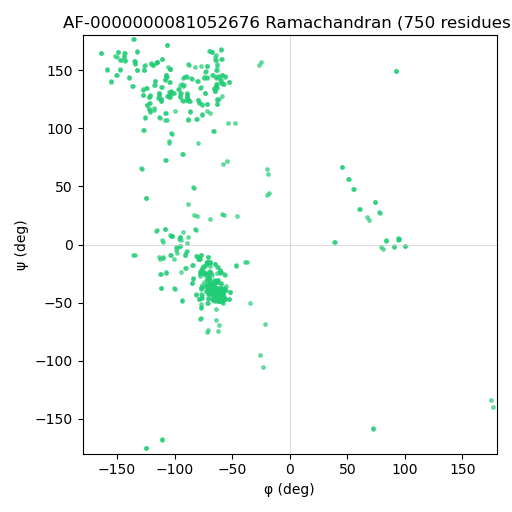.389 11.227 1.366 1 95.75 270 SER B C 1
ATOM 5122 O O . SER B 1 270 ? -3.555 11.602 1.512 1 95.75 270 SER B O 1
ATOM 5124 N N . MET B 1 271 ? -1.609 11.656 0.365 1 92.25 271 MET B N 1
ATOM 5125 C CA . MET B 1 271 ? -2.057 12.57 -0.683 1 92.25 271 MET B CA 1
ATOM 5126 C C . MET B 1 271 ? -2.512 13.898 -0.089 1 92.25 271 MET B C 1
ATOM 5128 O O . MET B 1 271 ? -3.49 14.484 -0.552 1 92.25 271 MET B O 1
ATOM 5132 N N . GLY B 1 272 ? -1.905 14.266 1 1 91.5 272 GLY B N 1
ATOM 5133 C CA . GLY B 1 272 ? -2.178 15.562 1.602 1 91.5 272 GLY B CA 1
ATOM 5134 C C . GLY B 1 272 ? -3.303 15.523 2.619 1 91.5 272 GLY B C 1
ATOM 5135 O O . GLY B 1 272 ? -3.568 16.516 3.299 1 91.5 272 GLY B O 1
ATOM 5136 N N . HIS B 1 273 ? -3.891 14.406 2.803 1 92.75 273 HIS B N 1
ATOM 5137 C CA . HIS B 1 273 ? -5.004 14.305 3.738 1 92.75 273 HIS B CA 1
ATOM 5138 C C . HIS B 1 273 ? -4.523 14.414 5.184 1 92.75 273 HIS B C 1
ATOM 5140 O O . HIS B 1 273 ? -5.316 14.68 6.086 1 92.75 273 HIS B O 1
ATOM 5146 N N . ILE B 1 274 ? -3.293 14.266 5.363 1 93.31 274 ILE B N 1
ATOM 5147 C CA . ILE B 1 274 ? -2.689 14.469 6.676 1 93.31 274 ILE B CA 1
ATOM 5148 C C . ILE B 1 274 ? -2.924 15.906 7.137 1 93.31 274 ILE B C 1
ATOM 5150 O O . ILE B 1 274 ? -2.914 16.188 8.336 1 93.31 274 ILE B O 1
ATOM 5154 N N . PHE B 1 275 ? -3.174 16.797 6.176 1 92.12 275 PHE B N 1
ATOM 5155 C CA . PHE B 1 275 ? -3.357 18.203 6.496 1 92.12 275 PHE B CA 1
ATOM 5156 C C . PHE B 1 275 ? -4.824 18.516 6.785 1 92.12 275 PHE B C 1
ATOM 5158 O O . PHE B 1 275 ? -5.156 19.594 7.262 1 92.12 275 PHE B O 1
ATOM 5165 N N . ARG B 1 276 ? -5.703 17.562 6.594 1 89 276 ARG B N 1
ATOM 5166 C CA . ARG B 1 276 ? -7.137 17.828 6.637 1 89 276 ARG B CA 1
ATOM 5167 C C . ARG B 1 276 ? -7.785 17.156 7.844 1 89 276 ARG B C 1
ATOM 5169 O O . ARG B 1 276 ? -8.938 17.438 8.172 1 89 276 ARG B O 1
ATOM 5176 N N . ILE B 1 277 ? -7.094 16.297 8.461 1 91.44 277 ILE B N 1
ATOM 5177 C CA . ILE B 1 277 ? -7.637 15.578 9.609 1 91.44 277 ILE B CA 1
ATOM 5178 C C . ILE B 1 277 ? -6.691 15.711 10.797 1 91.44 277 ILE B C 1
ATOM 5180 O O . ILE B 1 277 ? -5.473 15.594 10.648 1 91.44 277 ILE B O 1
ATOM 5184 N N . PRO B 1 278 ? -7.25 16.031 12 1 92.75 278 PRO B N 1
ATOM 5185 C CA . PRO B 1 278 ? -6.371 16.094 13.172 1 92.75 278 PRO B CA 1
ATOM 5186 C C . PRO B 1 278 ? -5.746 14.75 13.508 1 92.75 278 PRO B C 1
ATOM 5188 O O . PRO B 1 278 ? -6.43 13.719 13.477 1 92.75 278 PRO B O 1
ATOM 5191 N N . ILE B 1 279 ? -4.508 14.805 13.805 1 95.19 279 ILE B N 1
ATOM 5192 C CA . ILE B 1 279 ? -3.764 13.625 14.234 1 95.19 279 ILE B CA 1
ATOM 5193 C C . ILE B 1 279 ? -3.146 13.875 15.609 1 95.19 279 ILE B C 1
ATOM 5195 O O . ILE B 1 279 ? -2.447 14.875 15.805 1 95.19 279 ILE B O 1
ATOM 5199 N N . VAL B 1 280 ? -3.406 12.977 16.531 1 95.75 280 VAL B N 1
ATOM 5200 C CA . VAL B 1 280 ? -2.949 13.148 17.906 1 95.75 280 VAL B CA 1
ATOM 5201 C C . VAL B 1 280 ? -2.18 11.914 18.359 1 95.75 280 VAL B C 1
ATOM 5203 O O . VAL B 1 280 ? -2.656 10.789 18.188 1 95.75 280 VAL B O 1
ATOM 5206 N N . ARG B 1 281 ? -1.024 12.172 18.859 1 96.19 281 ARG B N 1
ATOM 5207 C CA . ARG B 1 281 ? -0.256 11.086 19.469 1 96.19 281 ARG B CA 1
ATOM 5208 C C . ARG B 1 281 ? -0.444 11.062 20.984 1 96.19 281 ARG B C 1
ATOM 5210 O O . ARG B 1 281 ? -0.367 12.109 21.641 1 96.19 281 ARG B O 1
ATOM 5217 N N . VAL B 1 282 ? -0.681 9.914 21.531 1 97.12 282 VAL B N 1
ATOM 5218 C CA . VAL B 1 282 ? -0.902 9.797 22.969 1 97.12 282 VAL B CA 1
ATOM 5219 C C . VAL B 1 282 ? 0.144 8.867 23.578 1 97.12 282 VAL B C 1
ATOM 5221 O O . VAL B 1 282 ? 0.683 8 22.891 1 97.12 282 VAL B O 1
ATOM 5224 N N . ASN B 1 283 ? 0.361 9.055 24.812 1 95.94 283 ASN B N 1
ATOM 5225 C CA . ASN B 1 283 ? 1.366 8.258 25.516 1 95.94 283 ASN B CA 1
ATOM 5226 C C . ASN B 1 283 ? 0.852 6.859 25.828 1 95.94 283 ASN B C 1
ATOM 5228 O O . ASN B 1 283 ? 1.589 5.879 25.703 1 95.94 283 ASN B O 1
ATOM 5232 N N . ASN B 1 284 ? -0.349 6.793 26.25 1 97.62 284 ASN B N 1
ATOM 5233 C CA . ASN B 1 284 ? -0.99 5.531 26.609 1 97.62 284 ASN B CA 1
ATOM 5234 C C . ASN B 1 284 ? -2.326 5.359 25.891 1 97.62 284 ASN B C 1
ATOM 5236 O O . ASN B 1 284 ? -3.365 5.797 26.391 1 97.62 284 ASN B O 1
ATOM 5240 N N . LEU B 1 285 ? -2.236 4.613 24.828 1 98.19 285 LEU B N 1
ATOM 5241 C CA . LEU B 1 285 ? -3.416 4.473 23.969 1 98.19 285 LEU B CA 1
ATOM 5242 C C . LEU B 1 285 ? -4.508 3.684 24.688 1 98.19 285 LEU B C 1
ATOM 5244 O O . LEU B 1 285 ? -5.691 4.008 24.578 1 98.19 285 LEU B O 1
ATOM 5248 N N . ALA B 1 286 ? -4.109 2.668 25.469 1 98.44 286 ALA B N 1
ATOM 5249 C CA . ALA B 1 286 ? -5.086 1.862 26.203 1 98.44 286 ALA B CA 1
ATOM 5250 C C . ALA B 1 286 ? -5.891 2.721 27.172 1 98.44 286 ALA B C 1
ATOM 5252 O O . ALA B 1 286 ? -7.117 2.617 27.234 1 98.44 286 ALA B O 1
ATOM 5253 N N . ALA B 1 287 ? -5.242 3.527 27.875 1 97.56 287 ALA B N 1
ATOM 5254 C CA . ALA B 1 287 ? -5.902 4.41 28.828 1 97.56 287 ALA B CA 1
ATOM 5255 C C . ALA B 1 287 ? -6.836 5.391 28.125 1 97.56 287 ALA B C 1
ATOM 5257 O O . ALA B 1 287 ? -7.938 5.664 28.609 1 97.56 287 ALA B O 1
ATOM 5258 N N . THR B 1 288 ? -6.383 5.914 27.031 1 97.19 288 THR B N 1
ATOM 5259 C CA . THR B 1 288 ? -7.172 6.859 26.234 1 97.19 288 THR B CA 1
ATOM 5260 C C . THR B 1 288 ? -8.461 6.207 25.75 1 97.19 288 THR B C 1
ATOM 5262 O O . THR B 1 288 ? -9.539 6.785 25.859 1 97.19 288 THR B O 1
ATOM 5265 N N . ILE B 1 289 ? -8.352 5.031 25.219 1 97.44 289 ILE B N 1
ATOM 5266 C CA . ILE B 1 289 ? -9.5 4.297 24.703 1 97.44 289 ILE B CA 1
ATOM 5267 C C . ILE B 1 289 ? -10.484 4.004 25.844 1 97.44 289 ILE B C 1
ATOM 5269 O O . ILE B 1 289 ? -11.695 4.156 25.672 1 97.44 289 ILE B O 1
ATOM 5273 N N . SER B 1 290 ? -9.961 3.592 26.984 1 96.62 290 SER B N 1
ATOM 5274 C CA . SER B 1 290 ? -10.812 3.305 28.141 1 96.62 290 SER B CA 1
ATOM 5275 C C . SER B 1 290 ? -11.625 4.527 28.547 1 96.62 290 SER B C 1
ATOM 5277 O O . SER B 1 290 ? -12.797 4.402 28.906 1 96.62 290 SER B O 1
ATOM 5279 N N . LYS B 1 291 ? -11.031 5.617 28.453 1 95.06 291 LYS B N 1
ATOM 5280 C CA . LYS B 1 291 ? -11.695 6.871 28.812 1 95.06 291 LYS B CA 1
ATOM 5281 C C . LYS B 1 291 ? -12.875 7.152 27.875 1 95.06 291 LYS B C 1
ATOM 5283 O O . LYS B 1 291 ? -13.867 7.746 28.297 1 95.06 291 LYS B O 1
ATOM 5288 N N . TRP B 1 292 ? -12.82 6.734 26.625 1 93.38 292 TRP B N 1
ATOM 5289 C CA . TRP B 1 292 ? -13.836 7.031 25.625 1 93.38 292 TRP B CA 1
ATOM 5290 C C . TRP B 1 292 ? -15.141 6.316 25.953 1 93.38 292 TRP B C 1
ATOM 5292 O O . TRP B 1 292 ? -16.219 6.766 25.547 1 93.38 292 TRP B O 1
ATOM 5302 N N . SER B 1 293 ? -15.023 5.23 26.703 1 91.06 293 SER B N 1
ATOM 5303 C CA . SER B 1 293 ? -16.219 4.457 27.031 1 91.06 293 SER B CA 1
ATOM 5304 C C . SER B 1 293 ? -17 5.102 28.172 1 91.06 293 SER B C 1
ATOM 5306 O O . SER B 1 293 ? -18.141 4.738 28.438 1 91.06 293 SER B O 1
ATOM 5308 N N . SER B 1 294 ? -16.438 6.031 28.844 1 90.38 294 SER B N 1
ATOM 5309 C CA . SER B 1 294 ? -17.109 6.711 29.938 1 90.38 294 SER B CA 1
ATOM 5310 C C . SER B 1 294 ? -18.328 7.496 29.453 1 90.38 294 SER B C 1
ATOM 5312 O O . SER B 1 294 ? -18.391 7.867 28.281 1 90.38 294 SER B O 1
ATOM 5314 N N . PRO B 1 295 ? -19.266 7.809 30.297 1 86.5 295 PRO B N 1
ATOM 5315 C CA . PRO B 1 295 ? -20.469 8.547 29.906 1 86.5 295 PRO B CA 1
ATOM 5316 C C . PRO B 1 295 ? -20.156 9.93 29.328 1 86.5 295 PRO B C 1
ATOM 5318 O O . PRO B 1 295 ? -20.953 10.469 28.562 1 86.5 295 PRO B O 1
ATOM 5321 N N . ARG B 1 296 ? -19.047 10.375 29.703 1 83.5 296 ARG B N 1
ATOM 5322 C CA . ARG B 1 296 ? -18.641 11.695 29.219 1 83.5 296 ARG B CA 1
ATOM 5323 C C . ARG B 1 296 ? -18.484 11.711 27.703 1 83.5 296 ARG B C 1
ATOM 5325 O O . ARG B 1 296 ? -18.859 12.695 27.047 1 83.5 296 ARG B O 1
ATOM 5332 N N . PHE B 1 297 ? -18 10.656 27.172 1 87.56 297 PHE B N 1
ATOM 5333 C CA . PHE B 1 297 ? -17.734 10.625 25.734 1 87.56 297 PHE B CA 1
ATOM 5334 C C . PHE B 1 297 ? -18.688 9.648 25.031 1 87.56 297 PHE B C 1
ATOM 5336 O O . PHE B 1 297 ? -19.156 9.93 23.938 1 87.56 297 PHE B O 1
ATOM 5343 N N . ASN B 1 298 ? -18.984 8.531 25.688 1 89.12 298 ASN B N 1
ATOM 5344 C CA . ASN B 1 298 ? -19.922 7.527 25.203 1 89.12 298 ASN B CA 1
ATOM 5345 C C . ASN B 1 298 ? -19.531 7.043 23.812 1 89.12 298 ASN B C 1
ATOM 5347 O O . ASN B 1 298 ? -20.375 7.031 22.906 1 89.12 298 ASN B O 1
ATOM 5351 N N . VAL B 1 299 ? -18.297 6.711 23.609 1 93.38 299 VAL B N 1
ATOM 5352 C CA . VAL B 1 299 ? -17.781 6.203 22.344 1 93.38 299 VAL B CA 1
ATOM 5353 C C . VAL B 1 299 ? -17.562 4.695 22.438 1 93.38 299 VAL B C 1
ATOM 5355 O O . VAL B 1 299 ? -16.969 4.211 23.391 1 93.38 299 VAL B O 1
ATOM 5358 N N . THR B 1 300 ? -18.125 3.98 21.516 1 95.62 300 THR B N 1
ATOM 5359 C CA . THR B 1 300 ? -17.906 2.541 21.438 1 95.62 300 THR B CA 1
ATOM 5360 C C . THR B 1 300 ? -16.672 2.225 20.578 1 95.62 300 THR B C 1
ATOM 5362 O O . THR B 1 300 ? -16.578 2.682 19.438 1 95.62 300 THR B O 1
ATOM 5365 N N . SER B 1 301 ? -15.75 1.476 21.156 1 97.75 301 SER B N 1
ATOM 5366 C CA . SER B 1 301 ? -14.523 1.151 20.422 1 97.75 301 SER B CA 1
ATOM 5367 C C . SER B 1 301 ? -14.555 -0.284 19.906 1 97.75 301 SER B C 1
ATOM 5369 O O . SER B 1 301 ? -15.031 -1.188 20.594 1 97.75 301 SER B O 1
ATOM 5371 N N . TYR B 1 302 ? -14.07 -0.469 18.703 1 97.12 302 TYR B N 1
ATOM 5372 C CA . TYR B 1 302 ? -13.992 -1.771 18.047 1 97.12 302 TYR B CA 1
ATOM 5373 C C . TYR B 1 302 ? -12.555 -2.115 17.688 1 97.12 302 TYR B C 1
ATOM 5375 O O . TYR B 1 302 ? -11.953 -1.478 16.812 1 97.12 302 TYR B O 1
ATOM 5383 N N . ALA B 1 303 ? -12.016 -3.133 18.297 1 97.56 303 ALA B N 1
ATOM 5384 C CA . ALA B 1 303 ? -10.664 -3.611 17.984 1 97.56 303 ALA B CA 1
ATOM 5385 C C . ALA B 1 303 ? -10.703 -4.656 16.875 1 97.56 303 ALA B C 1
ATOM 5387 O O . ALA B 1 303 ? -11.391 -5.672 16.984 1 97.56 303 ALA B O 1
ATOM 5388 N N . ALA B 1 304 ? -9.938 -4.395 15.789 1 95.38 304 ALA B N 1
ATOM 5389 C CA . ALA B 1 304 ? -9.828 -5.363 14.695 1 95.38 304 ALA B CA 1
ATOM 5390 C C . ALA B 1 304 ? -8.898 -6.512 15.078 1 95.38 304 ALA B C 1
ATOM 5392 O O . ALA B 1 304 ? -7.691 -6.309 15.25 1 95.38 304 ALA B O 1
ATOM 5393 N N . VAL B 1 305 ? -9.453 -7.656 15.227 1 91.5 305 VAL B N 1
ATOM 5394 C CA . VAL B 1 305 ? -8.648 -8.812 15.609 1 91.5 305 VAL B CA 1
ATOM 5395 C C . VAL B 1 305 ? -9.016 -10.008 14.734 1 91.5 305 VAL B C 1
ATOM 5397 O O . VAL B 1 305 ? -10.109 -10.055 14.164 1 91.5 305 VAL B O 1
ATOM 5400 N N . LEU B 1 306 ? -8.102 -10.93 14.602 1 86.19 306 LEU B N 1
ATOM 5401 C CA . LEU B 1 306 ? -8.312 -12.094 13.742 1 86.19 306 LEU B CA 1
ATOM 5402 C C . LEU B 1 306 ? -9.078 -13.188 14.477 1 86.19 306 LEU B C 1
ATOM 5404 O O . LEU B 1 306 ? -9.82 -13.953 13.859 1 86.19 306 LEU B O 1
ATOM 5408 N N . GLU B 1 307 ? -8.867 -13.188 15.789 1 85.75 307 GLU B N 1
ATOM 5409 C CA . GLU B 1 307 ? -9.422 -14.289 16.562 1 85.75 307 GLU B CA 1
ATOM 5410 C C . GLU B 1 307 ? -10.617 -13.836 17.391 1 85.75 307 GLU B C 1
ATOM 5412 O O . GLU B 1 307 ? -10.492 -13.609 18.594 1 85.75 307 GLU B O 1
ATOM 5417 N N . THR B 1 308 ? -11.719 -13.578 16.844 1 85.25 308 THR B N 1
ATOM 5418 C CA . THR B 1 308 ? -12.977 -13.266 17.516 1 85.25 308 THR B CA 1
ATOM 5419 C C . THR B 1 308 ? -14.156 -13.867 16.766 1 85.25 308 THR B C 1
ATOM 5421 O O . THR B 1 308 ? -14.055 -14.148 15.57 1 85.25 308 THR B O 1
ATOM 5424 N N . ASN B 1 309 ? -15.156 -14.008 17.453 1 85.69 309 ASN B N 1
ATOM 5425 C CA . ASN B 1 309 ? -16.359 -14.578 16.844 1 85.69 309 ASN B CA 1
ATOM 5426 C C . ASN B 1 309 ? -17.266 -13.5 16.266 1 85.69 309 ASN B C 1
ATOM 5428 O O . ASN B 1 309 ? -18.203 -13.797 15.523 1 85.69 309 ASN B O 1
ATOM 5432 N N . CYS B 1 310 ? -16.953 -12.289 16.547 1 91.5 310 CYS B N 1
ATOM 5433 C CA . CYS B 1 310 ? -17.781 -11.195 16.062 1 91.5 310 CYS B CA 1
ATOM 5434 C C . CYS B 1 310 ? -17.328 -10.742 14.68 1 91.5 310 CYS B C 1
ATOM 5436 O O . CYS B 1 310 ? -16.297 -10.078 14.547 1 91.5 310 CYS B O 1
ATOM 5438 N N . LEU B 1 311 ? -18.125 -11.078 13.727 1 93.81 311 LEU B N 1
ATOM 5439 C CA . LEU B 1 311 ? -17.859 -10.688 12.352 1 93.81 311 LEU B CA 1
ATOM 5440 C C . LEU B 1 311 ? -18.531 -9.367 12.008 1 93.81 311 LEU B C 1
ATOM 5442 O O . LEU B 1 311 ? -19.672 -9.133 12.406 1 93.81 311 LEU B O 1
ATOM 5446 N N . LEU B 1 312 ? -17.766 -8.555 11.312 1 94.12 312 LEU B N 1
ATOM 5447 C CA . LEU B 1 312 ? -18.344 -7.309 10.82 1 94.12 312 LEU B CA 1
ATOM 5448 C C . LEU B 1 312 ? -19.641 -7.57 10.047 1 94.12 312 LEU B C 1
ATOM 5450 O O . LEU B 1 312 ? -20.625 -6.852 10.219 1 94.12 312 LEU B O 1
ATOM 5454 N N . SER B 1 313 ? -19.641 -8.625 9.25 1 91.38 313 SER B N 1
ATOM 5455 C CA . SER B 1 313 ? -20.766 -8.938 8.359 1 91.38 313 SER B CA 1
ATOM 5456 C C . SER B 1 313 ? -21.984 -9.383 9.156 1 91.38 313 SER B C 1
ATOM 5458 O O . SER B 1 313 ? -23.109 -9.398 8.625 1 91.38 313 SER B O 1
ATOM 5460 N N . ASP B 1 314 ? -21.812 -9.711 10.391 1 92.38 314 ASP B N 1
ATOM 5461 C CA . ASP B 1 314 ? -22.922 -10.18 11.219 1 92.38 314 ASP B CA 1
ATOM 5462 C C . ASP B 1 314 ? -23.688 -9 11.82 1 92.38 314 ASP B C 1
ATOM 5464 O O . ASP B 1 314 ? -24.812 -9.172 12.297 1 92.38 314 ASP B O 1
ATOM 5468 N N . ILE B 1 315 ? -23.094 -7.879 11.82 1 92.62 315 ILE B N 1
ATOM 5469 C CA . ILE B 1 315 ? -23.75 -6.695 12.367 1 92.62 315 ILE B CA 1
ATOM 5470 C C . ILE B 1 315 ? -24.734 -6.133 11.344 1 92.62 315 ILE B C 1
ATOM 5472 O O . ILE B 1 315 ? -24.344 -5.812 10.219 1 92.62 315 ILE B O 1
ATOM 5476 N N . LYS B 1 316 ? -25.922 -6.012 11.789 1 90.75 316 LYS B N 1
ATOM 5477 C CA . LYS B 1 316 ? -26.969 -5.516 10.891 1 90.75 316 LYS B CA 1
ATOM 5478 C C . LYS B 1 316 ? -26.812 -4.016 10.641 1 90.75 316 LYS B C 1
ATOM 5480 O O . LYS B 1 316 ? -26.344 -3.283 11.523 1 90.75 316 LYS B O 1
ATOM 5485 N N . ARG B 1 317 ? -27.203 -3.648 9.477 1 89.69 317 ARG B N 1
ATOM 5486 C CA . ARG B 1 317 ? -27.188 -2.223 9.156 1 89.69 317 ARG B CA 1
ATOM 5487 C C . ARG B 1 317 ? -28.047 -1.437 10.148 1 89.69 317 ARG B C 1
ATOM 5489 O O . ARG B 1 317 ? -29.141 -1.873 10.523 1 89.69 317 ARG B O 1
ATOM 5496 N N . GLY B 1 318 ? -27.5 -0.314 10.531 1 90.19 318 GLY B N 1
ATOM 5497 C CA . GLY B 1 318 ? -28.25 0.564 11.43 1 90.19 318 GLY B CA 1
ATOM 5498 C C . GLY B 1 318 ? -28.109 0.173 12.891 1 90.19 318 GLY B C 1
ATOM 5499 O O . GLY B 1 318 ? -28.688 0.827 13.766 1 90.19 318 GLY B O 1
ATOM 5500 N N . ASN B 1 319 ? -27.344 -0.798 13.188 1 92.06 319 ASN B N 1
ATOM 5501 C CA . ASN B 1 319 ? -27.312 -1.326 14.547 1 92.06 319 ASN B CA 1
ATOM 5502 C C . ASN B 1 319 ? -26.078 -0.839 15.305 1 92.06 319 ASN B C 1
ATOM 5504 O O . ASN B 1 319 ? -25.812 -1.297 16.422 1 92.06 319 ASN B O 1
ATOM 5508 N N . LEU B 1 320 ? -25.328 0.052 14.75 1 93.12 320 LEU B N 1
ATOM 5509 C CA . LEU B 1 320 ? -24.141 0.568 15.422 1 93.12 320 LEU B CA 1
ATOM 5510 C C . LEU B 1 320 ? -24.359 2.002 15.891 1 93.12 320 LEU B C 1
ATOM 5512 O O . LEU B 1 320 ? -25.047 2.779 15.227 1 93.12 320 LEU B O 1
ATOM 5516 N N . PRO B 1 321 ? -23.797 2.287 17.094 1 91.31 321 PRO B N 1
ATOM 5517 C CA . PRO B 1 321 ? -23.891 3.682 17.531 1 91.31 321 PRO B CA 1
ATOM 5518 C C . PRO B 1 321 ? -23.219 4.648 16.562 1 91.31 321 PRO B C 1
ATOM 5520 O O . PRO B 1 321 ? -22.344 4.246 15.789 1 91.31 321 PRO B O 1
ATOM 5523 N N . LYS B 1 322 ? -23.578 5.867 16.641 1 89.12 322 LYS B N 1
ATOM 5524 C CA . LYS B 1 322 ? -23.047 6.887 15.742 1 89.12 322 LYS B CA 1
ATOM 5525 C C . LYS B 1 322 ? -21.641 7.32 16.156 1 89.12 322 LYS B C 1
ATOM 5527 O O . LYS B 1 322 ? -20.906 7.902 15.359 1 89.12 322 LYS B O 1
ATOM 5532 N N . SER B 1 323 ? -21.344 7.102 17.406 1 92.88 323 SER B N 1
ATOM 5533 C CA . SER B 1 323 ? -20.016 7.449 17.891 1 92.88 323 SER B CA 1
ATOM 5534 C C . SER B 1 323 ? -19.172 6.203 18.141 1 92.88 323 SER B C 1
ATOM 5536 O O . SER B 1 323 ? -19.469 5.418 19.047 1 92.88 323 SER B O 1
ATOM 5538 N N . TRP B 1 324 ? -18.109 6.059 17.312 1 96.19 324 TRP B N 1
ATOM 5539 C CA . TRP B 1 324 ? -17.312 4.844 17.453 1 96.19 324 TRP B CA 1
ATOM 5540 C C . TRP B 1 324 ? -15.852 5.117 17.141 1 96.19 324 TRP B C 1
ATOM 5542 O O . TRP B 1 324 ? -15.508 6.16 16.578 1 96.19 324 TRP B O 1
ATOM 5552 N N . CYS B 1 325 ? -15.031 4.25 17.641 1 98.12 325 CYS B N 1
ATOM 5553 C CA . CYS B 1 325 ? -13.594 4.25 17.375 1 98.12 325 CYS B CA 1
ATOM 5554 C C . CYS B 1 325 ? -13.148 2.904 16.812 1 98.12 325 CYS B C 1
ATOM 5556 O O . CYS B 1 325 ? -13.375 1.861 17.422 1 98.12 325 CYS B O 1
ATOM 5558 N N . CYS B 1 326 ? -12.617 2.961 15.648 1 98.62 326 CYS B N 1
ATOM 5559 C CA . CYS B 1 326 ? -12 1.777 15.062 1 98.62 326 CYS B CA 1
ATOM 5560 C C . CYS B 1 326 ? -10.531 1.685 15.445 1 98.62 326 CYS B C 1
ATOM 5562 O O . CYS B 1 326 ? -9.773 2.645 15.273 1 98.62 326 CYS B O 1
ATOM 5564 N N . ILE B 1 327 ? -10.148 0.525 15.977 1 98.81 327 ILE B N 1
ATOM 5565 C CA . ILE B 1 327 ? -8.773 0.354 16.438 1 98.81 327 ILE B CA 1
ATOM 5566 C C . ILE B 1 327 ? -8.047 -0.644 15.547 1 98.81 327 ILE B C 1
ATOM 5568 O O . ILE B 1 327 ? -8.5 -1.776 15.367 1 98.81 327 ILE B O 1
ATOM 5572 N N . MET B 1 328 ? -6.918 -0.207 14.969 1 98.62 328 MET B N 1
ATOM 5573 C CA . MET B 1 328 ? -6.059 -1.053 14.148 1 98.62 328 MET B CA 1
ATOM 5574 C C . MET B 1 328 ? -4.691 -1.241 14.797 1 98.62 328 MET B C 1
ATOM 5576 O O . MET B 1 328 ? -4.266 -0.414 15.602 1 98.62 328 MET B O 1
ATOM 5580 N N . GLY B 1 329 ? -4.031 -2.299 14.43 1 97.44 329 GLY B N 1
ATOM 5581 C CA . GLY B 1 329 ? -2.793 -2.611 15.125 1 97.44 329 GLY B CA 1
ATOM 5582 C C . GLY B 1 329 ? -1.606 -2.76 14.195 1 97.44 329 GLY B C 1
ATOM 5583 O O . GLY B 1 329 ? -1.721 -2.516 12.992 1 97.44 329 GLY B O 1
ATOM 5584 N N . ASN B 1 330 ? -0.543 -3.129 14.805 1 95.19 330 ASN B N 1
ATOM 5585 C CA . ASN B 1 330 ? 0.758 -3.303 14.164 1 95.19 330 ASN B CA 1
ATOM 5586 C C . ASN B 1 330 ? 0.699 -4.336 13.047 1 95.19 330 ASN B C 1
ATOM 5588 O O . ASN B 1 330 ? 0.009 -5.348 13.164 1 95.19 330 ASN B O 1
ATOM 5592 N N . GLU B 1 331 ? 1.503 -4.145 11.945 1 89.31 331 GLU B N 1
ATOM 5593 C CA . GLU B 1 331 ? 1.51 -4.988 10.75 1 89.31 331 GLU B CA 1
ATOM 5594 C C . GLU B 1 331 ? 1.947 -6.41 11.086 1 89.31 331 GLU B C 1
ATOM 5596 O O . GLU B 1 331 ? 1.464 -7.371 10.477 1 89.31 331 GLU B O 1
ATOM 5601 N N . GLY B 1 332 ? 2.785 -6.598 12.008 1 85.75 332 GLY B N 1
ATOM 5602 C CA . GLY B 1 332 ? 3.289 -7.91 12.383 1 85.75 332 GLY B CA 1
ATOM 5603 C C . GLY B 1 332 ? 2.604 -8.484 13.602 1 85.75 332 GLY B C 1
ATOM 5604 O O . GLY B 1 332 ? 2.133 -9.625 13.578 1 85.75 332 GLY B O 1
ATOM 5605 N N . ASN B 1 333 ? 2.314 -7.641 14.555 1 89.88 333 ASN B N 1
ATOM 5606 C CA . ASN B 1 333 ? 1.905 -8.117 15.875 1 89.88 333 ASN B CA 1
ATOM 5607 C C . ASN B 1 333 ? 0.427 -7.844 16.141 1 89.88 333 ASN B C 1
ATOM 5609 O O . ASN B 1 333 ? -0.144 -8.359 17.094 1 89.88 333 ASN B O 1
ATOM 5613 N N . GLY B 1 334 ? -0.153 -7.078 15.32 1 94.75 334 GLY B N 1
ATOM 5614 C CA . GLY B 1 334 ? -1.536 -6.707 15.57 1 94.75 334 GLY B CA 1
ATOM 5615 C C . GLY B 1 334 ? -1.688 -5.723 16.719 1 94.75 334 GLY B C 1
ATOM 5616 O O . GLY B 1 334 ? -0.78 -4.938 17 1 94.75 334 GLY B O 1
ATOM 5617 N N . ILE B 1 335 ? -2.865 -5.688 17.266 1 97.56 335 ILE B N 1
ATOM 5618 C CA . ILE B 1 335 ? -3.18 -4.785 18.375 1 97.56 335 ILE B CA 1
ATOM 5619 C C . ILE B 1 335 ? -2.598 -5.34 19.672 1 97.56 335 ILE B C 1
ATOM 5621 O O . ILE B 1 335 ? -2.695 -6.539 19.953 1 97.56 335 ILE B O 1
ATOM 5625 N N . SER B 1 336 ? -1.982 -4.445 20.422 1 97.31 336 SER B N 1
ATOM 5626 C CA . SER B 1 336 ? -1.397 -4.863 21.703 1 97.31 336 SER B CA 1
ATOM 5627 C C . SER B 1 336 ? -2.469 -5.352 22.672 1 97.31 336 SER B C 1
ATOM 5629 O O . SER B 1 336 ? -3.629 -4.945 22.578 1 97.31 336 SER B O 1
ATOM 5631 N N . LEU B 1 337 ? -2.096 -6.215 23.594 1 96.75 337 LEU B N 1
ATOM 5632 C CA . LEU B 1 337 ? -3.023 -6.832 24.531 1 96.75 337 LEU B CA 1
ATOM 5633 C C . LEU B 1 337 ? -3.744 -5.773 25.359 1 96.75 337 LEU B C 1
ATOM 5635 O O . LEU B 1 337 ? -4.965 -5.832 25.531 1 96.75 337 LEU B O 1
ATOM 5639 N N . ALA B 1 338 ? -3.002 -4.805 25.891 1 97.69 338 ALA B N 1
ATOM 5640 C CA . ALA B 1 338 ? -3.58 -3.756 26.719 1 97.69 338 ALA B CA 1
ATOM 5641 C C . ALA B 1 338 ? -4.652 -2.98 25.969 1 97.69 338 ALA B C 1
ATOM 5643 O O . ALA B 1 338 ? -5.715 -2.684 26.516 1 97.69 338 ALA B O 1
ATOM 5644 N N . VAL B 1 339 ? -4.375 -2.664 24.719 1 98.25 339 VAL B N 1
ATOM 5645 C CA . VAL B 1 339 ? -5.309 -1.899 23.906 1 98.25 339 VAL B CA 1
ATOM 5646 C C . VAL B 1 339 ? -6.516 -2.764 23.547 1 98.25 339 VAL B C 1
ATOM 5648 O O . VAL B 1 339 ? -7.652 -2.289 23.562 1 98.25 339 VAL B O 1
ATOM 5651 N N . ARG B 1 340 ? -6.258 -3.988 23.25 1 96.94 340 ARG B N 1
ATOM 5652 C CA . ARG B 1 340 ? -7.332 -4.93 22.953 1 96.94 340 ARG B CA 1
ATOM 5653 C C . ARG B 1 340 ? -8.305 -5.047 24.125 1 96.94 340 ARG B C 1
ATOM 5655 O O . ARG B 1 340 ? -9.516 -5.078 23.922 1 96.94 340 ARG B O 1
ATOM 5662 N N . GLU B 1 341 ? -7.809 -5.102 25.281 1 96.5 341 GLU B N 1
ATOM 5663 C CA . GLU B 1 341 ? -8.617 -5.254 26.484 1 96.5 341 GLU B CA 1
ATOM 5664 C C . GLU B 1 341 ? -9.391 -3.975 26.797 1 96.5 341 GLU B C 1
ATOM 5666 O O . GLU B 1 341 ? -10.469 -4.023 27.391 1 96.5 341 GLU B O 1
ATOM 5671 N N . ALA B 1 342 ? -8.844 -2.883 26.422 1 97.5 342 ALA B N 1
ATOM 5672 C CA . ALA B 1 342 ? -9.492 -1.594 26.672 1 97.5 342 ALA B CA 1
ATOM 5673 C C . ALA B 1 342 ? -10.672 -1.38 25.734 1 97.5 342 ALA B C 1
ATOM 5675 O O . ALA B 1 342 ? -11.562 -0.584 26.016 1 97.5 342 ALA B O 1
ATOM 5676 N N . ALA B 1 343 ? -10.641 -2.039 24.594 1 97.38 343 ALA B N 1
ATOM 5677 C CA . ALA B 1 343 ? -11.688 -1.872 23.594 1 97.38 343 ALA B CA 1
ATOM 5678 C C . ALA B 1 343 ? -13.023 -2.41 24.094 1 97.38 343 ALA B C 1
ATOM 5680 O O . ALA B 1 343 ? -13.07 -3.412 24.812 1 97.38 343 ALA B O 1
ATOM 5681 N N . THR B 1 344 ? -14.141 -1.789 23.703 1 96.31 344 THR B N 1
ATOM 5682 C CA . THR B 1 344 ? -15.484 -2.236 24.062 1 96.31 344 THR B CA 1
ATOM 5683 C C . THR B 1 344 ? -15.812 -3.568 23.406 1 96.31 344 THR B C 1
ATOM 5685 O O . THR B 1 344 ? -16.391 -4.457 24.031 1 96.31 344 THR B O 1
ATOM 5688 N N . HIS B 1 345 ? -15.484 -3.645 22.078 1 95.88 345 HIS B N 1
ATOM 5689 C CA . HIS B 1 345 ? -15.758 -4.855 21.312 1 95.88 345 HIS B CA 1
ATOM 5690 C C . HIS B 1 345 ? -14.57 -5.234 20.438 1 95.88 345 HIS B C 1
ATOM 5692 O O . HIS B 1 345 ? -13.688 -4.406 20.203 1 95.88 345 HIS B O 1
ATOM 5698 N N . LYS B 1 346 ? -14.562 -6.496 20.094 1 96.62 346 LYS B N 1
ATOM 5699 C CA . LYS B 1 346 ? -13.656 -7.008 19.078 1 96.62 346 LYS B CA 1
ATOM 5700 C C . LYS B 1 346 ? -14.414 -7.328 17.781 1 96.62 346 LYS B C 1
ATOM 5702 O O . LYS B 1 346 ? -15.578 -7.723 17.828 1 96.62 346 LYS B O 1
ATOM 5707 N N . LEU B 1 347 ? -13.75 -7.086 16.688 1 95.56 347 LEU B N 1
ATOM 5708 C CA . LEU B 1 347 ? -14.383 -7.258 15.383 1 95.56 347 LEU B CA 1
ATOM 5709 C C . LEU B 1 347 ? -13.422 -7.887 14.383 1 95.56 347 LEU B C 1
ATOM 5711 O O . LEU B 1 347 ? -12.227 -7.598 14.406 1 95.56 347 LEU B O 1
ATOM 5715 N N . ARG B 1 348 ? -13.938 -8.742 13.531 1 95.44 348 ARG B N 1
ATOM 5716 C CA . ARG B 1 348 ? -13.086 -9.344 12.508 1 95.44 348 ARG B CA 1
ATOM 5717 C C . ARG B 1 348 ? -13.75 -9.281 11.141 1 95.44 348 ARG B C 1
ATOM 5719 O O . ARG B 1 348 ? -14.977 -9.211 11.039 1 95.44 348 ARG B O 1
ATOM 5726 N N . ILE B 1 349 ? -12.953 -9.203 10.102 1 96.25 349 ILE B N 1
ATOM 5727 C CA . ILE B 1 349 ? -13.375 -9.336 8.711 1 96.25 349 ILE B CA 1
ATOM 5728 C C . ILE B 1 349 ? -13.312 -10.805 8.289 1 96.25 349 ILE B C 1
ATOM 5730 O O . ILE B 1 349 ? -12.312 -11.484 8.539 1 96.25 349 ILE B O 1
ATOM 5734 N N . GLN B 1 350 ? -14.289 -11.305 7.738 1 93.94 350 GLN B N 1
ATOM 5735 C CA . GLN B 1 350 ? -14.25 -12.688 7.27 1 93.94 350 GLN B CA 1
ATOM 5736 C C . GLN B 1 350 ? -13.352 -12.828 6.043 1 93.94 350 GLN B C 1
ATOM 5738 O O . GLN B 1 350 ? -13.586 -12.172 5.02 1 93.94 350 GLN B O 1
ATOM 5743 N N . ILE B 1 351 ? -12.359 -13.625 6.102 1 93.69 351 ILE B N 1
ATOM 5744 C CA . ILE B 1 351 ? -11.469 -13.898 4.98 1 93.69 351 ILE B CA 1
ATOM 5745 C C . ILE B 1 351 ? -11.266 -15.406 4.844 1 93.69 351 ILE B C 1
ATOM 5747 O O . ILE B 1 351 ? -11.625 -16.172 5.742 1 93.69 351 ILE B O 1
ATOM 5751 N N . GLU B 1 352 ? -10.727 -15.82 3.719 1 91.88 352 GLU B N 1
ATOM 5752 C CA . GLU B 1 352 ? -10.453 -17.234 3.502 1 91.88 352 GLU B CA 1
ATOM 5753 C C . GLU B 1 352 ? -9.414 -17.766 4.492 1 91.88 352 GLU B C 1
ATOM 5755 O O . GLU B 1 352 ? -8.492 -17.031 4.867 1 91.88 352 GLU B O 1
ATOM 5760 N N . SER B 1 353 ? -9.445 -18.969 4.855 1 82.81 353 SER B N 1
ATOM 5761 C CA . SER B 1 353 ? -8.617 -19.578 5.895 1 82.81 353 SER B CA 1
ATOM 5762 C C . SER B 1 353 ? -7.16 -19.672 5.457 1 82.81 353 SER B C 1
ATOM 5764 O O . SER B 1 353 ? -6.258 -19.703 6.293 1 82.81 353 SER B O 1
ATOM 5766 N N . GLU B 1 354 ? -6.902 -19.672 4.207 1 82.56 354 GLU B N 1
ATOM 5767 C CA . GLU B 1 354 ? -5.547 -19.844 3.691 1 82.56 354 GLU B CA 1
ATOM 5768 C C . GLU B 1 354 ? -4.766 -18.531 3.742 1 82.56 354 GLU B C 1
ATOM 5770 O O . GLU B 1 354 ? -3.555 -18.516 3.516 1 82.56 354 GLU B O 1
ATOM 5775 N N . VAL B 1 355 ? -5.531 -17.562 4.027 1 85.25 355 VAL B N 1
ATOM 5776 C CA . VAL B 1 355 ? -4.891 -16.25 4.09 1 85.25 355 VAL B CA 1
ATOM 5777 C C . VAL B 1 355 ? -4.723 -15.82 5.547 1 85.25 355 VAL B C 1
ATOM 5779 O O . VAL B 1 355 ? -5.672 -15.883 6.332 1 85.25 355 VAL B O 1
ATOM 5782 N N . ASP B 1 356 ? -3.527 -15.438 5.891 1 83.62 356 ASP B N 1
ATOM 5783 C CA . ASP B 1 356 ? -3.221 -15.094 7.273 1 83.62 356 ASP B CA 1
ATOM 5784 C C . ASP B 1 356 ? -3.881 -13.773 7.668 1 83.62 356 ASP B C 1
ATOM 5786 O O . ASP B 1 356 ? -4.445 -13.656 8.758 1 83.62 356 ASP B O 1
ATOM 5790 N N . SER B 1 357 ? -3.688 -12.789 6.871 1 90.69 357 SER B N 1
ATOM 5791 C CA . SER B 1 357 ? -4.254 -11.484 7.184 1 90.69 357 SER B CA 1
ATOM 5792 C C . SER B 1 357 ? -4.258 -10.578 5.961 1 90.69 357 SER B C 1
ATOM 5794 O O . SER B 1 357 ? -3.646 -10.898 4.938 1 90.69 357 SER B O 1
ATOM 5796 N N . LEU B 1 358 ? -5.004 -9.555 6.074 1 94.06 358 LEU B N 1
ATOM 5797 C CA . LEU B 1 358 ? -5 -8.484 5.078 1 94.06 358 LEU B CA 1
ATOM 5798 C C . LEU B 1 358 ? -3.941 -7.438 5.402 1 94.06 358 LEU B C 1
ATOM 5800 O O . LEU B 1 358 ? -3.486 -7.344 6.547 1 94.06 358 LEU B O 1
ATOM 5804 N N . SER B 1 359 ? -3.463 -6.699 4.348 1 94.62 359 SER B N 1
ATOM 5805 C CA . SER B 1 359 ? -2.705 -5.492 4.66 1 94.62 359 SER B CA 1
ATOM 5806 C C . SER B 1 359 ? -3.512 -4.547 5.543 1 94.62 359 SER B C 1
ATOM 5808 O O . SER B 1 359 ? -4.727 -4.414 5.375 1 94.62 359 SER B O 1
ATOM 5810 N N . VAL B 1 360 ? -2.865 -3.889 6.418 1 97.19 360 VAL B N 1
ATOM 5811 C CA . VAL B 1 360 ? -3.551 -3.107 7.441 1 97.19 360 VAL B CA 1
ATOM 5812 C C . VAL B 1 360 ? -4.34 -1.976 6.785 1 97.19 360 VAL B C 1
ATOM 5814 O O . VAL B 1 360 ? -5.465 -1.682 7.191 1 97.19 360 VAL B O 1
ATOM 5817 N N . PRO B 1 361 ? -3.818 -1.302 5.703 1 98.12 361 PRO B N 1
ATOM 5818 C CA . PRO B 1 361 ? -4.637 -0.27 5.059 1 98.12 361 PRO B CA 1
ATOM 5819 C C . PRO B 1 361 ? -5.91 -0.832 4.434 1 98.12 361 PRO B C 1
ATOM 5821 O O . PRO B 1 361 ? -6.973 -0.212 4.523 1 98.12 361 PRO B O 1
ATOM 5824 N N . VAL B 1 362 ? -5.805 -2.008 3.787 1 98.31 362 VAL B N 1
ATOM 5825 C CA . VAL B 1 362 ? -6.973 -2.643 3.182 1 98.31 362 VAL B CA 1
ATOM 5826 C C . VAL B 1 362 ? -7.992 -2.984 4.266 1 98.31 362 VAL B C 1
ATOM 5828 O O . VAL B 1 362 ? -9.18 -2.682 4.121 1 98.31 362 VAL B O 1
ATOM 5831 N N . ALA B 1 363 ? -7.527 -3.574 5.34 1 98.25 363 ALA B N 1
ATOM 5832 C CA . ALA B 1 363 ? -8.406 -3.904 6.457 1 98.25 363 ALA B CA 1
ATOM 5833 C C . ALA B 1 363 ? -9.07 -2.652 7.02 1 98.25 363 ALA B C 1
ATOM 5835 O O . ALA B 1 363 ? -10.266 -2.664 7.332 1 98.25 363 ALA B O 1
ATOM 5836 N N . THR B 1 364 ? -8.297 -1.583 7.172 1 98.62 364 THR B N 1
ATOM 5837 C CA . THR B 1 364 ? -8.82 -0.315 7.668 1 98.62 364 THR B CA 1
ATOM 5838 C C . THR B 1 364 ? -9.961 0.184 6.785 1 98.62 364 THR B C 1
ATOM 5840 O O . THR B 1 364 ? -11.008 0.591 7.289 1 98.62 364 THR B O 1
ATOM 5843 N N . GLY B 1 365 ? -9.727 0.135 5.461 1 98.62 365 GLY B N 1
ATOM 5844 C CA . GLY B 1 365 ? -10.766 0.568 4.543 1 98.62 365 GLY B CA 1
ATOM 5845 C C . GLY B 1 365 ? -12.055 -0.231 4.668 1 98.62 365 GLY B C 1
ATOM 5846 O O . GLY B 1 365 ? -13.141 0.339 4.699 1 98.62 365 GLY B O 1
ATOM 5847 N N . ILE B 1 366 ? -11.922 -1.534 4.766 1 98.44 366 ILE B N 1
ATOM 5848 C CA . ILE B 1 366 ? -13.07 -2.422 4.883 1 98.44 366 ILE B CA 1
ATOM 5849 C C . ILE B 1 366 ? -13.828 -2.115 6.176 1 98.44 366 ILE B C 1
ATOM 5851 O O . ILE B 1 366 ? -15.055 -2 6.168 1 98.44 366 ILE B O 1
ATOM 5855 N N . LEU B 1 367 ? -13.125 -1.935 7.238 1 98.38 367 LEU B N 1
ATOM 5856 C CA . LEU B 1 367 ? -13.75 -1.743 8.547 1 98.38 367 LEU B CA 1
ATOM 5857 C C . LEU B 1 367 ? -14.422 -0.376 8.633 1 98.38 367 LEU B C 1
ATOM 5859 O O . LEU B 1 367 ? -15.555 -0.266 9.102 1 98.38 367 LEU B O 1
ATOM 5863 N N . LEU B 1 368 ? -13.727 0.682 8.203 1 98.25 368 LEU B N 1
ATOM 5864 C CA . LEU B 1 368 ? -14.32 2.014 8.266 1 98.25 368 LEU B CA 1
ATOM 5865 C C . LEU B 1 368 ? -15.57 2.098 7.391 1 98.25 368 LEU B C 1
ATOM 5867 O O . LEU B 1 368 ? -16.594 2.648 7.809 1 98.25 368 LEU B O 1
ATOM 5871 N N . ASN B 1 369 ? -15.477 1.585 6.176 1 97.56 369 ASN B N 1
ATOM 5872 C CA . ASN B 1 369 ? -16.656 1.532 5.309 1 97.56 369 ASN B CA 1
ATOM 5873 C C . ASN B 1 369 ? -17.781 0.733 5.945 1 97.56 369 ASN B C 1
ATOM 5875 O O . ASN B 1 369 ? -18.938 1.169 5.941 1 97.56 369 ASN B O 1
ATOM 5879 N N . GLY B 1 370 ? -17.453 -0.439 6.469 1 96.62 370 GLY B N 1
ATOM 5880 C CA . GLY B 1 370 ? -18.422 -1.325 7.086 1 96.62 370 GLY B CA 1
ATOM 5881 C C . GLY B 1 370 ? -19.094 -0.717 8.305 1 96.62 370 GLY B C 1
ATOM 5882 O O . GLY B 1 370 ? -20.312 -0.84 8.477 1 96.62 370 GLY B O 1
ATOM 5883 N N . LEU B 1 371 ? -18.328 -0.1 9.18 1 96.62 371 LEU B N 1
ATOM 5884 C CA . LEU B 1 371 ? -18.875 0.543 10.375 1 96.62 371 LEU B CA 1
ATOM 5885 C C . LEU B 1 371 ? -19.797 1.694 9.992 1 96.62 371 LEU B C 1
ATOM 5887 O O . LEU B 1 371 ? -20.891 1.835 10.562 1 96.62 371 LEU B O 1
ATOM 5891 N N . ARG B 1 372 ? -19.375 2.469 9.039 1 94.88 372 ARG B N 1
ATOM 5892 C CA . ARG B 1 372 ? -20.172 3.598 8.586 1 94.88 372 ARG B CA 1
ATOM 5893 C C . ARG B 1 372 ? -21.516 3.125 8.023 1 94.88 372 ARG B C 1
ATOM 5895 O O . ARG B 1 372 ? -22.562 3.715 8.305 1 94.88 372 ARG B O 1
ATOM 5902 N N . GLU B 1 373 ? -21.484 2.051 7.238 1 93.31 373 GLU B N 1
ATOM 5903 C CA . GLU B 1 373 ? -22.688 1.499 6.633 1 93.31 373 GLU B CA 1
ATOM 5904 C C . GLU B 1 373 ? -23.672 1.01 7.695 1 93.31 373 GLU B C 1
ATOM 5906 O O . GLU B 1 373 ? -24.859 0.86 7.426 1 93.31 373 GLU B O 1
ATOM 5911 N N . ARG B 1 374 ? -23.219 0.774 8.875 1 94.38 374 ARG B N 1
ATOM 5912 C CA . ARG B 1 374 ? -24.016 0.104 9.891 1 94.38 374 ARG B CA 1
ATOM 5913 C C . ARG B 1 374 ? -24.406 1.067 11.008 1 94.38 374 ARG B C 1
ATOM 5915 O O . ARG B 1 374 ? -25.031 0.666 11.992 1 94.38 374 ARG B O 1
ATOM 5922 N N . GLU B 1 375 ? -24 2.336 10.836 1 92.31 375 GLU B N 1
ATOM 5923 C CA . GLU B 1 375 ? -24.391 3.381 11.781 1 92.31 375 GLU B CA 1
ATOM 5924 C C . GLU B 1 375 ? -25.906 3.531 11.844 1 92.31 375 GLU B C 1
ATOM 5926 O O . GLU B 1 375 ? -26.594 3.416 10.82 1 92.31 375 GLU B O 1
ATOM 5931 N N . ALA B 1 376 ? -26.312 3.766 13.055 1 82.62 376 ALA B N 1
ATOM 5932 C CA . ALA B 1 376 ? -27.734 4.035 13.242 1 82.62 376 ALA B CA 1
ATOM 5933 C C . ALA B 1 376 ? -28.156 5.328 12.547 1 82.62 376 ALA B C 1
ATOM 5935 O O . ALA B 1 376 ? -27.359 6.27 12.453 1 82.62 376 ALA B O 1
ATOM 5936 N N . ARG B 1 377 ? -29.328 5.344 11.711 1 67.69 377 ARG B N 1
ATOM 5937 C CA . ARG B 1 377 ? -29.859 6.531 11.047 1 67.69 377 ARG B CA 1
ATOM 5938 C C . ARG B 1 377 ? -30.469 7.5 12.055 1 67.69 377 ARG B C 1
ATOM 5940 O O . ARG B 1 377 ? -30.984 7.082 13.094 1 67.69 377 ARG B O 1
#

Radius of gyration: 30.65 Å; Cα contacts (8 Å, |Δi|>4): 1366; chains: 2; bounding box: 70×89×129 Å

Secondary structure (DSSP, 8-state):
-HHHHHHHHHHHHHHHHHHHHHHHHHHHHHHHHHHHHHHHHHHHHTTTTEEE--HHHHHHHHH-STTTTSHHHHHHGGGTTTTTTSSS--B-TTSPBEEEEESHHHHHHHHHHHS--S--TT-PPPPEEEEEEE-HHHHHSTTT-THHHHHHHHHHHHHHH-S-----SSEEEE--HHHHHHHHTS---S-EEEEEEPP---SHHHHHHHHHHHHHHTTTS-EEEEEEES---HHHHHHHHHHHHHTT-SEEEE-TTSPPTTSHHHHHHHTTGGGTS-EEE-S-HHHHHHHHTSTTT--EEEEE-SS-S-BGGGSPTT-B-SEEEEEEEBTTTBS-HHHHHHSSEEEB----TT-----HHHHHHHHHHHHHHTB--/-HHHHHHHHHHHHHHHHHHHHHHHHHHHHHHHHHHHHHHHHHHHHTTTTEEE--HHHHHHHHH-SS-TTSHHHHHHGGGTTTTTTSSS--B-TTSPBEEEEESHHHHHHHHHHHS--S--TT-PPPPEEEEEEE-HHHHHSTTT-THHHHHHHHHHHHHHH-S-----SSEEEE--HHHHHHHHTS---S-EEEEEEPP---SHHHHHHHHHHHHHH-TTS-EEEEEEES---HHHHHHHHHHHHHTT-SEEEE-TTSPPTTSHHHHHHHTTGGGTS-EEE-S-HHHHHHHHTSTTT--EEEEE-SS-S-BGGGSPTT-B-SEEEEEEEBTTTBS-HHHHHHSSEEEB----TT-----HHHHHHHHHHHHHHTB--